Protein AF-A0AA36JDQ5-F1 (afdb_monomer_lite)

pLDDT: mean 79.24, std 20.44, range [26.14, 98.12]

Structure (mmCIF, N/CA/C/O backbone):
data_AF-A0AA36JDQ5-F1
#
_entry.id   AF-A0AA36JDQ5-F1
#
loop_
_atom_site.group_PDB
_atom_site.id
_atom_site.type_symbol
_atom_site.label_atom_id
_atom_site.label_alt_id
_atom_site.label_comp_id
_atom_site.label_asym_id
_atom_site.label_entity_id
_atom_site.label_seq_id
_atom_site.pdbx_PDB_ins_code
_atom_site.Cartn_x
_atom_site.Cartn_y
_atom_site.Cartn_z
_atom_site.occupancy
_atom_site.B_iso_or_equiv
_atom_site.auth_seq_id
_atom_site.auth_comp_id
_atom_site.auth_asym_id
_atom_site.auth_atom_id
_atom_site.pdbx_PDB_model_num
ATOM 1 N N . MET A 1 1 ? -4.606 54.367 -11.640 1.00 38.66 1 MET A N 1
ATOM 2 C CA . MET A 1 1 ? -4.362 54.720 -13.056 1.00 38.66 1 MET A CA 1
ATOM 3 C C . MET A 1 1 ? -5.677 54.589 -13.798 1.00 38.66 1 MET A C 1
ATOM 5 O O . MET A 1 1 ? -6.277 53.526 -13.726 1.00 38.66 1 MET A O 1
ATOM 9 N N . VAL A 1 2 ? -6.150 55.646 -14.455 1.00 38.62 2 VAL A N 1
ATOM 10 C CA . VAL A 1 2 ? -7.278 55.534 -15.391 1.00 38.62 2 VAL A CA 1
ATOM 11 C C . VAL A 1 2 ? -6.730 54.830 -16.631 1.00 38.62 2 VAL A C 1
ATOM 13 O O . VAL A 1 2 ? -5.851 55.369 -17.299 1.00 38.62 2 VAL A O 1
ATOM 16 N N . GLY A 1 3 ? -7.152 53.590 -16.876 1.00 52.34 3 GLY A N 1
ATOM 17 C CA . GLY A 1 3 ? -6.701 52.829 -18.038 1.00 52.34 3 GLY A CA 1
ATOM 18 C C . GLY A 1 3 ? -7.250 53.464 -19.310 1.00 52.34 3 GLY A C 1
ATOM 19 O O . GLY A 1 3 ? -8.450 53.395 -19.563 1.00 52.34 3 GLY A O 1
ATOM 20 N N . ALA A 1 4 ? -6.391 54.103 -20.100 1.00 76.25 4 ALA A N 1
ATOM 21 C CA . ALA A 1 4 ? -6.766 54.524 -21.440 1.00 76.25 4 ALA A CA 1
ATOM 22 C C . ALA A 1 4 ? -6.927 53.270 -22.312 1.00 76.25 4 ALA A C 1
ATOM 24 O O . ALA A 1 4 ? -6.012 52.451 -22.397 1.00 76.25 4 ALA A O 1
ATOM 25 N N . SER A 1 5 ? -8.090 53.108 -22.943 1.00 82.56 5 SER A N 1
ATOM 26 C CA . SER A 1 5 ? -8.306 52.068 -23.950 1.00 82.56 5 SER A CA 1
ATOM 27 C C . SER A 1 5 ? -8.032 52.640 -25.341 1.00 82.56 5 SER A C 1
ATOM 29 O O . SER A 1 5 ? -8.415 53.768 -25.653 1.00 82.56 5 SER A O 1
ATOM 31 N N . GLY A 1 6 ? -7.327 51.873 -26.171 1.00 86.38 6 GLY A N 1
ATOM 32 C CA . GLY A 1 6 ? -6.973 52.240 -27.541 1.00 86.38 6 GLY A CA 1
ATOM 33 C C . GLY A 1 6 ? -7.235 51.079 -28.494 1.00 86.38 6 GLY A C 1
ATOM 34 O O . GLY A 1 6 ? -7.244 49.922 -28.077 1.00 86.38 6 GLY A O 1
ATOM 35 N N . LEU A 1 7 ? -7.472 51.386 -29.771 1.00 91.62 7 LEU A N 1
ATOM 36 C CA . LEU A 1 7 ? -7.725 50.372 -30.792 1.00 91.62 7 LEU A CA 1
ATOM 37 C C . LEU A 1 7 ? -6.414 49.999 -31.488 1.00 91.62 7 LEU A C 1
ATOM 39 O O . LEU A 1 7 ? -5.726 50.870 -32.022 1.00 91.62 7 LEU A O 1
ATOM 43 N N . VAL A 1 8 ? -6.091 48.708 -31.495 1.00 92.56 8 VAL A N 1
ATOM 44 C CA . VAL A 1 8 ? -4.926 48.154 -32.191 1.00 92.56 8 VAL A CA 1
ATOM 45 C C . VAL A 1 8 ? -5.423 47.319 -33.367 1.00 92.56 8 VAL A C 1
ATOM 47 O O . VAL A 1 8 ? -6.306 46.480 -33.201 1.00 92.56 8 VAL A O 1
ATOM 50 N N . VAL A 1 9 ? -4.888 47.566 -34.561 1.00 94.75 9 VAL A N 1
ATOM 51 C CA . VAL A 1 9 ? -5.174 46.784 -35.768 1.00 94.75 9 VAL A CA 1
ATOM 52 C C . VAL A 1 9 ? -4.021 45.824 -35.998 1.00 94.75 9 VAL A C 1
ATOM 54 O O . VAL A 1 9 ? -2.874 46.250 -36.126 1.00 94.75 9 VAL A O 1
ATOM 57 N N . LEU A 1 10 ? -4.352 44.536 -36.053 1.00 94.44 10 LEU A N 1
ATOM 58 C CA . LEU A 1 10 ? -3.436 43.460 -36.411 1.00 94.44 10 LEU A CA 1
ATOM 59 C C . LEU A 1 10 ? -3.707 43.069 -37.863 1.00 94.44 10 LEU A C 1
ATOM 61 O O . LEU A 1 10 ? -4.865 42.909 -38.254 1.00 94.44 10 LEU A O 1
ATOM 65 N N . SER A 1 11 ? -2.656 42.928 -38.662 1.00 93.19 11 SER A N 1
ATOM 66 C CA . SER A 1 11 ? -2.747 42.556 -40.074 1.00 93.19 11 SER A CA 1
ATOM 67 C C . SER A 1 11 ? -1.769 41.427 -40.404 1.00 93.19 11 SER A C 1
ATOM 69 O O . SER A 1 11 ? -0.781 41.201 -39.701 1.00 93.19 11 SER A O 1
ATOM 71 N N . GLY A 1 12 ? -2.074 40.669 -41.461 1.00 94.62 12 GLY A N 1
ATOM 72 C CA . GLY A 1 12 ? -1.230 39.566 -41.927 1.00 94.62 12 GLY A CA 1
ATOM 73 C C . GLY A 1 12 ? -0.974 38.508 -40.849 1.00 94.62 12 GLY A C 1
ATOM 74 O O . GLY A 1 12 ? -1.907 37.999 -40.229 1.00 94.62 12 GLY A O 1
ATOM 75 N N . SER A 1 13 ? 0.300 38.189 -40.615 1.00 91.50 13 SER A N 1
ATOM 76 C CA . SER A 1 13 ? 0.734 37.164 -39.654 1.00 91.50 13 SER A CA 1
ATOM 77 C C . SER A 1 13 ? 0.507 37.532 -38.182 1.00 91.50 13 SER A C 1
ATOM 79 O O . SER A 1 13 ? 0.625 36.663 -37.322 1.00 91.50 13 SER A O 1
ATOM 81 N N . LEU A 1 14 ? 0.157 38.786 -37.871 1.00 91.19 14 LEU A N 1
ATOM 82 C CA . LEU A 1 14 ? -0.114 39.227 -36.497 1.00 91.19 14 LEU A CA 1
ATOM 83 C C . LEU A 1 14 ? -1.546 38.931 -36.035 1.00 91.19 14 LEU A C 1
ATOM 85 O O . LEU A 1 14 ? -1.838 39.058 -34.853 1.00 91.19 14 LEU A O 1
ATOM 89 N N . VAL A 1 15 ? -2.459 38.531 -36.926 1.00 93.44 15 VAL A N 1
ATOM 90 C CA . VAL A 1 15 ? -3.872 38.296 -36.561 1.00 93.44 15 VAL A CA 1
ATOM 91 C C . VAL A 1 15 ? -4.020 37.194 -35.503 1.00 93.44 15 VAL A C 1
ATOM 93 O O . VAL A 1 15 ? -4.938 37.241 -34.691 1.00 93.44 15 VAL A O 1
ATOM 96 N N . SER A 1 16 ? -3.091 36.239 -35.470 1.00 89.50 16 SER A N 1
ATOM 97 C CA . SER A 1 16 ? -3.070 35.130 -34.514 1.00 89.50 16 SER A CA 1
ATOM 98 C C . SER A 1 16 ? -1.995 35.264 -33.429 1.00 89.50 16 SER A C 1
ATOM 100 O O . SER A 1 16 ? -1.723 34.287 -32.737 1.00 89.50 16 SER A O 1
ATOM 102 N N . SER A 1 17 ? -1.338 36.424 -33.285 1.00 87.12 17 SER A N 1
ATOM 103 C CA . SER A 1 17 ? -0.212 36.573 -32.347 1.00 87.12 17 SER A CA 1
ATOM 104 C C . SER A 1 17 ? -0.621 36.883 -30.901 1.00 87.12 17 SER A C 1
ATOM 106 O O . SER A 1 17 ? 0.247 36.912 -30.029 1.00 87.12 17 SER A O 1
ATOM 108 N N . ALA A 1 18 ? -1.916 37.083 -30.630 1.00 90.19 18 ALA A N 1
ATOM 109 C CA . ALA A 1 18 ? -2.453 37.253 -29.282 1.00 90.19 18 ALA A CA 1
ATOM 110 C C . ALA A 1 18 ? -3.907 36.783 -29.162 1.00 90.19 18 ALA A C 1
ATOM 112 O O . ALA A 1 18 ? -4.680 36.840 -30.119 1.00 90.19 18 ALA A O 1
ATOM 113 N N . VAL A 1 19 ? -4.282 36.368 -27.956 1.00 88.06 19 VAL A N 1
ATOM 114 C CA . VAL A 1 19 ? -5.631 35.938 -27.573 1.00 88.06 19 VAL A CA 1
ATOM 115 C C . VAL A 1 19 ? -6.195 36.923 -26.537 1.00 88.06 19 VAL A C 1
ATOM 117 O O . VAL A 1 19 ? -5.430 37.521 -25.774 1.00 88.06 19 VAL A O 1
ATOM 120 N N . PRO A 1 20 ? -7.524 37.145 -26.472 1.00 90.44 20 PRO A N 1
ATOM 121 C CA . PRO A 1 20 ? -8.111 37.973 -25.421 1.00 90.44 20 PRO A CA 1
ATOM 122 C C . PRO A 1 20 ? -7.667 37.536 -24.016 1.00 90.44 20 PRO A C 1
ATOM 124 O O . PRO A 1 20 ? -7.867 36.389 -23.625 1.00 90.44 20 PRO A O 1
ATOM 127 N N . GLY A 1 21 ? -7.086 38.473 -23.260 1.00 84.88 21 GLY A N 1
ATOM 128 C CA . GLY A 1 21 ? -6.508 38.228 -21.933 1.00 84.88 21 GLY A CA 1
ATOM 129 C C . GLY A 1 21 ? -4.976 38.237 -21.903 1.00 84.88 21 GLY A C 1
ATOM 130 O O . GLY A 1 21 ? -4.403 38.376 -20.823 1.00 84.88 21 GLY A O 1
ATOM 131 N N . ASP A 1 22 ? -4.314 38.168 -23.061 1.00 87.19 22 ASP A N 1
ATOM 132 C CA . ASP A 1 22 ? -2.857 38.240 -23.134 1.00 87.19 22 ASP A CA 1
ATOM 133 C C . ASP A 1 22 ? -2.331 39.636 -22.782 1.00 87.19 22 ASP A C 1
ATOM 135 O O . ASP A 1 22 ? -2.846 40.667 -23.224 1.00 87.19 22 ASP A O 1
ATOM 139 N N . VAL A 1 23 ? -1.226 39.669 -22.035 1.00 85.62 23 VAL A N 1
ATOM 140 C CA . VAL A 1 23 ? -0.424 40.884 -21.871 1.00 85.62 23 VAL A CA 1
ATOM 141 C C . VAL A 1 23 ? 0.558 40.950 -23.033 1.00 85.62 23 VAL A C 1
ATOM 143 O O . VAL A 1 23 ? 1.472 40.132 -23.129 1.00 85.62 23 VAL A O 1
ATOM 146 N N . VAL A 1 24 ? 0.369 41.923 -23.918 1.00 89.81 24 VAL A N 1
ATOM 147 C CA . VAL A 1 24 ? 1.138 42.065 -25.160 1.00 89.81 24 VAL A CA 1
ATOM 148 C C . VAL A 1 24 ? 2.020 43.306 -25.124 1.00 89.81 24 VAL A C 1
ATOM 150 O O . VAL A 1 24 ? 1.663 44.327 -24.536 1.00 89.81 24 VAL A O 1
ATOM 153 N N . VAL A 1 25 ? 3.184 43.224 -25.762 1.00 88.88 25 VAL A N 1
ATOM 154 C CA . VAL A 1 25 ? 4.111 44.346 -25.925 1.00 88.88 25 VAL A CA 1
ATOM 155 C C . VAL A 1 25 ? 4.255 44.637 -27.412 1.00 88.88 25 VAL A C 1
ATOM 157 O O . VAL A 1 25 ? 4.570 43.742 -28.198 1.00 88.88 25 VAL A O 1
ATOM 160 N N . LEU A 1 26 ? 4.035 45.896 -27.791 1.00 90.69 26 LEU A N 1
ATOM 161 C CA . LEU A 1 26 ? 4.385 46.385 -29.121 1.00 90.69 26 LEU A CA 1
ATOM 162 C C . LEU A 1 26 ? 5.901 46.596 -29.179 1.00 90.69 26 LEU A C 1
ATOM 164 O O . LEU A 1 26 ? 6.489 47.149 -28.246 1.00 90.69 26 LEU A O 1
ATOM 168 N N . GLY A 1 27 ? 6.537 46.133 -30.255 1.00 82.94 27 GLY A N 1
ATOM 169 C CA . GLY A 1 27 ? 7.983 46.262 -30.449 1.00 82.94 27 GLY A CA 1
ATOM 170 C C . GLY A 1 27 ? 8.498 47.711 -30.316 1.00 82.94 27 GLY A C 1
ATOM 171 O O . GLY A 1 27 ? 7.743 48.673 -30.439 1.00 82.94 27 GLY A O 1
ATOM 172 N N . PRO A 1 28 ? 9.797 47.926 -30.055 1.00 77.12 28 PRO A N 1
ATOM 173 C CA . PRO A 1 28 ? 10.331 49.277 -29.909 1.00 77.12 28 PRO A CA 1
ATOM 174 C C . PRO A 1 28 ? 10.347 50.051 -31.243 1.00 77.12 28 PRO A C 1
ATOM 176 O O . PRO A 1 28 ? 10.721 49.520 -32.291 1.00 77.12 28 PRO A O 1
ATOM 179 N N . GLY A 1 29 ? 10.006 51.343 -31.185 1.00 72.31 29 GLY A N 1
ATOM 180 C CA . GLY A 1 29 ? 10.099 52.283 -32.309 1.00 72.31 29 GLY A CA 1
ATOM 181 C C . GLY A 1 29 ? 9.114 51.994 -33.448 1.00 72.31 29 GLY A C 1
ATOM 182 O O . GLY A 1 29 ? 8.021 51.484 -33.226 1.00 72.31 29 GLY A O 1
ATOM 183 N N . LEU A 1 30 ? 9.518 52.284 -34.690 1.00 67.81 30 LEU A N 1
ATOM 184 C CA . LEU A 1 30 ? 8.699 52.063 -35.898 1.00 67.81 30 LEU A CA 1
ATOM 185 C C . LEU A 1 30 ? 8.346 50.583 -36.145 1.00 67.81 30 LEU A C 1
ATOM 187 O O . LEU A 1 30 ? 7.445 50.279 -36.929 1.00 67.81 30 LEU A O 1
ATOM 191 N N . LYS A 1 31 ? 9.035 49.659 -35.461 1.00 73.81 31 LYS A N 1
ATOM 192 C CA . LYS A 1 31 ? 8.721 48.229 -35.496 1.00 73.81 31 LYS A CA 1
ATOM 193 C C . LYS A 1 31 ? 7.514 47.866 -34.632 1.00 73.81 31 LYS A C 1
ATOM 195 O O . LYS A 1 31 ? 6.897 46.859 -34.921 1.00 73.81 31 LYS A O 1
ATOM 200 N N . GLY A 1 32 ? 7.144 48.656 -33.621 1.00 79.12 32 GLY A N 1
ATOM 201 C CA . GLY A 1 32 ? 5.972 48.365 -32.782 1.00 79.12 32 GLY A CA 1
ATOM 202 C C . GLY A 1 32 ? 4.644 48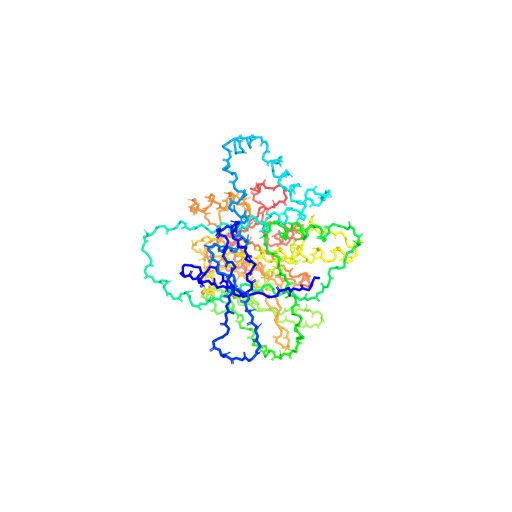.648 -33.457 1.00 79.12 32 GLY A C 1
ATOM 203 O O . GLY A 1 32 ? 3.669 47.934 -33.250 1.00 79.12 32 GLY A O 1
ATOM 204 N N . GLY A 1 33 ? 4.615 49.666 -34.307 1.00 89.12 33 GLY A N 1
ATOM 205 C CA . GLY A 1 33 ? 3.431 50.046 -35.054 1.00 89.12 33 GLY A CA 1
ATOM 206 C C . GLY A 1 33 ? 3.426 51.521 -35.410 1.00 89.12 33 GLY A C 1
ATOM 207 O O . GLY A 1 33 ? 4.287 52.290 -34.980 1.00 89.12 33 GLY A O 1
ATOM 208 N N . VAL A 1 34 ? 2.438 51.914 -36.204 1.00 89.44 34 VAL A N 1
ATOM 209 C CA . VAL A 1 34 ? 2.237 53.298 -36.634 1.00 89.44 34 VAL A CA 1
ATOM 210 C C . VAL A 1 34 ? 0.900 53.791 -36.104 1.00 89.44 34 VAL A C 1
ATOM 212 O O . VAL A 1 34 ? -0.139 53.156 -36.282 1.00 89.44 34 VAL A O 1
ATOM 215 N N . LEU A 1 35 ? 0.929 54.946 -35.446 1.00 90.56 35 LEU A N 1
ATOM 216 C CA . LEU A 1 35 ? -0.271 55.619 -34.979 1.00 90.56 35 LEU A CA 1
ATOM 217 C C . LEU A 1 35 ? -0.966 56.293 -36.167 1.00 90.56 35 LEU A C 1
ATOM 219 O O . LEU A 1 35 ? -0.397 57.174 -36.809 1.00 90.56 35 LEU A O 1
ATOM 223 N N . ARG A 1 36 ? -2.194 55.880 -36.466 1.00 89.00 36 ARG A N 1
ATOM 224 C CA . ARG A 1 36 ? -3.021 56.427 -37.540 1.00 89.00 36 ARG A CA 1
ATOM 225 C C . ARG A 1 36 ? -4.283 57.073 -36.996 1.00 89.00 36 ARG A C 1
ATOM 227 O O . ARG A 1 36 ? -4.854 56.665 -35.986 1.00 89.00 36 ARG A O 1
ATOM 234 N N . PHE A 1 37 ? -4.753 58.060 -37.740 1.00 87.75 37 PHE A N 1
ATOM 235 C CA . PHE A 1 37 ? -6.033 58.708 -37.522 1.00 87.75 37 PHE A CA 1
ATOM 236 C C . PHE A 1 37 ? -7.056 58.116 -38.487 1.00 87.75 37 PHE A C 1
ATOM 238 O O . PHE A 1 37 ? -6.828 58.094 -39.697 1.00 87.75 37 PHE A O 1
ATOM 245 N N . ARG A 1 38 ? -8.184 57.627 -37.966 1.00 83.88 38 ARG A N 1
ATOM 246 C CA . ARG A 1 38 ? -9.281 57.106 -38.783 1.00 83.88 38 ARG A CA 1
ATOM 247 C C . ARG A 1 38 ? -10.523 57.967 -38.616 1.00 83.88 38 ARG A C 1
ATOM 249 O O . ARG A 1 38 ? -11.041 58.135 -37.510 1.00 83.88 38 ARG A O 1
ATOM 256 N N . TRP A 1 39 ? -11.011 58.462 -39.745 1.00 83.56 39 TRP A N 1
ATOM 257 C CA . TRP A 1 39 ? -12.285 59.158 -39.841 1.00 83.56 39 TRP A CA 1
ATOM 258 C C . TRP A 1 39 ? -13.427 58.129 -39.853 1.00 83.56 39 TRP A C 1
ATOM 260 O O . TRP A 1 39 ? -13.331 57.127 -40.570 1.00 83.56 39 TRP A O 1
ATOM 270 N N . PRO A 1 40 ? -14.486 58.306 -39.047 1.00 79.31 40 PRO A N 1
ATOM 271 C CA . PRO A 1 40 ? -15.650 57.432 -39.102 1.00 79.31 40 PRO A CA 1
ATOM 272 C C . PRO A 1 40 ? -16.341 57.581 -40.463 1.00 79.31 40 PRO A C 1
ATOM 274 O O . PRO A 1 40 ? -16.538 58.689 -40.948 1.00 79.31 40 PRO A O 1
ATOM 277 N N . ALA A 1 41 ? -16.727 56.459 -41.075 1.00 72.19 41 ALA A N 1
ATOM 278 C CA . ALA A 1 41 ? -17.295 56.427 -42.428 1.00 72.19 41 ALA A CA 1
ATOM 279 C C . ALA A 1 41 ? -18.727 57.004 -42.535 1.00 72.19 41 ALA A C 1
ATOM 281 O O . ALA A 1 41 ? -19.308 57.006 -43.614 1.00 72.19 41 ALA A O 1
ATOM 282 N N . GLY A 1 42 ? -19.301 57.506 -41.438 1.00 72.06 42 GLY A N 1
ATOM 283 C CA . GLY A 1 42 ? -20.584 58.207 -41.427 1.00 72.06 42 GLY A CA 1
ATOM 284 C C . GLY A 1 42 ? -20.363 59.686 -41.134 1.00 72.06 42 GLY A C 1
ATOM 285 O O . GLY A 1 42 ? -19.887 60.022 -40.051 1.00 72.06 42 GLY A O 1
ATOM 286 N N . GLY A 1 43 ? -20.699 60.557 -42.089 1.00 57.34 43 GLY A N 1
ATOM 287 C CA . GLY A 1 43 ? -20.527 62.015 -42.031 1.00 57.34 43 GLY A CA 1
ATOM 288 C C . GLY A 1 43 ? -21.392 62.717 -40.977 1.00 57.34 43 GLY A C 1
ATOM 289 O O . GLY A 1 43 ? -22.277 63.503 -41.307 1.00 57.34 43 GLY A O 1
ATOM 290 N N . GLY A 1 44 ? -21.150 62.444 -39.696 1.00 66.56 44 GLY A N 1
ATOM 291 C CA . GLY A 1 44 ? -21.708 63.218 -38.592 1.00 66.56 44 GLY A CA 1
ATOM 292 C C . GLY A 1 44 ? -21.046 64.596 -38.492 1.00 66.56 44 GLY A C 1
ATOM 293 O O . GLY A 1 44 ? -19.850 64.739 -38.726 1.00 66.56 44 GLY A O 1
ATOM 294 N N . ARG A 1 45 ? -21.803 65.621 -38.079 1.00 63.56 45 ARG A N 1
ATOM 295 C CA . ARG A 1 45 ? -21.345 67.026 -37.951 1.00 63.56 45 ARG A CA 1
ATOM 296 C C . ARG A 1 45 ? -20.262 67.272 -36.878 1.00 63.56 45 ARG A C 1
ATOM 298 O O . ARG A 1 45 ? -19.941 68.421 -36.596 1.00 63.56 45 ARG A O 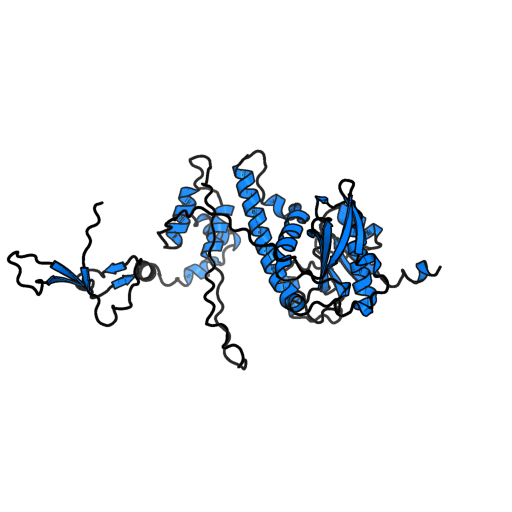1
ATOM 305 N N . ARG A 1 46 ? -19.707 66.228 -36.250 1.00 66.56 46 ARG A N 1
ATOM 306 C CA . ARG A 1 46 ? -18.625 66.334 -35.259 1.00 66.56 46 ARG A CA 1
ATOM 307 C C . ARG A 1 46 ? -17.355 65.685 -35.803 1.00 66.56 46 ARG A C 1
ATOM 309 O O . ARG A 1 46 ? -17.365 64.505 -36.145 1.00 66.56 46 ARG A O 1
ATOM 316 N N . LEU A 1 47 ? -16.263 66.452 -35.821 1.00 68.62 47 LEU A N 1
ATOM 317 C CA . LEU A 1 47 ? -14.905 65.987 -36.127 1.00 68.62 47 LEU A CA 1
ATOM 318 C C . LEU A 1 47 ? -14.405 65.066 -34.998 1.00 68.62 47 LEU A C 1
ATOM 320 O O . LEU A 1 47 ? -13.613 65.465 -34.150 1.00 68.62 47 LEU A O 1
ATOM 324 N N . CYS A 1 48 ? -14.902 63.832 -34.950 1.00 74.56 48 CYS A N 1
ATOM 325 C CA . CYS A 1 48 ? -14.383 62.801 -34.058 1.00 74.56 48 CYS A CA 1
ATOM 326 C C . CYS A 1 48 ? -13.366 61.955 -34.818 1.00 74.56 48 CYS A C 1
ATOM 328 O O . CYS A 1 48 ? -13.734 61.099 -35.621 1.00 74.56 48 CYS A O 1
ATOM 330 N N . VAL A 1 49 ? -12.084 62.182 -34.547 1.00 77.44 49 VAL A N 1
ATOM 331 C CA . VAL A 1 49 ? -10.998 61.367 -35.092 1.00 77.44 49 VAL A CA 1
ATOM 332 C C . VAL A 1 49 ? -10.705 60.229 -34.118 1.00 77.44 49 VAL A C 1
ATOM 334 O O . VAL A 1 49 ? -10.479 60.472 -32.934 1.00 77.44 49 VAL A O 1
ATOM 337 N N . ARG A 1 50 ? -10.716 58.978 -34.595 1.00 82.31 50 ARG A N 1
ATOM 338 C CA . ARG A 1 50 ? -10.290 57.832 -33.780 1.00 82.31 50 ARG A CA 1
ATOM 339 C C . ARG A 1 50 ? -8.807 57.575 -33.984 1.00 82.31 50 ARG A C 1
ATOM 341 O O . ARG A 1 50 ? -8.350 57.452 -35.120 1.00 82.31 50 ARG A O 1
ATOM 348 N N . LEU A 1 51 ? -8.082 57.470 -32.879 1.00 86.75 51 LEU A N 1
ATOM 349 C CA . LEU A 1 51 ? -6.686 57.073 -32.873 1.00 86.75 51 LEU A CA 1
ATOM 350 C C . LEU A 1 51 ? -6.594 55.546 -32.926 1.00 86.75 51 LEU A C 1
ATOM 352 O O . LEU A 1 51 ? -7.232 54.857 -32.128 1.00 86.75 51 LEU A O 1
ATOM 356 N N . VAL A 1 52 ? -5.830 55.026 -33.878 1.00 90.56 52 VAL A N 1
ATOM 357 C CA . VAL A 1 52 ? -5.662 53.592 -34.113 1.00 90.56 52 VAL A CA 1
ATOM 358 C C . VAL A 1 52 ? -4.176 53.288 -34.227 1.00 90.56 52 VAL A C 1
ATOM 360 O O . VAL A 1 52 ? -3.472 53.970 -34.960 1.00 90.56 52 VAL A O 1
ATOM 363 N N . VAL A 1 53 ? -3.690 52.266 -33.532 1.00 94.00 53 VAL A N 1
ATOM 364 C CA . VAL A 1 53 ? -2.317 51.775 -33.703 1.00 94.00 53 VAL A CA 1
ATOM 365 C C . VAL A 1 53 ? -2.346 50.611 -34.682 1.00 94.00 53 VAL A C 1
ATOM 367 O O . VAL A 1 53 ? -2.949 49.584 -34.395 1.00 94.00 53 VAL A O 1
ATOM 370 N N . GLU A 1 54 ? -1.711 50.750 -35.839 1.00 94.75 54 GLU A N 1
ATOM 371 C CA . GLU A 1 54 ? -1.471 49.620 -36.740 1.00 94.75 54 GLU A CA 1
ATOM 372 C C . GLU A 1 54 ? -0.183 48.922 -36.300 1.00 94.75 54 GLU A C 1
ATOM 374 O O . GLU A 1 54 ? 0.894 49.508 -36.404 1.00 94.75 54 GLU A O 1
ATOM 379 N N . ALA A 1 55 ? -0.295 47.721 -35.728 1.00 94.75 55 ALA A N 1
ATOM 380 C CA . ALA A 1 55 ? 0.847 47.019 -35.151 1.00 94.75 55 ALA A CA 1
ATOM 381 C C . ALA A 1 55 ? 1.711 46.370 -36.242 1.00 94.75 55 ALA A C 1
ATOM 383 O O . ALA A 1 55 ? 1.187 45.700 -37.127 1.00 94.75 55 ALA A O 1
ATOM 384 N N . ASN A 1 56 ? 3.032 46.532 -36.133 1.00 93.06 56 ASN A N 1
ATOM 385 C CA . ASN A 1 56 ? 4.017 45.903 -37.028 1.00 93.06 56 ASN A CA 1
ATOM 386 C C . ASN A 1 56 ? 4.782 44.751 -36.346 1.00 93.06 56 ASN A C 1
ATOM 388 O O . ASN A 1 56 ? 5.290 43.860 -37.021 1.00 93.06 56 ASN A O 1
ATOM 392 N N . ASP A 1 57 ? 4.855 44.758 -35.013 1.00 91.31 57 ASP A N 1
ATOM 393 C CA . ASP A 1 57 ? 5.451 43.710 -34.182 1.00 91.31 57 ASP A CA 1
ATOM 394 C C . ASP A 1 57 ? 4.686 43.692 -32.861 1.00 91.31 57 ASP A C 1
ATOM 396 O O . ASP A 1 57 ? 4.704 44.667 -32.100 1.00 91.31 57 ASP A O 1
ATOM 400 N N . LEU A 1 58 ? 3.996 42.587 -32.608 1.00 91.62 58 LEU A N 1
ATOM 401 C CA . LEU A 1 58 ? 3.248 42.357 -31.385 1.00 91.62 58 LEU A CA 1
ATOM 402 C C . LEU A 1 58 ? 3.657 41.005 -30.827 1.00 91.62 58 LEU A C 1
ATOM 404 O O . LEU A 1 58 ? 3.517 39.984 -31.501 1.00 91.62 58 LEU A O 1
ATOM 408 N N . ARG A 1 59 ? 4.160 41.014 -29.592 1.00 88.94 59 ARG A N 1
ATOM 409 C CA . ARG A 1 59 ? 4.611 39.802 -28.911 1.00 88.94 59 ARG A CA 1
ATOM 410 C C . ARG A 1 59 ? 3.926 39.669 -27.562 1.00 88.94 59 ARG A C 1
ATOM 412 O O . ARG A 1 59 ? 3.905 40.641 -26.799 1.00 88.94 59 ARG A O 1
ATOM 419 N N . PRO A 1 60 ? 3.434 38.472 -27.225 1.00 85.50 60 PRO A N 1
ATOM 420 C CA . PRO A 1 60 ? 3.103 38.128 -25.855 1.00 85.50 60 PRO A CA 1
ATOM 421 C C . PRO A 1 60 ? 4.281 38.435 -24.913 1.00 85.50 60 PRO A C 1
ATOM 423 O O . PRO A 1 60 ? 5.447 38.175 -25.235 1.00 85.50 60 PRO A O 1
ATOM 426 N N . LEU A 1 61 ? 4.000 39.026 -23.749 1.00 80.44 61 LEU A N 1
ATOM 427 C CA . LEU A 1 61 ? 5.020 39.483 -22.797 1.00 80.44 61 LEU A CA 1
ATOM 428 C C . LEU A 1 61 ? 5.953 38.343 -22.352 1.00 80.44 61 LEU A C 1
ATOM 430 O O . LEU A 1 61 ? 7.148 38.565 -22.144 1.00 80.44 61 LEU A O 1
ATOM 434 N N . ASN A 1 62 ? 5.426 37.122 -22.243 1.00 71.50 62 ASN A N 1
ATOM 435 C CA . ASN A 1 62 ? 6.197 35.914 -21.949 1.00 71.50 62 ASN A CA 1
ATOM 436 C C . ASN A 1 62 ? 7.257 35.628 -23.034 1.00 71.50 62 ASN A C 1
ATOM 438 O O . ASN A 1 62 ? 8.417 35.405 -22.699 1.00 71.50 62 ASN A O 1
ATOM 442 N N . GLN A 1 63 ? 6.921 35.748 -24.321 1.00 75.38 63 GLN A N 1
ATOM 443 C CA . GLN A 1 63 ? 7.874 35.567 -25.426 1.00 75.38 63 GLN A CA 1
ATOM 444 C C . GLN A 1 63 ? 8.927 36.685 -25.482 1.00 75.38 63 GLN A C 1
ATOM 446 O O . GLN A 1 63 ? 10.108 36.432 -25.732 1.00 75.38 63 GLN A O 1
ATOM 451 N N . ALA A 1 64 ? 8.524 37.929 -25.204 1.00 67.12 64 ALA A N 1
ATOM 452 C CA . ALA A 1 64 ? 9.438 39.072 -25.183 1.00 67.12 64 ALA A CA 1
ATOM 453 C C . ALA A 1 64 ? 10.488 38.981 -24.056 1.00 67.12 64 ALA A C 1
ATOM 455 O O . ALA A 1 64 ? 11.612 39.464 -24.222 1.00 67.12 64 ALA A O 1
ATOM 456 N N . ARG A 1 65 ? 10.147 38.350 -22.922 1.00 61.34 65 ARG A N 1
ATOM 457 C CA . ARG A 1 65 ? 11.071 38.133 -21.795 1.00 61.34 65 ARG A CA 1
ATOM 458 C C . ARG A 1 65 ? 12.095 37.035 -22.074 1.00 61.34 65 ARG A C 1
ATOM 460 O O . ARG A 1 65 ? 13.280 37.249 -21.823 1.00 61.34 65 ARG A O 1
ATOM 467 N N . VAL A 1 66 ? 11.665 35.907 -22.643 1.00 56.78 66 VAL A N 1
ATOM 468 C CA . VAL A 1 66 ? 12.545 34.757 -22.927 1.00 56.78 66 VAL A CA 1
ATOM 469 C C . VAL A 1 66 ? 13.667 35.139 -23.901 1.00 56.78 66 VAL A C 1
ATOM 471 O O . VAL A 1 66 ? 14.825 34.798 -23.673 1.00 56.78 66 VAL A O 1
ATOM 474 N N . ALA A 1 67 ? 13.367 35.946 -24.925 1.00 55.38 67 ALA A N 1
ATOM 475 C CA . ALA A 1 67 ? 14.355 36.363 -25.924 1.00 55.38 67 ALA A CA 1
ATOM 476 C C . ALA A 1 67 ? 15.478 37.274 -25.380 1.00 55.38 67 ALA A C 1
ATOM 478 O O . ALA A 1 67 ? 16.536 37.370 -25.997 1.00 55.38 67 ALA A O 1
ATOM 479 N N . ARG A 1 68 ? 15.272 37.953 -24.240 1.00 55.34 68 ARG A N 1
ATOM 480 C CA . ARG A 1 68 ? 16.285 38.831 -23.618 1.00 55.34 68 ARG A CA 1
ATOM 481 C C . ARG A 1 68 ? 17.142 38.137 -22.557 1.00 55.34 68 ARG A C 1
ATOM 483 O O . ARG A 1 68 ? 18.182 38.683 -22.204 1.00 55.34 68 ARG A O 1
ATOM 490 N N . MET A 1 69 ? 16.718 36.984 -22.036 1.00 50.78 69 MET A N 1
ATOM 491 C CA . MET A 1 69 ? 17.302 36.381 -20.828 1.00 50.78 69 MET A CA 1
ATOM 492 C C . MET A 1 69 ? 18.133 35.119 -21.052 1.00 50.78 69 MET A C 1
ATOM 494 O O . MET A 1 69 ? 18.621 34.571 -20.071 1.00 50.78 69 MET A O 1
ATOM 498 N N . ALA A 1 70 ? 18.336 34.660 -22.287 1.00 44.19 70 ALA A N 1
ATOM 499 C CA . ALA A 1 70 ? 19.202 33.514 -22.554 1.00 44.19 70 ALA A CA 1
ATOM 500 C C . ALA A 1 70 ? 20.609 33.973 -22.989 1.00 44.19 70 ALA A C 1
ATOM 502 O O . ALA A 1 70 ? 20.882 34.027 -24.192 1.00 44.19 70 ALA A O 1
ATOM 503 N N . PRO A 1 71 ? 21.547 34.296 -22.069 1.00 53.09 71 PRO A N 1
ATOM 504 C CA . PRO A 1 71 ? 22.947 34.139 -22.424 1.00 53.09 71 PRO A CA 1
ATOM 505 C C . PRO A 1 71 ? 23.131 32.665 -22.799 1.00 53.09 71 PRO A C 1
ATOM 507 O O . PRO A 1 71 ? 22.633 31.782 -22.097 1.00 53.09 71 PRO A O 1
ATOM 510 N N . LYS A 1 72 ? 23.805 32.383 -23.922 1.00 54.97 72 LYS A N 1
ATOM 511 C CA . LYS A 1 72 ? 24.215 31.007 -24.235 1.00 54.97 72 LYS A CA 1
ATOM 512 C C . LYS A 1 72 ? 24.898 30.462 -22.977 1.00 54.97 72 LYS A C 1
ATOM 514 O O . LYS A 1 72 ? 25.827 31.135 -22.520 1.00 54.97 72 LYS A O 1
ATOM 519 N N . PRO A 1 73 ? 24.444 29.337 -22.390 1.00 53.88 73 PRO A N 1
ATOM 520 C CA . PRO A 1 73 ? 25.093 28.789 -21.210 1.00 53.88 73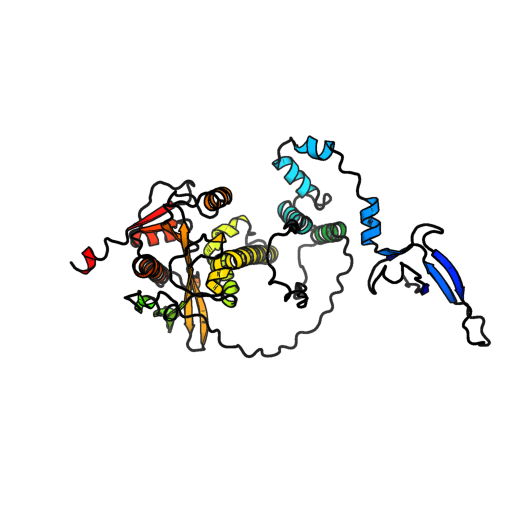 PRO A CA 1
ATOM 521 C C . PRO A 1 73 ? 26.555 28.578 -21.585 1.00 53.88 73 PRO A C 1
ATOM 523 O O . PRO A 1 73 ? 26.875 27.790 -22.475 1.00 53.88 73 PRO A O 1
ATOM 526 N N . THR A 1 74 ? 27.443 29.382 -21.007 1.00 55.53 74 THR A N 1
ATOM 527 C CA . THR A 1 74 ? 28.868 29.251 -21.269 1.00 55.53 74 THR A CA 1
ATOM 528 C C . THR A 1 74 ? 29.263 27.871 -20.770 1.00 55.53 74 THR A C 1
ATOM 530 O O . THR A 1 74 ? 28.903 27.495 -19.656 1.00 55.53 74 THR A O 1
ATOM 533 N N . ALA A 1 75 ? 29.989 27.096 -21.579 1.00 56.34 75 ALA A N 1
ATOM 534 C CA . ALA A 1 75 ? 30.451 25.755 -21.202 1.00 56.34 75 ALA A CA 1
ATOM 535 C C . ALA A 1 75 ? 31.172 25.745 -19.833 1.00 56.34 75 ALA A C 1
ATOM 537 O O . ALA A 1 75 ? 31.127 24.758 -19.104 1.00 56.34 75 ALA A O 1
ATOM 538 N N . ASN A 1 76 ? 31.726 26.892 -19.427 1.00 57.56 76 ASN A N 1
ATOM 539 C CA . ASN A 1 76 ? 32.328 27.129 -18.117 1.00 57.56 76 ASN A CA 1
ATOM 540 C C . ASN A 1 76 ? 31.342 27.035 -16.932 1.00 57.56 76 ASN A C 1
ATOM 542 O O . ASN A 1 76 ? 31.764 26.661 -15.844 1.00 57.56 76 ASN A O 1
ATOM 546 N N . PHE A 1 77 ? 30.047 27.327 -17.110 1.00 58.91 77 PHE A N 1
ATOM 547 C CA . PHE A 1 77 ? 29.041 27.238 -16.039 1.00 58.91 77 PHE A CA 1
ATOM 548 C C . PHE A 1 77 ? 28.741 25.782 -15.645 1.00 58.91 77 PHE A C 1
ATOM 550 O O . PHE A 1 77 ? 28.539 25.488 -14.470 1.00 58.91 77 PHE A O 1
ATOM 557 N N . LEU A 1 78 ? 28.771 24.864 -16.618 1.00 56.78 78 LEU A N 1
ATOM 558 C CA . LEU A 1 78 ? 28.631 23.421 -16.392 1.00 56.78 78 LEU A CA 1
ATOM 559 C C . LEU A 1 78 ? 29.973 22.734 -16.092 1.00 56.78 78 LEU A C 1
ATOM 561 O O . LEU A 1 78 ? 29.981 21.682 -15.471 1.00 56.78 78 LEU A O 1
ATOM 565 N N . ALA A 1 79 ? 31.110 23.311 -16.490 1.00 60.31 79 ALA A N 1
ATOM 566 C CA . ALA A 1 79 ? 32.430 22.776 -16.143 1.00 60.31 79 ALA A CA 1
ATOM 567 C C . ALA A 1 79 ? 32.866 23.139 -14.707 1.00 60.31 79 ALA A C 1
ATOM 569 O O . ALA A 1 79 ? 33.569 22.367 -14.059 1.00 60.31 79 ALA A O 1
ATOM 570 N N . ALA A 1 80 ? 32.414 24.278 -14.167 1.00 58.19 80 ALA A N 1
ATOM 571 C CA . ALA A 1 80 ? 32.686 24.683 -12.783 1.00 58.19 80 ALA A CA 1
ATOM 572 C C . ALA A 1 80 ? 31.928 23.845 -11.724 1.00 58.19 80 ALA A C 1
ATOM 574 O O . ALA A 1 80 ? 32.284 23.873 -10.544 1.00 58.19 80 ALA A O 1
ATOM 575 N N . SER A 1 81 ? 30.919 23.060 -12.126 1.00 55.00 81 SER A N 1
ATOM 576 C CA . SER A 1 81 ? 30.135 22.176 -11.244 1.00 55.00 81 SER A CA 1
ATOM 577 C C . SER A 1 81 ? 30.791 20.813 -10.966 1.00 55.00 81 SER A C 1
ATOM 579 O O . SER A 1 81 ? 30.167 19.941 -10.366 1.00 55.00 81 SER A O 1
ATOM 581 N N . GLY A 1 82 ? 32.071 20.637 -11.330 1.00 52.72 82 GLY A N 1
ATOM 582 C CA . GLY A 1 82 ? 32.920 19.558 -10.802 1.00 52.72 82 GLY A CA 1
ATOM 583 C C . GLY A 1 82 ? 33.250 19.712 -9.306 1.00 52.72 82 GLY A C 1
ATOM 584 O O . GLY A 1 82 ? 33.826 18.812 -8.701 1.00 52.72 82 GLY A O 1
ATOM 585 N N . THR A 1 83 ? 32.874 20.842 -8.703 1.00 60.19 83 THR A N 1
ATOM 586 C CA . THR A 1 83 ? 32.859 21.042 -7.251 1.00 60.19 83 THR A CA 1
ATOM 587 C C . THR A 1 83 ? 31.615 20.400 -6.629 1.00 60.19 83 THR A C 1
ATOM 589 O O . THR A 1 83 ? 30.570 20.309 -7.266 1.00 60.19 83 THR A O 1
ATOM 592 N N . ASP A 1 84 ? 31.759 19.918 -5.391 1.00 78.69 84 ASP A N 1
ATOM 593 C CA . ASP A 1 84 ? 30.747 19.242 -4.566 1.00 78.69 84 ASP A CA 1
ATOM 594 C C . ASP A 1 84 ? 29.276 19.507 -4.969 1.00 78.69 84 ASP A C 1
ATOM 596 O O . ASP A 1 84 ? 28.742 20.613 -4.822 1.00 78.69 84 ASP A O 1
ATOM 600 N N . ARG A 1 85 ? 28.594 18.449 -5.435 1.00 75.25 85 ARG A N 1
ATOM 601 C CA . ARG A 1 85 ? 27.184 18.482 -5.863 1.00 75.25 85 ARG A CA 1
ATOM 602 C C . ARG A 1 85 ? 26.257 19.017 -4.765 1.00 75.25 85 ARG A C 1
ATOM 604 O O . ARG A 1 85 ? 25.227 19.615 -5.085 1.00 75.25 85 ARG A O 1
ATOM 611 N N . PHE A 1 86 ? 26.601 18.827 -3.489 1.00 71.25 86 PHE A N 1
ATOM 612 C CA . PHE A 1 86 ? 25.815 19.351 -2.372 1.00 71.25 86 PHE A CA 1
ATOM 613 C C . PHE A 1 86 ? 25.919 20.870 -2.255 1.00 71.25 86 PHE A C 1
ATOM 615 O O . PHE A 1 86 ? 24.893 21.539 -2.102 1.00 71.25 86 PHE A O 1
ATOM 622 N N . SER A 1 87 ? 27.122 21.427 -2.400 1.00 75.19 87 SER A N 1
ATOM 623 C CA . SER A 1 87 ? 27.342 22.875 -2.451 1.00 75.19 87 SER A CA 1
ATOM 624 C C . SER A 1 87 ? 26.510 23.537 -3.554 1.00 75.19 87 SER A C 1
ATOM 626 O O . SER A 1 87 ? 25.827 24.536 -3.308 1.00 75.19 87 SER A O 1
ATOM 628 N N . TRP A 1 88 ? 26.461 22.927 -4.742 1.00 80.44 88 TRP A N 1
ATOM 629 C CA . TRP A 1 88 ? 25.685 23.459 -5.865 1.00 80.44 88 TRP A CA 1
ATOM 630 C C . TRP A 1 88 ? 24.169 23.408 -5.629 1.00 80.44 88 TRP A C 1
ATOM 632 O O . TRP A 1 88 ? 23.478 24.408 -5.829 1.00 80.44 88 TRP A O 1
ATOM 642 N N . ARG A 1 89 ? 23.641 22.287 -5.115 1.00 82.25 89 ARG A N 1
ATOM 643 C CA . ARG A 1 89 ? 22.220 22.180 -4.725 1.00 82.25 89 ARG A CA 1
ATOM 644 C C . ARG A 1 89 ? 21.849 23.227 -3.680 1.00 82.25 89 ARG A C 1
ATOM 646 O O . ARG A 1 89 ? 20.825 23.896 -3.801 1.00 82.25 89 ARG A O 1
ATOM 653 N N . ARG A 1 90 ? 22.703 23.421 -2.673 1.00 83.06 90 ARG A N 1
ATOM 654 C CA . ARG A 1 90 ? 22.484 24.428 -1.630 1.00 83.06 90 ARG A CA 1
ATOM 655 C C . ARG A 1 90 ? 22.524 25.847 -2.195 1.00 83.06 90 ARG A C 1
ATOM 657 O O . ARG A 1 90 ? 21.740 26.688 -1.759 1.00 83.06 90 ARG A O 1
ATOM 664 N N . ALA A 1 91 ? 23.394 26.114 -3.168 1.00 84.31 91 ALA A N 1
ATOM 665 C CA . ALA A 1 91 ? 23.441 27.391 -3.872 1.00 84.31 91 ALA A CA 1
ATOM 666 C C . ALA A 1 91 ? 22.157 27.647 -4.679 1.00 84.31 91 ALA A C 1
ATOM 668 O O . ALA A 1 91 ? 21.608 28.743 -4.585 1.00 84.31 91 ALA A O 1
ATOM 669 N N . LEU A 1 92 ? 21.628 26.640 -5.386 1.00 85.25 92 LEU A N 1
ATOM 670 C CA . LEU A 1 92 ? 20.347 26.744 -6.096 1.00 85.25 92 LEU A CA 1
ATOM 671 C C . LEU A 1 92 ? 19.178 27.033 -5.154 1.00 85.25 92 LEU A C 1
ATOM 673 O O . LEU A 1 92 ? 18.409 27.957 -5.396 1.00 85.25 92 LEU A O 1
ATOM 677 N N . ILE A 1 93 ? 19.068 26.283 -4.056 1.00 87.44 93 ILE A N 1
ATOM 678 C CA . ILE A 1 93 ? 18.016 26.494 -3.054 1.00 87.44 93 ILE A CA 1
ATOM 679 C C . ILE A 1 93 ? 18.117 27.911 -2.478 1.00 87.44 93 ILE A C 1
ATOM 681 O O . ILE A 1 93 ? 17.114 28.607 -2.369 1.00 87.44 93 ILE A O 1
ATOM 685 N N . ARG A 1 94 ? 19.327 28.387 -2.157 1.00 89.44 94 ARG A N 1
ATOM 686 C CA . ARG A 1 94 ? 19.542 29.759 -1.664 1.00 89.44 94 ARG A CA 1
ATOM 687 C C . ARG A 1 94 ? 19.208 30.826 -2.705 1.00 89.44 94 ARG A C 1
ATOM 689 O O . ARG A 1 94 ? 18.765 31.907 -2.321 1.00 89.44 94 ARG A O 1
ATOM 696 N N . ALA A 1 95 ? 19.404 30.526 -3.987 1.00 91.19 95 ALA A N 1
ATOM 697 C CA . ALA A 1 95 ? 19.053 31.410 -5.091 1.00 91.19 95 ALA A CA 1
ATOM 698 C C . ALA A 1 95 ? 17.535 31.530 -5.295 1.00 91.19 95 ALA A C 1
ATOM 700 O O . ALA A 1 95 ? 17.080 32.523 -5.862 1.00 91.19 95 ALA A O 1
ATOM 701 N N . VAL A 1 96 ? 16.735 30.586 -4.790 1.00 87.00 96 VAL A N 1
ATOM 702 C CA . VAL A 1 96 ? 15.282 30.759 -4.704 1.00 87.00 96 VAL A CA 1
ATOM 703 C C . VAL A 1 96 ? 14.974 31.767 -3.596 1.00 87.00 96 VAL A C 1
ATOM 705 O O . VAL A 1 96 ? 15.220 31.521 -2.417 1.00 87.00 96 VAL A O 1
ATOM 708 N N . ALA A 1 97 ? 14.468 32.939 -3.988 1.00 90.19 97 ALA A N 1
ATOM 709 C CA . ALA A 1 97 ? 14.221 34.085 -3.105 1.00 90.19 97 ALA A CA 1
ATOM 710 C C . ALA A 1 97 ? 15.461 34.483 -2.263 1.00 90.19 97 ALA A C 1
ATOM 712 O O . ALA A 1 97 ? 15.462 34.327 -1.038 1.00 90.19 97 ALA A O 1
ATOM 713 N N . PRO A 1 98 ? 16.525 35.031 -2.887 1.00 91.62 98 PRO A N 1
ATOM 714 C CA . PRO A 1 98 ? 17.799 35.299 -2.208 1.00 91.62 98 PRO A CA 1
ATOM 715 C C . PRO A 1 98 ? 17.696 36.399 -1.140 1.00 91.62 98 PRO A C 1
ATOM 717 O O . PRO A 1 98 ? 18.541 36.488 -0.256 1.00 91.62 98 PRO A O 1
ATOM 720 N N . HIS A 1 99 ? 16.645 37.220 -1.200 1.00 88.31 99 HIS A N 1
ATOM 721 C CA . HIS A 1 99 ? 16.331 38.255 -0.214 1.00 88.31 99 HIS A CA 1
ATOM 722 C C . HIS A 1 99 ? 15.716 37.695 1.083 1.00 88.31 99 HIS A C 1
ATOM 724 O O . HIS A 1 99 ? 15.603 38.425 2.062 1.00 88.31 99 HIS A O 1
ATOM 730 N N . LEU A 1 100 ? 15.321 36.418 1.104 1.00 86.94 100 LEU A N 1
ATOM 731 C CA . LEU A 1 100 ? 14.865 35.725 2.308 1.00 86.94 100 LEU A CA 1
ATOM 732 C C . LEU A 1 100 ? 16.027 34.919 2.888 1.00 86.94 100 LEU A C 1
ATOM 734 O O . LEU A 1 100 ? 16.578 34.057 2.206 1.00 86.94 100 LEU A O 1
ATOM 738 N N . GLN A 1 101 ? 16.411 35.175 4.136 1.00 88.00 101 GLN A N 1
ATOM 739 C CA . GLN A 1 101 ? 17.382 34.332 4.837 1.00 88.00 101 GLN A CA 1
ATOM 740 C C . GLN A 1 101 ? 16.680 33.092 5.420 1.00 88.00 101 GLN A C 1
ATOM 742 O O . GLN A 1 101 ? 15.563 33.194 5.923 1.00 88.00 101 GLN A O 1
ATOM 747 N N . GLY A 1 102 ? 17.325 31.922 5.333 1.00 87.81 102 GLY A N 1
ATOM 748 C CA . GLY A 1 102 ? 16.752 30.634 5.750 1.00 87.81 102 GLY A CA 1
ATOM 749 C C . GLY A 1 102 ? 15.705 30.077 4.775 1.00 87.81 102 GLY A C 1
ATOM 750 O O . GLY A 1 102 ? 15.755 30.353 3.571 1.00 87.81 102 GLY A O 1
ATOM 751 N N . LEU A 1 103 ? 14.752 29.302 5.310 1.00 87.12 103 LEU A N 1
ATOM 752 C CA . LEU A 1 103 ? 13.652 28.656 4.576 1.00 87.12 103 LEU A CA 1
ATOM 753 C C . LEU A 1 103 ? 14.128 27.726 3.450 1.00 87.12 103 LEU A C 1
ATOM 755 O O . LEU A 1 103 ? 13.503 27.651 2.395 1.00 87.12 103 LEU A O 1
ATOM 759 N N . GLU A 1 104 ? 15.224 27.002 3.662 1.00 84.88 104 GLU A N 1
ATOM 760 C CA . GLU A 1 104 ? 15.806 26.111 2.659 1.00 84.88 104 GLU A CA 1
ATOM 761 C C . GLU A 1 104 ? 14.805 25.058 2.170 1.00 84.88 104 GLU A C 1
ATOM 763 O O . GLU A 1 104 ? 14.759 24.771 0.977 1.00 84.88 104 GLU A O 1
ATOM 768 N N . VAL A 1 105 ? 13.954 24.540 3.059 1.00 80.25 105 VAL A N 1
ATOM 769 C CA . VAL A 1 105 ? 12.934 23.542 2.706 1.00 80.25 105 VAL A CA 1
ATOM 770 C C . VAL A 1 105 ? 11.807 24.155 1.850 1.00 80.25 105 VAL A C 1
ATOM 772 O O . VAL A 1 105 ? 11.595 23.666 0.741 1.00 80.25 105 VAL A O 1
ATOM 775 N N . PRO A 1 106 ? 11.140 25.265 2.242 1.00 81.06 106 PRO A N 1
ATOM 776 C CA . PRO A 1 106 ? 10.184 25.949 1.360 1.00 81.06 106 PRO A CA 1
ATOM 777 C C . PRO A 1 106 ? 10.771 26.400 0.018 1.00 81.06 106 PRO A C 1
ATOM 779 O O . PRO A 1 106 ? 10.114 26.314 -1.017 1.00 81.06 106 PRO A O 1
ATOM 782 N N . LYS A 1 107 ? 12.022 26.867 0.014 1.00 88.56 107 LYS A N 1
ATOM 783 C CA . LYS A 1 107 ? 12.735 27.264 -1.204 1.00 88.56 107 LYS A CA 1
ATOM 784 C C . LYS A 1 107 ? 13.021 26.080 -2.119 1.00 88.56 107 LYS A C 1
ATOM 786 O O . LYS A 1 107 ? 12.892 26.217 -3.331 1.00 88.56 107 LYS A O 1
ATOM 791 N N . LEU A 1 108 ? 13.371 24.926 -1.554 1.00 84.69 108 LEU A N 1
ATOM 792 C CA . LEU A 1 108 ? 13.524 23.684 -2.304 1.00 84.69 108 LEU A CA 1
ATOM 793 C C . LEU A 1 108 ? 12.188 23.240 -2.908 1.00 84.69 108 LEU A C 1
ATOM 795 O O . LEU A 1 108 ? 12.157 22.904 -4.085 1.00 84.69 108 LEU A O 1
ATOM 799 N N . ALA A 1 109 ? 11.085 23.310 -2.159 1.00 76.06 109 ALA A N 1
ATOM 800 C CA . ALA A 1 109 ? 9.759 22.989 -2.689 1.00 76.06 109 ALA A CA 1
ATOM 801 C C . ALA A 1 109 ? 9.392 23.891 -3.883 1.00 76.06 109 ALA A C 1
ATOM 803 O O . ALA A 1 109 ? 8.999 23.400 -4.938 1.00 76.06 109 ALA A O 1
ATOM 804 N N . VAL A 1 110 ? 9.614 25.206 -3.762 1.00 80.06 110 VAL A N 1
ATOM 805 C CA . VAL A 1 110 ? 9.441 26.161 -4.870 1.00 80.06 110 VAL A CA 1
ATOM 806 C C . VAL A 1 110 ? 10.354 25.822 -6.053 1.00 80.06 110 VAL A C 1
ATOM 808 O O . VAL A 1 110 ? 9.903 25.856 -7.194 1.00 80.06 110 VAL A O 1
ATOM 811 N N . LEU A 1 111 ? 11.620 25.471 -5.804 1.00 85.25 111 LEU A N 1
ATOM 812 C CA . LEU A 1 111 ? 12.569 25.080 -6.849 1.00 85.25 111 LEU A CA 1
ATOM 813 C C . LEU A 1 111 ? 12.101 23.837 -7.615 1.00 85.25 111 LEU A C 1
ATOM 815 O O . LEU A 1 111 ? 12.186 23.817 -8.837 1.00 85.25 111 LEU A O 1
ATOM 819 N N . LEU A 1 112 ? 11.608 22.817 -6.912 1.00 79.69 112 LEU A N 1
ATOM 820 C CA . LEU A 1 112 ? 11.125 21.575 -7.519 1.00 79.69 112 LEU A CA 1
ATOM 821 C C . LEU A 1 112 ? 9.886 21.822 -8.385 1.00 79.69 112 LEU A C 1
ATOM 823 O O . LEU A 1 112 ? 9.817 21.320 -9.502 1.00 79.69 112 LEU A O 1
ATOM 827 N N . VAL A 1 113 ? 8.966 22.676 -7.925 1.00 77.50 113 VAL A N 1
ATOM 828 C CA . VAL A 1 113 ? 7.814 23.117 -8.729 1.00 77.50 113 VAL A CA 1
ATOM 829 C C . VAL A 1 113 ? 8.263 23.877 -9.984 1.00 77.50 113 VAL A C 1
ATOM 831 O O . VAL A 1 113 ? 7.674 23.705 -11.047 1.00 77.50 113 VAL A O 1
ATOM 834 N N . LEU A 1 114 ? 9.310 24.705 -9.883 1.00 78.06 114 LEU A N 1
ATOM 835 C CA . LEU A 1 114 ? 9.845 25.478 -11.011 1.00 78.06 114 LEU A CA 1
ATOM 836 C C . LEU A 1 114 ? 10.605 24.631 -12.038 1.00 78.06 114 LEU A C 1
ATOM 838 O O . LEU A 1 114 ? 10.605 24.983 -13.215 1.00 78.06 114 LEU A O 1
ATOM 842 N N . LEU A 1 115 ? 11.283 23.566 -11.604 1.00 79.06 115 LEU A N 1
ATOM 843 C CA . LEU A 1 115 ? 12.036 22.689 -12.503 1.00 79.06 115 LEU A CA 1
ATOM 844 C C . LEU A 1 115 ? 11.112 21.860 -13.401 1.00 79.06 115 LEU A C 1
ATOM 846 O O . LEU A 1 115 ? 11.510 21.549 -14.521 1.00 79.06 115 LEU A O 1
ATOM 850 N N . GLY A 1 116 ? 9.884 21.585 -12.943 1.00 67.44 116 GLY A N 1
ATOM 851 C CA . GLY A 1 116 ? 8.899 20.803 -13.683 1.00 67.44 116 GLY A CA 1
ATOM 852 C C . GLY A 1 116 ? 9.364 19.371 -13.955 1.00 67.44 116 GLY A C 1
ATOM 853 O O . GLY A 1 116 ? 10.511 18.995 -13.706 1.00 67.44 116 GLY A O 1
ATOM 854 N N . GLU A 1 117 ? 8.461 18.548 -14.469 1.00 51.78 117 GLU A N 1
ATOM 855 C CA . GLU A 1 117 ? 8.824 17.240 -15.009 1.00 51.78 117 GLU A CA 1
ATOM 856 C C . GLU A 1 117 ? 9.168 17.411 -16.493 1.00 51.78 117 GLU A C 1
ATOM 858 O O . GLU A 1 117 ? 8.478 18.128 -17.222 1.00 51.78 117 GLU A O 1
ATOM 863 N N . LYS A 1 118 ? 10.276 16.816 -16.944 1.00 52.56 118 LYS A N 1
ATOM 864 C CA . LYS A 1 118 ? 10.654 16.851 -18.358 1.00 52.56 118 LYS A CA 1
ATOM 865 C C . LYS A 1 118 ? 9.776 15.846 -19.103 1.00 52.56 118 LYS A C 1
ATOM 867 O O . LYS A 1 118 ? 9.944 14.646 -18.915 1.00 52.56 118 LYS A O 1
ATOM 872 N N . GLU A 1 119 ? 8.873 16.324 -19.955 1.00 46.91 119 GLU A N 1
ATOM 873 C CA . GLU A 1 119 ? 8.222 15.470 -20.953 1.00 46.91 119 GLU A CA 1
ATOM 874 C C . GLU A 1 119 ? 9.301 15.002 -21.949 1.00 46.91 119 GLU A C 1
ATOM 876 O O . GLU A 1 119 ? 9.829 15.784 -22.744 1.00 46.91 119 GLU A O 1
ATOM 881 N N . ASP A 1 120 ? 9.727 13.741 -21.844 1.00 50.56 120 ASP A N 1
ATOM 882 C CA . ASP A 1 120 ? 10.686 13.146 -22.775 1.00 50.56 120 ASP A CA 1
ATOM 883 C C . ASP A 1 120 ? 9.977 12.786 -24.096 1.00 50.56 120 ASP A C 1
ATOM 885 O O . ASP A 1 120 ? 9.402 11.712 -24.250 1.00 50.56 120 ASP A O 1
ATOM 889 N N . ASP A 1 121 ? 10.068 13.682 -25.081 1.00 47.34 121 ASP A N 1
ATOM 890 C CA . ASP A 1 121 ? 9.504 13.534 -26.439 1.00 47.34 121 ASP A CA 1
ATOM 891 C C . ASP A 1 121 ? 10.256 12.532 -27.348 1.00 47.34 121 ASP A C 1
ATOM 893 O O . ASP A 1 121 ? 10.012 12.443 -28.554 1.00 47.34 121 ASP A O 1
ATOM 897 N N . THR A 1 122 ? 11.193 11.742 -26.820 1.00 43.44 122 THR A N 1
ATOM 898 C CA . THR A 1 122 ? 11.966 10.783 -27.625 1.00 43.44 122 THR A CA 1
ATOM 899 C C . THR A 1 122 ? 11.375 9.378 -27.575 1.00 43.44 122 THR A C 1
ATOM 901 O O . THR A 1 122 ? 11.913 8.491 -26.916 1.00 43.44 122 THR A O 1
ATOM 904 N N . CYS A 1 123 ? 10.314 9.147 -28.352 1.00 36.38 123 CYS A N 1
ATOM 905 C CA . CYS A 1 123 ? 9.971 7.811 -28.844 1.00 36.38 123 CYS A CA 1
ATOM 906 C C . CYS A 1 123 ? 9.814 7.860 -30.370 1.00 36.38 123 CYS A C 1
ATOM 908 O O . CYS A 1 123 ? 8.752 8.162 -30.910 1.00 36.38 123 CYS A O 1
ATOM 910 N N . THR A 1 124 ? 10.917 7.611 -31.076 1.00 37.84 124 THR A N 1
ATOM 911 C CA . THR A 1 124 ? 10.955 7.467 -32.530 1.00 37.84 124 THR A CA 1
ATOM 912 C C . THR A 1 124 ? 10.357 6.124 -32.951 1.00 37.84 124 THR A C 1
ATOM 914 O O . THR A 1 124 ? 10.806 5.057 -32.540 1.00 37.84 124 THR A O 1
ATOM 917 N N . GLU A 1 125 ? 9.328 6.224 -33.790 1.00 38.47 125 GLU A N 1
ATOM 918 C CA . GLU A 1 125 ? 8.718 5.223 -34.668 1.00 38.47 125 GLU A CA 1
ATOM 919 C C . GLU A 1 125 ? 9.356 3.821 -34.699 1.00 38.47 125 GLU A C 1
ATOM 921 O O . GLU A 1 125 ? 10.331 3.572 -35.408 1.00 38.47 125 GLU A O 1
ATOM 926 N N . ARG A 1 126 ? 8.678 2.851 -34.071 1.00 33.50 126 ARG A N 1
ATOM 927 C CA . ARG A 1 126 ? 8.384 1.547 -34.693 1.00 33.50 126 ARG A CA 1
ATOM 928 C C . ARG A 1 126 ? 7.147 0.905 -34.050 1.00 33.50 126 ARG A C 1
ATOM 930 O O . ARG A 1 126 ? 7.209 0.305 -32.985 1.00 33.50 126 ARG A O 1
ATOM 937 N N . ARG A 1 127 ? 6.044 0.981 -34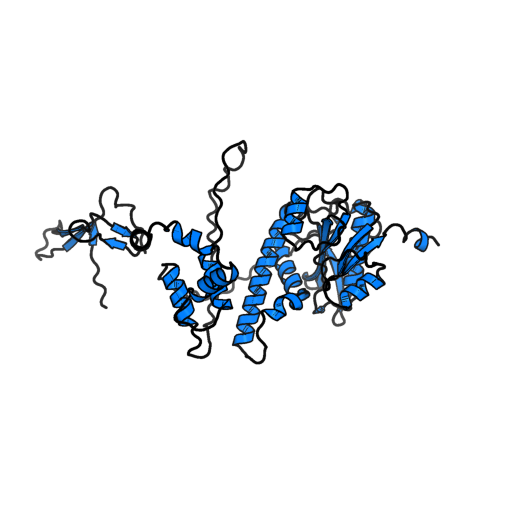.806 1.00 38.59 127 ARG A N 1
ATOM 938 C CA . ARG A 1 127 ? 4.897 0.053 -34.821 1.00 38.59 127 ARG A CA 1
ATOM 939 C C . ARG A 1 127 ? 3.967 0.034 -33.597 1.00 38.59 127 ARG A C 1
ATOM 941 O O . ARG A 1 127 ? 3.892 -0.975 -32.914 1.00 38.59 127 ARG A O 1
ATOM 948 N N . TRP A 1 128 ? 3.149 1.078 -33.437 1.00 29.27 128 TRP A N 1
ATOM 949 C CA . TRP A 1 128 ? 1.876 1.016 -32.696 1.00 29.27 128 TRP A CA 1
ATOM 950 C C . TRP A 1 128 ? 0.786 1.794 -33.450 1.00 29.27 128 TRP A C 1
ATOM 952 O O . TRP A 1 128 ? 0.445 2.921 -33.113 1.00 29.27 128 TRP A O 1
ATOM 962 N N . SER A 1 129 ? 0.234 1.200 -34.507 1.00 31.91 129 SER A N 1
ATOM 963 C CA . SER A 1 129 ? -0.975 1.710 -35.163 1.00 31.91 129 SER A CA 1
ATOM 964 C C . SER A 1 129 ? -2.209 1.231 -34.392 1.00 31.91 129 SER A C 1
ATOM 966 O O . SER A 1 129 ? -2.823 0.261 -34.818 1.00 31.91 129 SER A O 1
ATOM 968 N N . HIS A 1 130 ? -2.514 1.827 -33.230 1.00 36.28 130 HIS A N 1
ATOM 969 C CA . HIS A 1 130 ? -3.826 1.688 -32.560 1.00 36.28 130 HIS A CA 1
ATOM 970 C C . HIS A 1 130 ? -4.062 2.676 -31.392 1.00 36.28 130 HIS A C 1
ATOM 972 O O . HIS A 1 130 ? -4.670 2.315 -30.391 1.00 36.28 130 HIS A O 1
ATOM 978 N N . PHE A 1 131 ? -3.615 3.935 -31.497 1.00 36.84 131 PHE A N 1
ATOM 979 C CA . PHE A 1 131 ? -3.814 4.932 -30.426 1.00 36.84 131 PHE A CA 1
ATOM 980 C C . PHE A 1 131 ? -4.262 6.325 -30.914 1.00 36.84 131 PHE A C 1
ATOM 982 O O . PHE A 1 131 ? -3.908 7.338 -30.322 1.00 36.84 131 PHE A O 1
ATOM 989 N N . ASP A 1 132 ? -5.098 6.392 -31.955 1.00 29.72 132 ASP A N 1
ATOM 990 C CA . ASP A 1 132 ? -5.641 7.667 -32.468 1.00 29.72 132 ASP A CA 1
ATOM 991 C C . ASP A 1 132 ? -6.979 8.110 -31.836 1.00 29.72 132 ASP A C 1
ATOM 993 O O . ASP A 1 132 ? -7.657 8.989 -32.362 1.00 29.72 132 ASP A O 1
ATOM 997 N N . THR A 1 133 ? -7.363 7.582 -30.668 1.00 34.62 133 THR A N 1
ATOM 998 C CA . THR A 1 133 ? -8.666 7.904 -30.037 1.00 34.62 133 THR A CA 1
ATOM 999 C C . THR A 1 133 ? -8.587 8.719 -28.742 1.00 34.62 133 THR A C 1
ATOM 1001 O O . THR A 1 133 ? -9.532 8.704 -27.961 1.00 34.62 133 THR A O 1
ATOM 1004 N N . PHE A 1 134 ? -7.491 9.445 -28.484 1.00 38.78 134 PHE A N 1
ATOM 1005 C CA . PHE A 1 134 ? -7.329 10.215 -27.233 1.00 38.78 134 PHE A CA 1
ATOM 1006 C C . PHE A 1 134 ? -7.063 11.722 -27.391 1.00 38.78 134 PHE A C 1
ATOM 1008 O O . PHE A 1 134 ? -6.830 12.411 -26.401 1.00 38.78 134 PHE A O 1
ATOM 1015 N N . LYS A 1 135 ? -7.169 12.284 -28.604 1.00 31.02 135 LYS A N 1
ATOM 1016 C CA . LYS A 1 135 ? -6.975 13.733 -28.821 1.00 31.02 135 LYS A CA 1
ATOM 1017 C C . LYS A 1 135 ? -8.175 14.630 -28.464 1.00 31.02 135 LYS A C 1
ATOM 1019 O O . LYS A 1 135 ? -8.036 15.845 -28.562 1.00 31.02 135 LYS A O 1
ATOM 1024 N N . GLU A 1 136 ? -9.312 14.091 -28.011 1.00 32.06 136 GLU A N 1
ATOM 1025 C CA . GLU A 1 136 ? -10.530 14.896 -27.765 1.00 32.06 136 GLU A CA 1
ATOM 1026 C C . GLU A 1 136 ? -10.912 15.160 -26.297 1.00 32.06 136 GLU A C 1
ATOM 1028 O O . GLU A 1 136 ? -11.793 15.980 -26.045 1.00 32.06 136 GLU A O 1
ATOM 1033 N N . SER A 1 137 ? -10.238 14.593 -25.294 1.00 28.80 137 SER A N 1
ATOM 1034 C CA . SER A 1 137 ? -10.538 14.929 -23.891 1.00 28.80 137 SER A CA 1
ATOM 1035 C C . SER A 1 137 ? -9.528 15.925 -23.323 1.00 28.80 137 SER A C 1
ATOM 1037 O O . SER A 1 137 ? -8.539 15.553 -22.693 1.00 28.80 137 SER A O 1
ATOM 1039 N N . GLY A 1 138 ? -9.796 17.217 -23.525 1.00 33.09 138 GLY A N 1
ATOM 1040 C CA . GLY A 1 138 ? -9.105 18.312 -22.847 1.00 33.09 138 GLY A CA 1
ATOM 1041 C C . GLY A 1 138 ? -9.359 18.302 -21.336 1.00 33.09 138 GLY A C 1
ATOM 1042 O O . GLY A 1 138 ? -10.223 19.024 -20.843 1.00 33.09 138 GLY A O 1
ATOM 1043 N N . ALA A 1 139 ? -8.588 17.517 -20.586 1.00 29.17 139 ALA A N 1
ATOM 1044 C CA . ALA A 1 139 ? -8.554 17.566 -19.130 1.00 29.17 139 ALA A CA 1
ATOM 1045 C C . ALA A 1 139 ? -7.435 18.514 -18.674 1.00 29.17 139 ALA A C 1
ATOM 1047 O O . ALA A 1 139 ? -6.306 18.114 -18.415 1.00 29.17 139 ALA A O 1
ATOM 1048 N N . ARG A 1 140 ? -7.756 19.811 -18.580 1.00 30.22 140 ARG A N 1
ATOM 1049 C CA . ARG A 1 140 ? -6.957 20.759 -17.789 1.00 30.22 140 ARG A CA 1
ATOM 1050 C C . ARG A 1 140 ? -7.093 20.384 -16.315 1.00 30.22 140 ARG A C 1
ATOM 1052 O O . ARG A 1 140 ? -8.198 20.452 -15.775 1.00 30.22 140 ARG A O 1
ATOM 1059 N N . THR A 1 141 ? -5.985 20.070 -15.657 1.00 31.08 141 THR A N 1
ATOM 1060 C CA . THR A 1 141 ? -5.891 19.924 -14.201 1.00 31.08 141 THR A CA 1
ATOM 1061 C C . THR A 1 141 ? -6.283 21.255 -13.546 1.00 31.08 141 THR A C 1
ATOM 1063 O O . THR A 1 141 ? -5.521 22.220 -13.547 1.00 31.08 141 THR A O 1
ATOM 1066 N N . ARG A 1 142 ? -7.519 21.357 -13.041 1.00 29.17 142 ARG A N 1
ATOM 1067 C CA . ARG A 1 142 ? -7.961 22.483 -12.209 1.00 29.17 142 ARG A CA 1
ATOM 1068 C C . ARG A 1 142 ? -7.568 22.186 -10.764 1.00 29.17 142 ARG A C 1
ATOM 1070 O O . ARG A 1 142 ? -8.218 21.375 -10.115 1.00 29.17 142 ARG A O 1
ATOM 1077 N N . LEU A 1 143 ? -6.548 22.878 -10.257 1.00 33.78 143 LEU A N 1
ATOM 1078 C CA . LEU A 1 143 ? -6.372 23.075 -8.818 1.00 33.78 143 LEU A CA 1
ATOM 1079 C C . LEU A 1 143 ? -7.564 23.896 -8.304 1.00 33.78 143 LEU A C 1
ATOM 1081 O O . LEU A 1 143 ? -7.613 25.114 -8.474 1.00 33.78 143 LEU A O 1
ATOM 1085 N N . GLY A 1 144 ? -8.557 23.218 -7.731 1.00 29.28 144 GLY A N 1
ATOM 1086 C CA . GLY A 1 144 ? -9.572 23.854 -6.900 1.00 29.28 144 GLY A CA 1
ATOM 1087 C C . GLY A 1 144 ? -8.935 24.225 -5.567 1.00 29.28 144 GLY A C 1
ATOM 1088 O O . GLY A 1 144 ? -8.679 23.351 -4.747 1.00 29.28 144 GLY A O 1
ATOM 1089 N N . VAL A 1 145 ? -8.622 25.505 -5.383 1.00 39.28 145 VAL A N 1
ATOM 1090 C CA . VAL A 1 145 ? -8.230 26.059 -4.084 1.00 39.28 145 VAL A CA 1
ATOM 1091 C C . VAL A 1 145 ? -9.503 26.588 -3.438 1.00 39.28 145 VAL A C 1
ATOM 1093 O O . VAL A 1 145 ? -9.999 27.644 -3.834 1.00 39.28 145 VAL A O 1
ATOM 1096 N N . ASP A 1 146 ? -10.037 25.852 -2.467 1.00 31.81 146 ASP A N 1
ATOM 1097 C CA . ASP A 1 146 ? -11.092 26.365 -1.599 1.00 31.81 146 ASP A CA 1
ATOM 1098 C C . ASP A 1 146 ? -10.500 27.477 -0.720 1.00 31.81 146 ASP A C 1
ATOM 1100 O O . ASP A 1 146 ? -9.466 27.318 -0.064 1.00 31.81 146 ASP A O 1
ATOM 1104 N N . GLY A 1 147 ? -11.118 28.656 -0.785 1.00 34.91 147 GLY A N 1
ATOM 1105 C CA . GLY A 1 147 ? -10.602 29.885 -0.196 1.00 34.91 147 GLY A CA 1
ATOM 1106 C C . GLY A 1 147 ? -10.654 29.883 1.328 1.00 34.91 147 GLY A C 1
ATOM 1107 O O . GLY A 1 147 ? -11.643 30.317 1.905 1.00 34.91 147 GLY A O 1
ATOM 1108 N N . ASN A 1 148 ? -9.551 29.506 1.974 1.00 34.47 148 ASN A N 1
ATOM 1109 C CA . ASN A 1 148 ? -9.238 29.921 3.340 1.00 34.47 148 ASN A CA 1
ATOM 1110 C C . ASN A 1 148 ? -7.920 30.702 3.337 1.00 34.47 148 ASN A C 1
ATOM 1112 O O . ASN A 1 148 ? -6.876 30.214 2.907 1.00 34.47 148 ASN A O 1
ATOM 1116 N N . GLY A 1 149 ? -7.993 31.963 3.767 1.00 34.12 149 GLY A N 1
ATOM 1117 C CA . GLY A 1 149 ? -6.880 32.907 3.736 1.00 34.12 149 GLY A CA 1
ATOM 1118 C C . GLY A 1 149 ? -5.663 32.429 4.534 1.00 34.12 149 GLY A C 1
ATOM 1119 O O . GLY A 1 149 ? -5.782 31.921 5.647 1.00 34.12 149 GLY A O 1
ATOM 1120 N N . SER A 1 150 ? -4.471 32.645 3.973 1.00 35.38 150 SER A N 1
ATOM 1121 C CA . SER A 1 150 ? -3.188 32.459 4.657 1.00 35.38 150 SER A CA 1
ATOM 1122 C C . SER A 1 150 ? -3.070 33.436 5.834 1.00 35.38 150 SER A C 1
ATOM 1124 O O . SER A 1 150 ? -2.663 34.583 5.644 1.00 35.38 150 SER A O 1
ATOM 1126 N N . ILE A 1 151 ? -3.361 32.981 7.054 1.00 37.53 151 ILE A N 1
ATOM 1127 C CA . ILE A 1 151 ? -3.015 33.695 8.290 1.00 37.53 151 ILE A CA 1
ATOM 1128 C C . ILE A 1 151 ? -1.697 33.113 8.811 1.00 37.53 151 ILE A C 1
ATOM 1130 O O . ILE A 1 151 ? -1.608 31.960 9.225 1.00 37.53 151 ILE A O 1
ATOM 1134 N N . GLY A 1 152 ? -0.635 33.907 8.731 1.00 41.53 152 GLY A N 1
ATOM 1135 C CA . GLY A 1 152 ? 0.623 33.685 9.437 1.00 41.53 152 GLY A CA 1
ATOM 1136 C C . GLY A 1 152 ? 1.054 34.982 10.096 1.00 41.53 152 GLY A C 1
ATOM 1137 O O . GLY A 1 152 ? 0.539 36.041 9.732 1.00 41.53 152 GLY A O 1
ATOM 1138 N N . ASP A 1 153 ? 2.010 34.903 11.020 1.00 39.25 153 ASP A N 1
ATOM 1139 C CA . ASP A 1 153 ? 2.545 36.104 11.649 1.00 39.25 153 ASP A CA 1
ATOM 1140 C C . ASP A 1 153 ? 3.070 37.073 10.577 1.00 39.25 153 ASP A C 1
ATOM 1142 O O . ASP A 1 153 ? 3.791 36.651 9.649 1.00 39.25 153 ASP A O 1
ATOM 1146 N N . PRO A 1 154 ? 2.690 38.361 10.655 1.00 41.56 154 PRO A N 1
ATOM 1147 C CA . PRO A 1 154 ? 3.193 39.368 9.739 1.00 41.56 154 PRO A CA 1
ATOM 1148 C C . PRO A 1 154 ? 4.726 39.392 9.813 1.00 41.56 154 PRO A C 1
ATOM 1150 O O . PRO A 1 154 ? 5.304 39.512 10.888 1.00 41.56 154 PRO A O 1
ATOM 1153 N N . GLY A 1 155 ? 5.388 39.253 8.659 1.00 63.22 155 GLY A N 1
ATOM 1154 C CA . GLY A 1 155 ? 6.855 39.306 8.550 1.00 63.22 155 GLY A CA 1
ATOM 1155 C C . GLY A 1 155 ? 7.568 37.978 8.259 1.00 63.22 155 GLY A C 1
ATOM 1156 O O . GLY A 1 155 ? 8.769 37.989 8.025 1.00 63.22 155 GLY A O 1
ATOM 1157 N N . THR A 1 156 ? 6.862 36.846 8.169 1.00 63.16 156 THR A N 1
ATOM 1158 C CA . THR A 1 156 ? 7.462 35.509 7.922 1.00 63.16 156 THR A CA 1
ATOM 1159 C C . THR A 1 156 ? 7.909 35.233 6.474 1.00 63.16 156 THR A C 1
ATOM 1161 O O . THR A 1 156 ? 8.173 34.092 6.103 1.00 63.16 156 THR A O 1
ATOM 1164 N N . GLY A 1 157 ? 7.985 36.252 5.613 1.00 68.81 157 GLY A N 1
ATOM 1165 C CA . GLY A 1 157 ? 8.501 36.101 4.246 1.00 68.81 157 GLY A CA 1
ATOM 1166 C C . GLY A 1 157 ? 7.579 35.366 3.258 1.00 68.81 157 GLY A C 1
ATOM 1167 O O . GLY A 1 157 ? 7.963 35.186 2.107 1.00 68.81 157 GLY A O 1
ATOM 1168 N N . LYS A 1 158 ? 6.371 34.936 3.656 1.00 71.62 158 LYS A N 1
ATOM 1169 C CA . LYS A 1 158 ? 5.448 34.143 2.812 1.00 71.62 158 LYS A CA 1
ATOM 1170 C C . LYS A 1 158 ? 5.020 34.883 1.546 1.00 71.62 158 LYS A C 1
ATOM 1172 O O . LYS A 1 158 ? 5.097 34.338 0.447 1.00 71.62 158 LYS A O 1
ATOM 1177 N N . THR A 1 159 ? 4.610 36.141 1.697 1.00 73.62 159 THR A N 1
ATOM 1178 C CA . THR A 1 159 ? 4.223 37.004 0.573 1.00 73.62 159 THR A CA 1
ATOM 1179 C C . THR A 1 159 ? 5.401 37.221 -0.367 1.00 73.62 159 THR A C 1
ATOM 1181 O O . THR A 1 159 ? 5.232 37.184 -1.57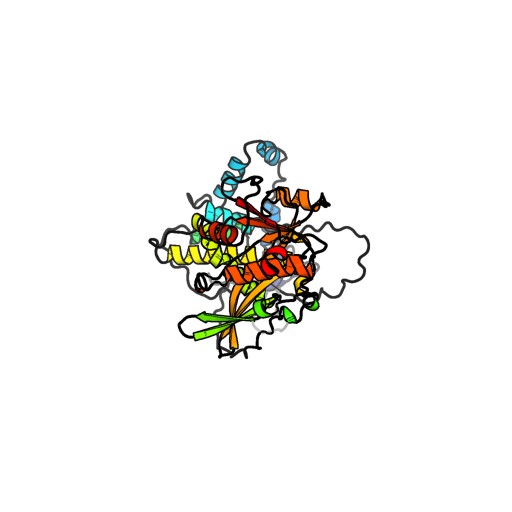8 1.00 73.62 159 THR A O 1
ATOM 1184 N N . GLN A 1 160 ? 6.603 37.373 0.181 1.00 79.38 160 GLN A N 1
ATOM 1185 C CA . GLN A 1 160 ? 7.839 37.552 -0.570 1.00 79.38 160 GLN A CA 1
ATOM 1186 C C . GLN A 1 160 ? 8.257 36.266 -1.304 1.00 79.38 160 GLN A C 1
ATOM 1188 O O . GLN A 1 160 ? 8.707 36.335 -2.444 1.00 79.38 160 GLN A O 1
ATOM 1193 N N . LEU A 1 161 ? 8.044 35.087 -0.708 1.00 76.44 161 LEU A N 1
ATOM 1194 C CA . LEU A 1 161 ? 8.302 33.791 -1.344 1.00 76.44 161 LEU A CA 1
ATOM 1195 C C . LEU A 1 161 ? 7.310 33.520 -2.485 1.00 76.44 161 LEU A C 1
ATOM 1197 O O . LEU A 1 161 ? 7.719 33.107 -3.568 1.00 76.44 161 LEU A O 1
ATOM 1201 N N . LEU A 1 162 ? 6.024 33.829 -2.285 1.00 74.69 162 LEU A N 1
ATOM 1202 C CA . LEU A 1 162 ? 5.010 33.767 -3.343 1.00 74.69 162 LEU A CA 1
ATOM 1203 C C . LEU A 1 162 ? 5.288 34.786 -4.453 1.00 74.69 162 LEU A C 1
ATOM 1205 O O . LEU A 1 162 ? 5.178 34.456 -5.628 1.00 74.69 162 LEU A O 1
ATOM 1209 N N . GLN A 1 163 ? 5.711 36.004 -4.110 1.00 75.94 163 GLN A N 1
ATOM 1210 C CA . GLN A 1 163 ? 6.150 37.004 -5.087 1.00 75.94 163 GLN A CA 1
ATOM 1211 C C . GLN A 1 163 ? 7.391 36.545 -5.859 1.00 75.94 163 GLN A C 1
ATOM 1213 O O . GLN A 1 163 ? 7.475 36.796 -7.059 1.00 75.94 163 GLN A O 1
ATOM 1218 N N . ALA A 1 164 ? 8.328 35.845 -5.214 1.00 75.94 164 ALA A N 1
ATOM 1219 C CA . ALA A 1 164 ? 9.485 35.258 -5.881 1.00 75.94 164 ALA A CA 1
ATOM 1220 C C . ALA A 1 164 ? 9.073 34.146 -6.860 1.00 75.94 164 ALA A C 1
ATOM 1222 O O . ALA A 1 164 ? 9.559 34.132 -7.989 1.00 75.94 164 ALA A O 1
ATOM 1223 N N . LEU A 1 165 ? 8.136 33.271 -6.472 1.00 76.00 165 LEU A N 1
ATOM 1224 C CA . LEU A 1 165 ? 7.569 32.242 -7.351 1.00 76.00 165 LEU A CA 1
ATOM 1225 C C . LEU A 1 165 ? 6.812 32.863 -8.541 1.00 76.00 165 LEU A C 1
ATOM 1227 O O . LEU A 1 165 ? 7.019 32.463 -9.686 1.00 76.00 165 LEU A O 1
ATOM 1231 N N . LEU A 1 166 ? 5.977 33.876 -8.300 1.00 72.56 166 LEU A N 1
ATOM 1232 C CA . LEU A 1 166 ? 5.254 34.606 -9.351 1.00 72.56 166 LEU A CA 1
ATOM 1233 C C . LEU A 1 166 ? 6.213 35.359 -10.286 1.00 72.56 166 LEU A C 1
ATOM 1235 O O . LEU A 1 166 ? 6.022 35.388 -11.502 1.00 72.56 166 LEU A O 1
ATOM 1239 N N . GLY A 1 167 ? 7.281 35.934 -9.730 1.00 71.69 167 GLY A N 1
ATOM 1240 C CA . GLY A 1 167 ? 8.347 36.577 -10.492 1.00 71.69 167 GLY A CA 1
ATOM 1241 C C . GLY A 1 167 ? 9.114 35.595 -11.380 1.00 71.69 167 GLY A C 1
ATOM 1242 O O . GLY A 1 167 ? 9.428 35.938 -12.519 1.00 71.69 167 GLY A O 1
ATOM 1243 N N . ALA A 1 168 ? 9.366 34.379 -10.885 1.00 68.56 168 ALA A N 1
ATOM 1244 C CA . ALA A 1 168 ? 10.097 33.330 -11.594 1.00 68.56 168 ALA A CA 1
ATOM 1245 C C . ALA A 1 168 ? 9.263 32.630 -12.683 1.00 68.56 168 ALA A C 1
ATOM 1247 O O . ALA A 1 168 ? 9.791 32.316 -13.744 1.00 68.56 168 ALA A O 1
ATOM 1248 N N . THR A 1 169 ? 7.963 32.421 -12.454 1.00 65.69 169 THR A N 1
ATOM 1249 C CA . THR A 1 169 ? 7.063 31.735 -13.407 1.00 65.69 169 THR A CA 1
ATOM 1250 C C . THR A 1 169 ? 6.531 32.645 -14.515 1.00 65.69 169 THR A C 1
ATOM 1252 O O . THR A 1 169 ? 6.027 32.161 -15.524 1.00 65.69 169 THR A O 1
ATOM 1255 N N . GLY A 1 170 ? 6.623 33.971 -14.360 1.00 51.88 170 GLY A N 1
ATOM 1256 C CA . GLY A 1 170 ? 6.189 34.931 -15.379 1.00 51.88 170 GLY A CA 1
ATOM 1257 C C . GLY A 1 170 ? 4.669 35.046 -15.567 1.00 51.88 170 GLY A C 1
ATOM 1258 O O . GLY A 1 170 ? 4.235 35.837 -16.404 1.00 51.88 170 GLY A O 1
ATOM 1259 N N . PHE A 1 171 ? 3.861 34.327 -14.782 1.00 46.56 171 PHE A N 1
ATOM 1260 C CA . PHE A 1 171 ? 2.401 34.412 -14.797 1.00 46.56 171 PHE A CA 1
ATOM 1261 C C . PHE A 1 171 ? 1.910 35.381 -13.718 1.00 46.56 171 PHE A C 1
ATOM 1263 O O . PHE A 1 171 ? 1.921 35.081 -12.528 1.00 46.56 171 PHE A O 1
ATOM 1270 N N . ALA A 1 172 ? 1.455 36.561 -14.140 1.00 37.69 172 ALA A N 1
ATOM 1271 C CA . ALA A 1 172 ? 0.911 37.586 -13.254 1.00 37.69 172 ALA A CA 1
ATOM 1272 C C . ALA A 1 172 ? -0.576 37.837 -13.544 1.00 37.69 172 ALA A C 1
ATOM 1274 O O . ALA A 1 172 ? -0.924 38.883 -14.078 1.00 37.69 172 ALA A O 1
ATOM 1275 N N . CYS A 1 173 ? -1.454 36.887 -13.207 1.00 33.34 173 CYS A N 1
ATOM 1276 C CA . CYS A 1 173 ? -2.848 37.182 -12.848 1.00 33.34 173 CYS A CA 1
ATOM 1277 C C . CYS A 1 173 ? -3.535 35.931 -12.274 1.00 33.34 173 CYS A C 1
ATOM 1279 O O . CYS A 1 173 ? -3.814 34.989 -13.009 1.00 33.34 173 CYS A O 1
ATOM 1281 N N . TRP A 1 174 ? -3.846 35.933 -10.978 1.00 32.50 174 TRP A N 1
ATOM 1282 C CA . TRP A 1 174 ? -4.875 35.059 -10.411 1.00 32.50 174 TRP A CA 1
ATOM 1283 C C . TRP A 1 174 ? -6.074 35.940 -10.069 1.00 32.50 174 TRP A C 1
ATOM 1285 O O . TRP A 1 174 ? -6.054 36.665 -9.077 1.00 32.50 174 TRP A O 1
ATOM 1295 N N . HIS A 1 175 ? -7.108 35.917 -10.910 1.00 30.38 175 HIS A N 1
ATOM 1296 C CA . HIS A 1 175 ? -8.402 36.495 -10.562 1.00 30.38 175 HIS A CA 1
ATOM 1297 C C . HIS A 1 175 ? -9.202 35.423 -9.812 1.00 30.38 175 HIS A C 1
ATOM 1299 O O . HIS A 1 175 ? -9.779 34.526 -10.424 1.00 30.38 175 HIS A O 1
ATOM 1305 N N . LEU A 1 176 ? -9.216 35.497 -8.478 1.00 29.19 176 LEU A N 1
ATOM 1306 C CA . LEU A 1 176 ? -10.138 34.725 -7.644 1.00 29.19 176 LEU A CA 1
ATOM 1307 C C . LEU A 1 176 ? -11.566 35.214 -7.917 1.00 29.19 176 LEU A C 1
ATOM 1309 O O . LEU A 1 176 ? -11.951 36.302 -7.493 1.00 29.19 176 LEU A O 1
ATOM 1313 N N . LYS A 1 177 ? -12.352 34.421 -8.648 1.00 26.14 177 LYS A N 1
ATOM 1314 C CA . LYS A 1 177 ? -13.814 34.505 -8.611 1.00 26.14 177 LYS A CA 1
ATOM 1315 C C . LYS A 1 177 ? -14.288 33.537 -7.531 1.00 26.14 177 LYS A C 1
ATOM 1317 O O . LYS A 1 177 ? -14.249 32.330 -7.748 1.00 26.14 177 LYS A O 1
ATOM 1322 N N . CYS A 1 178 ? -14.729 34.069 -6.392 1.00 29.34 178 CYS A N 1
ATOM 1323 C CA . CYS A 1 178 ? -15.581 33.320 -5.473 1.00 29.34 178 CYS A CA 1
ATOM 1324 C C . CYS A 1 178 ? -16.902 33.020 -6.189 1.00 29.34 178 CYS A C 1
ATOM 1326 O O . CYS A 1 178 ? -17.585 33.941 -6.639 1.00 29.34 178 CYS A O 1
ATOM 1328 N N . GLN A 1 179 ? -17.235 31.740 -6.321 1.00 30.44 179 GLN A N 1
ATOM 1329 C CA . GLN A 1 179 ? -18.601 31.287 -6.543 1.00 30.44 179 GLN A CA 1
ATOM 1330 C C . GLN A 1 179 ? -19.016 30.516 -5.296 1.00 30.44 179 GLN A C 1
ATOM 1332 O O . GLN A 1 179 ? -18.342 29.561 -4.913 1.00 30.44 179 GLN A O 1
ATOM 1337 N N . ASP A 1 180 ? -20.098 30.973 -4.674 1.00 32.50 180 ASP A N 1
ATOM 1338 C CA . ASP A 1 180 ? -20.748 30.308 -3.554 1.00 32.50 180 ASP A CA 1
ATOM 1339 C C . ASP A 1 180 ? -21.198 28.904 -3.980 1.00 32.50 180 ASP A C 1
ATOM 1341 O O . ASP A 1 180 ? -21.862 28.721 -5.005 1.00 32.50 180 ASP A O 1
ATOM 1345 N N . SER A 1 181 ? -20.783 27.897 -3.216 1.00 33.78 181 SER A N 1
ATOM 1346 C CA . SER A 1 181 ? -21.100 26.494 -3.453 1.00 33.78 181 SER A CA 1
ATOM 1347 C C . SER A 1 181 ? -22.463 26.147 -2.854 1.00 33.78 181 SER A C 1
ATOM 1349 O O . SER A 1 181 ? -22.583 25.736 -1.701 1.00 33.78 181 SER A O 1
ATOM 1351 N N . GLU A 1 182 ? -23.517 26.258 -3.662 1.00 32.66 182 GLU A N 1
ATOM 1352 C CA . GLU A 1 182 ? -24.760 25.539 -3.382 1.00 32.66 182 GLU A CA 1
ATOM 1353 C C . GLU A 1 182 ? -24.526 24.027 -3.536 1.00 32.66 182 GLU A C 1
ATOM 1355 O O . GLU A 1 182 ? -24.050 23.518 -4.556 1.00 32.66 182 GLU A O 1
ATOM 1360 N N . SER A 1 183 ? -24.829 23.301 -2.465 1.00 35.84 183 SER A N 1
ATOM 1361 C CA . SER A 1 183 ? -24.625 21.867 -2.308 1.00 35.84 183 SER A CA 1
ATOM 1362 C C . SER A 1 183 ? -25.678 21.070 -3.081 1.00 35.84 183 SER A C 1
ATOM 1364 O O . SER A 1 183 ? -26.789 20.836 -2.615 1.00 35.84 183 SER A O 1
ATOM 1366 N N . PHE A 1 184 ? -25.315 20.580 -4.266 1.00 29.47 184 PHE A N 1
ATOM 1367 C CA . PHE A 1 184 ? -26.085 19.526 -4.927 1.00 29.47 184 PHE A CA 1
ATOM 1368 C C . PHE A 1 184 ? -25.853 18.178 -4.217 1.00 29.47 184 PHE A C 1
ATOM 1370 O O . PHE A 1 184 ? -24.699 17.749 -4.093 1.00 29.47 184 PHE A O 1
ATOM 1377 N N . PRO A 1 185 ? -26.905 17.450 -3.793 1.00 39.28 185 PRO A N 1
ATOM 1378 C CA . PRO A 1 185 ? -26.752 16.121 -3.223 1.00 39.28 185 PRO A CA 1
ATOM 1379 C C . PRO A 1 185 ? -26.370 15.143 -4.338 1.00 39.28 185 PRO A C 1
ATOM 1381 O O . PRO A 1 185 ? -27.214 14.643 -5.080 1.00 39.28 185 PRO A O 1
ATOM 1384 N N . ARG A 1 186 ? -25.071 14.852 -4.473 1.00 40.00 186 ARG A N 1
ATOM 1385 C CA . ARG A 1 186 ? -24.613 13.707 -5.267 1.00 40.00 186 ARG A CA 1
ATOM 1386 C C . ARG A 1 186 ? -25.153 12.447 -4.599 1.00 40.00 186 ARG A C 1
ATOM 1388 O O . ARG A 1 186 ? -24.689 12.069 -3.525 1.00 40.00 186 ARG A O 1
ATOM 1395 N N . SER A 1 187 ? -26.125 11.793 -5.231 1.00 41.53 187 SER A N 1
ATOM 1396 C CA . SER A 1 187 ? -26.550 10.444 -4.863 1.00 41.53 187 SER A CA 1
ATOM 1397 C C . SER A 1 187 ? -25.303 9.562 -4.763 1.00 41.53 187 SER A C 1
ATOM 1399 O O . SER A 1 187 ? -24.626 9.341 -5.771 1.00 41.53 187 SER A O 1
ATOM 1401 N N . ARG A 1 188 ? -24.953 9.117 -3.549 1.00 49.59 188 ARG A N 1
ATOM 1402 C CA . ARG A 1 188 ? -23.802 8.241 -3.297 1.00 49.59 188 ARG A CA 1
ATOM 1403 C C . ARG A 1 188 ? -24.038 6.927 -4.039 1.00 49.59 188 ARG A C 1
ATOM 1405 O O . ARG A 1 188 ? -24.701 6.031 -3.523 1.00 49.59 188 ARG A O 1
ATOM 1412 N N . ALA A 1 189 ? -23.532 6.818 -5.266 1.00 52.59 189 ALA A N 1
ATOM 1413 C CA . ALA A 1 189 ? -23.479 5.551 -5.974 1.00 52.59 189 ALA A CA 1
ATOM 1414 C C . ALA A 1 189 ? -22.763 4.554 -5.053 1.00 52.59 189 ALA A C 1
ATOM 1416 O O . ALA A 1 189 ? -21.612 4.781 -4.675 1.00 52.59 189 ALA A O 1
ATOM 1417 N N . ARG A 1 190 ? -23.478 3.505 -4.624 1.00 58.12 190 ARG A N 1
ATOM 1418 C CA . ARG A 1 190 ? -22.945 2.484 -3.714 1.00 58.12 190 ARG A CA 1
ATOM 1419 C C . ARG A 1 190 ? -21.611 1.983 -4.270 1.00 58.12 190 ARG A C 1
ATOM 1421 O O . ARG A 1 190 ? -21.554 1.509 -5.407 1.00 58.12 190 ARG A O 1
ATOM 1428 N N . ARG A 1 191 ? -20.542 2.120 -3.481 1.00 58.28 191 ARG A N 1
ATOM 1429 C CA . ARG A 1 191 ? -19.212 1.602 -3.817 1.00 58.28 191 ARG A CA 1
ATOM 1430 C C . ARG A 1 191 ? -19.326 0.093 -4.059 1.00 58.28 191 ARG A C 1
ATOM 1432 O O . ARG A 1 191 ? -19.796 -0.649 -3.202 1.00 58.28 191 ARG A O 1
ATOM 1439 N N . ARG A 1 192 ? -18.936 -0.349 -5.253 1.00 62.00 192 ARG A N 1
ATOM 1440 C CA . ARG A 1 192 ? -18.837 -1.760 -5.656 1.00 62.00 192 ARG A CA 1
ATOM 1441 C C . ARG A 1 192 ? -17.370 -2.196 -5.652 1.00 62.00 192 ARG A C 1
ATOM 1443 O O . ARG A 1 192 ? -16.805 -2.413 -6.719 1.00 62.00 192 ARG A O 1
ATOM 1450 N N . VAL A 1 193 ? -16.737 -2.230 -4.484 1.00 74.12 193 VAL A N 1
ATOM 1451 C CA . VAL A 1 193 ? -15.410 -2.857 -4.326 1.00 74.12 193 VAL A CA 1
ATOM 1452 C C . VAL A 1 193 ? -15.461 -4.282 -4.896 1.00 74.12 193 VAL A C 1
ATOM 1454 O O . VAL A 1 193 ? -16.542 -4.881 -4.889 1.00 74.12 193 VAL A O 1
ATOM 1457 N N . PHE A 1 194 ? -14.354 -4.808 -5.428 1.00 84.44 194 PHE A N 1
ATOM 1458 C CA . PHE A 1 194 ? -14.336 -6.145 -6.024 1.00 84.44 194 PHE A CA 1
ATOM 1459 C C . PHE A 1 194 ? -14.057 -7.197 -4.936 1.00 84.44 194 PHE A C 1
ATOM 1461 O O . PHE A 1 194 ? -12.933 -7.257 -4.435 1.00 84.44 194 PHE A O 1
ATOM 1468 N N . PRO A 1 195 ? -15.046 -8.016 -4.530 1.00 89.12 195 PRO A N 1
ATOM 1469 C CA . PRO A 1 195 ? -14.841 -9.014 -3.485 1.00 89.12 195 PRO A CA 1
ATOM 1470 C C . PRO A 1 195 ? -13.779 -10.019 -3.909 1.00 89.12 195 PRO A C 1
ATOM 1472 O O . PRO A 1 195 ? -13.863 -10.553 -5.014 1.00 89.12 195 PRO A O 1
ATOM 1475 N N . ALA A 1 196 ? -12.826 -10.319 -3.024 1.00 88.19 196 ALA A N 1
ATOM 1476 C CA . ALA A 1 196 ? -11.760 -11.277 -3.319 1.00 88.19 196 ALA A CA 1
ATOM 1477 C C . ALA A 1 196 ? -12.320 -12.657 -3.716 1.00 88.19 196 ALA A C 1
ATOM 1479 O O . ALA A 1 196 ? -11.803 -13.289 -4.631 1.00 88.19 196 ALA A O 1
ATOM 1480 N N . ARG A 1 197 ? -13.474 -13.046 -3.153 1.00 91.88 197 ARG A N 1
ATOM 1481 C CA . ARG A 1 197 ? -14.212 -14.267 -3.526 1.00 91.88 197 ARG A CA 1
ATOM 1482 C C . ARG A 1 197 ? -14.646 -14.359 -4.998 1.00 91.88 197 ARG A C 1
ATOM 1484 O O . ARG A 1 197 ? -14.988 -15.432 -5.474 1.00 91.88 197 ARG A O 1
ATOM 1491 N N . LEU A 1 198 ? -14.714 -13.228 -5.705 1.00 90.44 198 LEU A N 1
ATOM 1492 C CA . LEU A 1 198 ? -15.071 -13.176 -7.128 1.00 90.44 198 LEU A CA 1
ATOM 1493 C C . LEU A 1 198 ? -13.835 -13.109 -8.035 1.00 90.44 198 LEU A C 1
ATOM 1495 O O . LEU A 1 198 ? -13.985 -13.054 -9.254 1.00 90.44 198 LEU A O 1
ATOM 1499 N N . ALA A 1 199 ? -12.630 -13.056 -7.462 1.00 90.56 199 ALA A N 1
ATOM 1500 C CA . ALA A 1 199 ? -11.394 -12.919 -8.214 1.00 90.56 199 ALA A CA 1
ATOM 1501 C C . ALA A 1 199 ? -10.953 -14.243 -8.816 1.00 90.56 199 ALA A C 1
ATOM 1503 O O . ALA A 1 199 ? -11.140 -15.313 -8.239 1.00 90.56 199 ALA A O 1
ATOM 1504 N N . GLU A 1 200 ? -10.309 -14.159 -9.973 1.00 90.38 200 GLU A N 1
ATOM 1505 C CA . GLU A 1 200 ? -9.668 -15.319 -10.575 1.00 90.38 200 GLU A CA 1
ATOM 1506 C C . GLU A 1 200 ? -8.574 -15.864 -9.638 1.00 90.38 200 GLU A C 1
ATOM 1508 O O . GLU A 1 200 ? -7.763 -15.102 -9.112 1.00 90.38 200 GLU A O 1
ATOM 1513 N N . GLY A 1 201 ? -8.540 -17.182 -9.427 1.00 88.56 201 GLY A N 1
ATOM 1514 C CA . GLY A 1 201 ? -7.643 -17.838 -8.475 1.00 88.56 201 GLY A CA 1
ATOM 1515 C C . GLY A 1 201 ? -8.277 -18.088 -7.105 1.00 88.56 201 GLY A C 1
ATOM 1516 O O . GLY A 1 201 ? -7.746 -18.913 -6.362 1.00 88.56 201 GLY A O 1
ATOM 1517 N N . ASN A 1 202 ? -9.409 -17.447 -6.779 1.00 88.88 202 ASN A N 1
ATOM 1518 C CA . ASN A 1 202 ? -10.123 -17.686 -5.522 1.00 88.88 202 ASN A CA 1
ATOM 1519 C C . ASN A 1 202 ? -10.599 -19.134 -5.383 1.00 88.88 202 ASN A C 1
ATOM 1521 O O . ASN A 1 202 ? -10.646 -19.651 -4.277 1.00 88.88 202 ASN A O 1
ATOM 1525 N N . GLU A 1 203 ? -10.887 -19.819 -6.493 1.00 91.31 203 GLU A N 1
ATOM 1526 C CA . GLU A 1 203 ? -11.318 -21.222 -6.499 1.00 91.31 203 GLU A CA 1
ATOM 1527 C C . GLU A 1 203 ? -10.307 -22.193 -5.866 1.00 91.31 203 GLU A C 1
ATOM 1529 O O . GLU A 1 203 ? -10.609 -23.370 -5.679 1.00 91.31 203 GLU A O 1
ATOM 1534 N N . ARG A 1 204 ? -9.089 -21.717 -5.586 1.00 89.31 204 ARG A N 1
ATOM 1535 C CA . ARG A 1 204 ? -8.014 -22.481 -4.952 1.00 89.31 204 ARG A CA 1
ATOM 1536 C C . ARG A 1 204 ? -7.907 -22.251 -3.449 1.00 89.31 204 ARG A C 1
ATOM 1538 O O . ARG A 1 204 ? -7.212 -23.034 -2.812 1.00 89.31 204 ARG A O 1
ATOM 1545 N N . LEU A 1 205 ? -8.535 -21.202 -2.914 1.00 89.75 205 LEU A N 1
ATOM 1546 C CA . LEU A 1 205 ? -8.537 -20.932 -1.480 1.00 89.75 205 LEU A CA 1
ATOM 1547 C C . LEU A 1 205 ? -9.485 -21.911 -0.788 1.00 89.75 205 LEU A C 1
ATOM 1549 O O . LEU A 1 205 ? -10.663 -21.984 -1.132 1.00 89.75 205 LEU A O 1
ATOM 1553 N N . GLN A 1 206 ? -8.969 -22.676 0.170 1.00 87.69 206 GLN A N 1
ATOM 1554 C CA . GLN A 1 206 ? -9.762 -23.671 0.896 1.00 87.69 206 GLN A CA 1
ATOM 1555 C C . GLN A 1 206 ? -10.564 -23.048 2.043 1.00 87.69 206 GLN A C 1
ATOM 1557 O O . GLN A 1 206 ? -11.664 -23.505 2.351 1.00 87.69 206 GLN A O 1
ATOM 1562 N N . ASP A 1 207 ? -10.021 -22.002 2.665 1.00 87.88 207 ASP A N 1
ATOM 1563 C CA . ASP A 1 207 ? -10.607 -21.346 3.830 1.00 87.88 207 ASP A CA 1
ATOM 1564 C C . ASP A 1 207 ? -11.176 -19.964 3.479 1.00 87.88 207 ASP A C 1
ATOM 1566 O O . ASP A 1 207 ? -10.514 -18.928 3.562 1.00 87.88 207 ASP A O 1
ATOM 1570 N N . GLU A 1 208 ? -12.459 -19.931 3.124 1.00 89.69 208 GLU A N 1
ATOM 1571 C CA . GLU A 1 208 ? -13.159 -18.672 2.854 1.00 89.69 208 GLU A CA 1
ATOM 1572 C C . GLU A 1 208 ? -13.417 -17.833 4.122 1.00 89.69 208 GLU A C 1
ATOM 1574 O O . GLU A 1 208 ? -13.807 -16.666 4.012 1.00 89.69 208 GLU A O 1
ATOM 1579 N N . SER A 1 209 ? -13.179 -18.363 5.332 1.00 89.31 209 SER A N 1
ATOM 1580 C CA . SER A 1 209 ? -13.418 -17.623 6.583 1.00 89.31 209 SER A CA 1
ATOM 1581 C C . SER A 1 209 ? -12.468 -16.433 6.764 1.00 89.31 209 SER A C 1
ATOM 1583 O O . SER A 1 209 ? -12.771 -15.487 7.499 1.00 89.31 209 SER A O 1
ATOM 1585 N N . LEU A 1 210 ? -11.337 -16.426 6.052 1.00 88.69 210 LEU A N 1
ATOM 1586 C CA . LEU A 1 210 ? -10.435 -15.276 6.008 1.00 88.69 210 LEU A CA 1
ATOM 1587 C C . LEU A 1 210 ? -10.920 -14.163 5.071 1.00 88.69 210 LEU A C 1
ATOM 1589 O O . LEU A 1 210 ? -10.464 -13.025 5.196 1.00 88.69 210 LEU A O 1
ATOM 1593 N N . LEU A 1 211 ? -11.862 -14.454 4.169 1.00 93.25 211 LEU A N 1
ATOM 1594 C CA . LEU A 1 211 ? -12.404 -13.476 3.224 1.00 93.25 211 LEU A CA 1
ATOM 1595 C C . LEU A 1 211 ? -13.523 -12.624 3.826 1.00 93.25 211 LEU A C 1
ATOM 1597 O O . LEU A 1 211 ? -13.790 -11.531 3.327 1.00 93.25 211 LEU A O 1
ATOM 1601 N N . SER A 1 212 ? -14.184 -13.106 4.878 1.00 95.19 212 SER A N 1
ATOM 1602 C CA . SER A 1 212 ? -15.224 -12.371 5.592 1.00 95.19 212 SER A CA 1
ATOM 1603 C C . SER A 1 212 ? -15.288 -12.827 7.039 1.00 95.19 212 SER A C 1
ATOM 1605 O O . SER A 1 212 ? -15.518 -14.001 7.314 1.00 95.19 212 SER A O 1
ATOM 1607 N N . PHE A 1 213 ? -15.129 -11.897 7.973 1.00 96.06 213 PHE A N 1
ATOM 1608 C CA . PHE A 1 213 ? -15.176 -12.200 9.397 1.00 96.06 213 PHE A CA 1
ATOM 1609 C C . PHE A 1 213 ? -15.693 -11.015 10.203 1.00 96.06 213 PHE A C 1
ATOM 1611 O O . PHE A 1 213 ? -15.531 -9.857 9.823 1.00 96.06 213 PHE A O 1
ATOM 1618 N N . ASP A 1 214 ? -16.266 -11.315 11.361 1.00 96.19 214 ASP A N 1
ATOM 1619 C CA . ASP A 1 214 ? -16.784 -10.301 12.266 1.00 96.19 214 ASP A CA 1
ATOM 1620 C C . ASP A 1 214 ? -15.724 -9.839 13.268 1.00 96.19 214 ASP A C 1
ATOM 1622 O O . ASP A 1 214 ? -14.876 -10.609 13.733 1.00 96.19 214 ASP A O 1
ATOM 1626 N N . VAL A 1 215 ? -15.765 -8.547 13.584 1.00 96.31 215 VAL A N 1
ATOM 1627 C CA . VAL A 1 215 ? -14.869 -7.883 14.529 1.00 96.31 215 VAL A CA 1
ATOM 1628 C C . VAL A 1 215 ? -15.679 -6.950 15.412 1.00 96.31 215 VAL A C 1
ATOM 1630 O O . VAL A 1 215 ? -16.479 -6.161 14.919 1.00 96.31 215 VAL A O 1
ATOM 1633 N N . GLU A 1 216 ? -15.440 -6.990 16.719 1.00 95.31 216 GLU A N 1
ATOM 1634 C CA . GLU A 1 216 ? -16.028 -6.018 17.640 1.00 95.31 216 GLU A CA 1
ATOM 1635 C C . GLU A 1 216 ? -15.299 -4.668 17.543 1.00 95.31 216 GLU A C 1
ATOM 1637 O O . GLU A 1 216 ? -14.085 -4.563 17.769 1.00 95.31 216 GLU A O 1
ATOM 1642 N N . ALA A 1 217 ? -16.044 -3.615 17.211 1.00 93.31 217 ALA A N 1
ATOM 1643 C CA . ALA A 1 217 ? -15.574 -2.238 17.180 1.00 93.31 217 ALA A CA 1
ATOM 1644 C C . ALA A 1 217 ? -16.615 -1.335 17.847 1.00 93.31 217 ALA A C 1
ATOM 1646 O O . ALA A 1 217 ? -17.777 -1.323 17.463 1.00 93.31 217 ALA A O 1
ATOM 1647 N N . ASP A 1 218 ? -16.188 -0.590 18.868 1.00 92.44 218 ASP A N 1
ATOM 1648 C CA . ASP A 1 218 ? -17.021 0.383 19.589 1.00 92.44 218 ASP A CA 1
ATOM 1649 C C . ASP A 1 218 ? -18.323 -0.207 20.175 1.00 92.44 218 ASP A C 1
ATOM 1651 O O . ASP A 1 218 ? -19.339 0.472 20.280 1.00 92.44 218 ASP A O 1
ATOM 1655 N N . GLY A 1 219 ? -18.279 -1.481 20.586 1.00 93.12 219 GLY A N 1
ATOM 1656 C CA . GLY A 1 219 ? -19.429 -2.206 21.142 1.00 93.12 219 GLY A CA 1
ATOM 1657 C C . GLY A 1 219 ? -20.390 -2.773 20.092 1.00 93.12 219 GLY A C 1
ATOM 1658 O O . GLY A 1 219 ? -21.385 -3.391 20.459 1.00 93.12 219 GLY A O 1
ATOM 1659 N N . GLU A 1 220 ? -20.089 -2.601 18.804 1.00 93.81 220 GLU A N 1
ATOM 1660 C CA . GLU A 1 220 ? -20.849 -3.164 17.692 1.00 93.81 220 GLU A CA 1
ATOM 1661 C C . GLU A 1 220 ? -20.044 -4.262 16.987 1.00 93.81 220 GLU A C 1
ATOM 1663 O O . GLU A 1 220 ? -18.823 -4.174 16.824 1.00 93.81 220 GLU A O 1
ATOM 1668 N N . THR A 1 221 ? -20.732 -5.310 16.539 1.00 94.69 221 THR A N 1
ATOM 1669 C CA . THR A 1 221 ? -20.149 -6.319 15.652 1.00 94.69 221 THR A CA 1
ATOM 1670 C C . THR A 1 221 ? -20.135 -5.773 14.228 1.00 94.69 221 THR A C 1
ATOM 1672 O O . THR A 1 221 ? -21.186 -5.499 13.649 1.00 94.69 221 THR A O 1
ATOM 1675 N N . VAL A 1 222 ? -18.941 -5.608 13.662 1.00 96.00 222 VAL A N 1
ATOM 1676 C CA . VAL A 1 222 ? -18.733 -5.104 12.305 1.00 96.00 222 VAL A CA 1
ATOM 1677 C C . VAL A 1 222 ? -18.157 -6.211 11.435 1.00 96.00 222 VAL A C 1
ATOM 1679 O O . VAL A 1 222 ? -17.103 -6.768 11.744 1.00 96.00 222 VAL A O 1
ATOM 1682 N N . THR A 1 223 ? -18.818 -6.495 10.316 1.00 95.88 223 THR A N 1
ATOM 1683 C CA . THR A 1 223 ? -18.308 -7.444 9.325 1.00 95.88 223 THR A CA 1
ATOM 1684 C C . THR A 1 223 ? -17.201 -6.788 8.506 1.00 95.88 223 THR A C 1
ATOM 1686 O O . THR A 1 223 ? -17.377 -5.714 7.918 1.00 95.88 223 THR A O 1
ATOM 1689 N N . VAL A 1 224 ? -16.045 -7.439 8.471 1.00 96.94 224 VAL A N 1
ATOM 1690 C CA . VAL A 1 224 ? -14.877 -7.052 7.685 1.00 96.94 224 VAL A CA 1
ATOM 1691 C C . VAL A 1 224 ? -14.731 -8.034 6.534 1.00 96.94 224 VAL A C 1
ATOM 1693 O O . VAL A 1 224 ? -14.693 -9.243 6.744 1.00 96.94 224 VAL A O 1
ATOM 1696 N N . GLU A 1 225 ? -14.630 -7.509 5.317 1.00 96.31 225 GLU A N 1
ATOM 1697 C CA . GLU A 1 225 ? -14.489 -8.312 4.103 1.00 96.31 225 GLU A CA 1
ATOM 1698 C C . GLU A 1 225 ? -13.160 -8.014 3.399 1.00 96.31 225 GLU A C 1
ATOM 1700 O O . GLU A 1 225 ? -12.733 -6.858 3.315 1.00 96.31 225 GLU A O 1
ATOM 1705 N N . ALA A 1 226 ? -12.529 -9.054 2.856 1.00 96.62 226 ALA A N 1
ATOM 1706 C CA . ALA A 1 226 ? -11.350 -8.949 2.011 1.00 96.62 226 ALA A CA 1
ATOM 1707 C C . ALA A 1 226 ? -11.733 -8.635 0.558 1.00 96.62 226 ALA A C 1
ATOM 1709 O O . ALA A 1 226 ? -12.615 -9.254 -0.049 1.00 96.62 226 ALA A O 1
ATOM 1710 N N . MET A 1 227 ? -11.046 -7.655 -0.009 1.00 95.62 227 MET A N 1
ATOM 1711 C CA . MET A 1 227 ? -11.354 -7.051 -1.297 1.00 95.62 227 MET A CA 1
ATOM 1712 C C . MET A 1 227 ? -10.082 -6.877 -2.122 1.00 95.62 227 MET A C 1
ATOM 1714 O O . MET A 1 227 ? -9.000 -6.654 -1.577 1.00 95.62 227 MET A O 1
ATOM 1718 N N . LEU A 1 228 ? -10.244 -6.902 -3.444 1.00 95.38 228 LEU A N 1
ATOM 1719 C CA . LEU A 1 228 ? -9.256 -6.369 -4.374 1.00 95.38 228 LEU A CA 1
ATOM 1720 C C . LEU A 1 228 ? -9.619 -4.913 -4.687 1.00 95.38 228 LEU A C 1
ATOM 1722 O O . LEU A 1 228 ? -10.786 -4.632 -5.004 1.00 95.38 228 LEU A O 1
ATOM 1726 N N . PRO A 1 229 ? -8.667 -3.973 -4.575 1.00 94.50 229 PRO A N 1
ATOM 1727 C CA . PRO A 1 229 ? -8.965 -2.570 -4.786 1.00 94.50 229 PRO A CA 1
ATOM 1728 C C . PRO A 1 229 ? -9.269 -2.264 -6.249 1.00 94.50 229 PRO A C 1
ATOM 1730 O O . PRO A 1 229 ? -8.783 -2.920 -7.167 1.00 94.50 229 PRO A O 1
ATOM 1733 N N . GLN A 1 230 ? -10.075 -1.229 -6.453 1.00 93.44 230 GLN A N 1
ATOM 1734 C CA . GLN A 1 230 ? -10.330 -0.612 -7.747 1.00 93.44 230 GLN A CA 1
ATOM 1735 C C . GLN A 1 230 ? -9.716 0.791 -7.791 1.00 93.44 230 GLN A C 1
ATOM 1737 O O . GLN A 1 230 ? -9.299 1.339 -6.774 1.00 93.44 230 GLN A O 1
ATOM 1742 N N . GLU A 1 231 ? -9.717 1.414 -8.970 1.00 93.12 231 GLU A N 1
ATOM 1743 C CA . GLU A 1 231 ? -9.130 2.745 -9.188 1.00 93.12 231 GLU A CA 1
ATOM 1744 C C . GLU A 1 231 ? -9.656 3.796 -8.191 1.00 93.12 231 GLU A C 1
ATOM 1746 O O . GLU A 1 231 ? -8.903 4.594 -7.639 1.00 93.12 231 GLU A O 1
ATOM 1751 N N . ARG A 1 232 ? -10.951 3.741 -7.863 1.00 91.44 232 ARG A N 1
ATOM 1752 C CA . ARG A 1 232 ? -11.573 4.647 -6.881 1.00 91.44 232 ARG A CA 1
ATOM 1753 C C . ARG A 1 232 ? -11.148 4.414 -5.428 1.00 91.44 232 ARG A C 1
ATOM 1755 O O . ARG A 1 232 ? -11.407 5.275 -4.590 1.00 91.44 232 ARG A O 1
ATOM 1762 N N . ASP A 1 233 ? -10.588 3.248 -5.118 1.00 93.94 233 ASP A N 1
ATOM 1763 C CA . ASP A 1 233 ? -10.171 2.881 -3.764 1.00 93.94 233 ASP A CA 1
ATOM 1764 C C . ASP A 1 233 ? -8.736 3.350 -3.486 1.00 93.94 233 ASP A C 1
ATOM 1766 O O . ASP A 1 233 ? -8.340 3.443 -2.325 1.00 93.94 233 ASP A O 1
ATOM 1770 N N . LEU A 1 234 ? -7.978 3.726 -4.525 1.00 94.94 234 LEU A N 1
ATOM 1771 C CA . LEU A 1 234 ? -6.600 4.197 -4.389 1.00 94.94 234 LEU A CA 1
ATOM 1772 C C . LEU A 1 234 ? -6.479 5.445 -3.509 1.00 94.94 234 LEU A C 1
ATOM 1774 O O . LEU A 1 234 ? -5.534 5.554 -2.734 1.00 94.94 234 LEU A O 1
ATOM 1778 N N . ASP A 1 235 ? -7.451 6.362 -3.564 1.00 94.81 235 ASP A N 1
ATOM 1779 C CA . ASP A 1 235 ? -7.479 7.541 -2.685 1.00 94.81 235 ASP A CA 1
ATOM 1780 C C . ASP A 1 235 ? -7.571 7.131 -1.204 1.00 94.81 235 ASP A C 1
ATOM 1782 O O . ASP A 1 235 ? -6.823 7.636 -0.365 1.00 94.81 235 ASP A O 1
ATOM 1786 N N . LEU A 1 236 ? -8.417 6.144 -0.891 1.00 94.19 236 LEU A N 1
ATOM 1787 C CA . LEU A 1 236 ? -8.581 5.626 0.469 1.00 94.19 236 LEU A CA 1
ATOM 1788 C C . LEU A 1 236 ? -7.334 4.880 0.939 1.00 94.19 236 LEU A C 1
ATOM 1790 O O . LEU A 1 236 ? -6.900 5.081 2.071 1.00 94.19 236 LEU A O 1
ATOM 1794 N N . ILE A 1 237 ? -6.746 4.058 0.069 1.00 96.50 237 ILE A N 1
ATOM 1795 C CA . ILE A 1 237 ? -5.508 3.330 0.362 1.00 96.50 237 ILE A CA 1
ATOM 1796 C C . ILE A 1 237 ? -4.361 4.311 0.596 1.00 96.50 237 ILE A C 1
ATOM 1798 O O . ILE A 1 237 ? -3.635 4.164 1.574 1.00 96.50 237 ILE A O 1
ATOM 1802 N N . SER A 1 238 ? -4.231 5.349 -0.238 1.00 96.75 238 SER A N 1
ATOM 1803 C CA . SER A 1 238 ? -3.183 6.364 -0.081 1.00 96.75 238 SER A CA 1
ATOM 1804 C C . SER A 1 238 ? -3.262 7.057 1.278 1.00 96.75 238 SER A C 1
ATOM 1806 O O . SER A 1 238 ? -2.246 7.248 1.941 1.00 96.75 238 SER A O 1
ATOM 1808 N N . ARG A 1 239 ? -4.483 7.365 1.736 1.00 96.25 239 ARG A N 1
ATOM 1809 C CA . ARG A 1 239 ? -4.718 7.940 3.059 1.00 96.25 239 ARG A CA 1
ATOM 1810 C C . ARG A 1 239 ? -4.387 6.944 4.169 1.00 96.25 239 ARG A C 1
ATOM 1812 O O . ARG A 1 239 ? -3.679 7.306 5.101 1.00 96.25 239 ARG A O 1
ATOM 1819 N N . LEU A 1 240 ? -4.855 5.700 4.052 1.00 97.06 240 LEU A N 1
ATOM 1820 C CA . LEU A 1 240 ? -4.594 4.636 5.023 1.00 97.06 240 LEU A CA 1
ATOM 1821 C C . LEU A 1 240 ? -3.090 4.376 5.203 1.00 97.06 240 LEU A C 1
ATOM 1823 O O . LEU A 1 240 ? -2.625 4.216 6.333 1.00 97.06 240 LEU A O 1
ATOM 1827 N N . LEU A 1 241 ? -2.330 4.345 4.106 1.00 96.06 241 LEU A N 1
ATOM 1828 C CA . LEU A 1 241 ? -0.874 4.214 4.121 1.00 96.06 241 LEU A CA 1
ATOM 1829 C C . LEU A 1 241 ? -0.226 5.425 4.802 1.00 96.06 241 LEU A C 1
ATOM 1831 O O . LEU A 1 241 ? 0.506 5.237 5.772 1.00 96.06 241 LEU A O 1
ATOM 1835 N N . ALA A 1 242 ? -0.557 6.649 4.380 1.00 95.44 242 ALA A N 1
ATOM 1836 C CA . ALA A 1 242 ? -0.010 7.870 4.976 1.00 95.44 242 ALA A CA 1
ATOM 1837 C C . ALA A 1 242 ? -0.262 7.947 6.497 1.00 95.44 242 ALA A C 1
ATOM 1839 O O . ALA A 1 242 ? 0.650 8.232 7.269 1.00 95.44 242 ALA A O 1
ATOM 1840 N N . GLU A 1 243 ? -1.476 7.619 6.954 1.00 95.12 243 GLU A N 1
ATOM 1841 C CA . GLU A 1 243 ? -1.830 7.583 8.382 1.00 95.12 243 GLU A CA 1
ATOM 1842 C C . GLU A 1 243 ? -1.123 6.458 9.149 1.00 95.12 243 GLU A C 1
ATOM 1844 O O . GLU A 1 243 ? -0.849 6.577 10.346 1.00 95.12 243 GLU A O 1
ATOM 1849 N N . SER A 1 244 ? -0.843 5.338 8.486 1.00 94.44 244 SER A N 1
ATOM 1850 C CA . SER A 1 244 ? -0.212 4.188 9.130 1.00 94.44 244 SER A CA 1
ATOM 1851 C C . SER A 1 244 ? 1.296 4.339 9.272 1.00 94.44 244 SER A C 1
ATOM 1853 O O . SER A 1 244 ? 1.849 3.805 10.234 1.00 94.44 244 SER A O 1
ATOM 1855 N N . PHE A 1 245 ? 1.926 5.083 8.364 1.00 92.19 245 PHE A N 1
ATOM 1856 C CA . PHE A 1 245 ? 3.367 5.316 8.307 1.00 92.19 245 PHE A CA 1
ATOM 1857 C C . PHE A 1 245 ? 3.756 6.743 8.723 1.00 92.19 245 PHE A C 1
ATOM 1859 O O . PHE A 1 245 ? 4.783 7.251 8.301 1.00 92.19 245 PHE A O 1
ATOM 1866 N N . MET A 1 246 ? 2.991 7.388 9.612 1.00 91.31 246 MET A N 1
ATOM 1867 C CA . MET A 1 246 ? 3.277 8.751 10.105 1.00 91.31 246 MET A CA 1
ATOM 1868 C C . MET A 1 246 ? 4.702 8.959 10.647 1.00 91.31 246 MET A C 1
ATOM 1870 O O . MET A 1 246 ? 5.197 10.083 10.670 1.00 91.31 246 MET A O 1
ATOM 1874 N N . GLU A 1 247 ? 5.374 7.892 11.075 1.00 89.81 247 GLU A N 1
ATOM 1875 C CA . GLU A 1 247 ? 6.770 7.905 11.523 1.00 89.81 247 GLU A CA 1
ATOM 1876 C C . GLU A 1 247 ? 7.737 8.354 10.412 1.00 89.81 247 GLU A C 1
ATOM 1878 O O . GLU A 1 247 ? 8.717 9.039 10.702 1.00 89.81 247 GLU A O 1
ATOM 1883 N N . THR A 1 248 ? 7.443 8.050 9.141 1.00 87.75 248 THR A N 1
ATOM 1884 C CA . THR A 1 248 ? 8.240 8.516 7.990 1.00 87.75 248 THR A CA 1
ATOM 1885 C C . THR A 1 248 ? 8.038 10.009 7.729 1.00 87.75 248 THR A C 1
ATOM 1887 O O . THR A 1 248 ? 8.955 10.697 7.277 1.00 87.75 248 THR A O 1
ATOM 1890 N N . LEU A 1 249 ? 6.856 10.530 8.074 1.00 89.12 249 LEU A N 1
ATOM 1891 C CA . LEU A 1 249 ? 6.495 11.939 7.937 1.00 89.12 249 LEU A CA 1
ATOM 1892 C C . LEU A 1 249 ? 6.993 12.795 9.100 1.00 89.12 249 LEU A C 1
ATOM 1894 O O . LEU A 1 249 ? 7.273 13.978 8.911 1.00 89.12 249 LEU A O 1
ATOM 1898 N N . GLN A 1 250 ? 7.134 12.213 10.292 1.00 92.12 250 GLN A N 1
ATOM 1899 C CA . GLN A 1 250 ? 7.466 12.926 11.525 1.00 92.12 250 GLN A CA 1
ATOM 1900 C C . GLN A 1 250 ? 8.695 13.855 11.417 1.00 92.12 250 GLN A C 1
ATOM 1902 O O . GLN A 1 250 ? 8.603 14.977 11.919 1.00 92.12 250 GLN A O 1
ATOM 1907 N N . PRO A 1 251 ? 9.808 13.488 10.741 1.00 93.00 251 PRO A N 1
ATOM 1908 C CA . PRO A 1 251 ? 10.958 14.383 10.567 1.00 93.00 251 PRO A CA 1
ATOM 1909 C C . PRO A 1 251 ? 10.646 15.681 9.806 1.00 93.00 251 PRO A C 1
ATOM 1911 O O . PRO A 1 251 ? 11.380 16.661 9.927 1.00 93.00 251 PRO A O 1
ATOM 1914 N N . TRP A 1 252 ? 9.569 15.692 9.020 1.00 91.31 252 TRP A N 1
ATOM 1915 C CA . TRP A 1 252 ? 9.136 16.814 8.187 1.00 91.31 252 TRP A CA 1
ATOM 1916 C C . TRP A 1 252 ? 8.024 17.641 8.836 1.00 91.31 252 TRP A C 1
ATOM 1918 O O . TRP A 1 252 ? 7.700 18.729 8.354 1.00 91.31 252 TRP A O 1
ATOM 1928 N N . MET A 1 253 ? 7.427 17.134 9.914 1.00 93.19 253 MET A N 1
ATOM 1929 C CA . MET A 1 253 ? 6.328 17.785 10.614 1.00 93.19 253 MET A CA 1
ATOM 1930 C C . MET A 1 253 ? 6.840 18.830 11.606 1.00 93.19 253 MET A C 1
ATOM 1932 O O . MET A 1 253 ? 7.859 18.666 12.276 1.00 93.19 253 MET A O 1
ATOM 1936 N N . LEU A 1 254 ? 6.092 19.923 11.726 1.00 92.75 254 LEU A N 1
ATOM 1937 C CA . LEU A 1 254 ? 6.305 20.936 12.744 1.00 92.75 254 LEU A CA 1
ATOM 1938 C C . LEU A 1 254 ? 5.674 20.500 14.079 1.00 92.75 254 LEU A C 1
ATOM 1940 O O . LEU A 1 254 ? 4.577 19.929 14.081 1.00 92.75 254 LEU A O 1
ATOM 1944 N N . PRO A 1 255 ? 6.310 20.820 15.220 1.00 94.75 255 PRO A N 1
ATOM 1945 C CA . PRO A 1 255 ? 5.743 20.546 16.535 1.00 94.75 255 PRO A CA 1
ATOM 1946 C C . PRO A 1 255 ? 4.403 21.261 16.746 1.00 94.75 255 PRO A C 1
ATOM 1948 O O . PRO A 1 255 ? 4.270 22.448 16.436 1.00 94.75 255 PRO A O 1
ATOM 1951 N N . GLU A 1 256 ? 3.418 20.572 17.328 1.00 95.00 256 GLU A N 1
ATOM 1952 C CA . GLU A 1 256 ? 2.064 21.115 17.529 1.00 95.00 256 GLU A CA 1
ATOM 1953 C C . GLU A 1 256 ? 2.028 22.383 18.398 1.00 95.00 256 GLU A C 1
ATOM 1955 O O . GLU A 1 256 ? 1.092 23.178 18.284 1.00 95.00 256 GLU A O 1
ATOM 1960 N N . GLN A 1 257 ? 3.059 22.630 19.220 1.00 96.75 257 GLN A N 1
ATOM 1961 C CA . GLN A 1 257 ? 3.148 23.842 20.043 1.00 96.75 257 GLN A CA 1
ATOM 1962 C C . GLN A 1 257 ? 3.244 25.130 19.205 1.00 96.75 257 GLN A C 1
ATOM 1964 O O . GLN A 1 257 ? 2.941 26.205 19.714 1.00 96.75 257 GLN A O 1
ATOM 1969 N N . LEU A 1 258 ? 3.600 25.039 17.916 1.00 90.19 258 LEU A N 1
ATOM 1970 C CA . LEU A 1 258 ? 3.576 26.170 16.976 1.00 90.19 258 LEU A CA 1
ATOM 1971 C C . LEU A 1 258 ? 2.153 26.509 16.475 1.00 90.19 258 LEU A C 1
ATOM 1973 O O . LEU A 1 258 ? 1.980 27.327 15.567 1.00 90.19 258 LEU A O 1
ATOM 1977 N N . GLY A 1 259 ? 1.118 25.884 17.044 1.00 94.50 259 GLY A N 1
ATOM 1978 C CA . GLY A 1 259 ? -0.280 26.255 16.854 1.00 94.50 259 GLY A CA 1
ATOM 1979 C C . GLY A 1 259 ? -0.781 26.052 15.423 1.00 94.50 259 GLY A C 1
ATOM 1980 O O . GLY A 1 259 ? -0.573 25.007 14.804 1.00 94.50 259 GLY A O 1
ATOM 1981 N N . LEU A 1 260 ? -1.486 27.052 14.886 1.00 91.88 260 LEU A N 1
ATOM 1982 C CA . LEU A 1 260 ? -2.118 26.976 13.561 1.00 91.88 260 LEU A CA 1
ATOM 1983 C C . LEU A 1 260 ? -1.108 26.783 12.422 1.00 91.88 260 LEU A C 1
ATOM 1985 O O . LEU A 1 260 ? -1.431 26.124 11.434 1.00 91.88 260 LEU A O 1
ATOM 1989 N N . LEU A 1 261 ? 0.113 27.312 12.563 1.00 87.00 261 LEU A N 1
ATOM 1990 C CA . LEU A 1 261 ? 1.160 27.154 11.555 1.00 87.00 261 LEU A CA 1
ATOM 1991 C C . LEU A 1 261 ? 1.584 25.690 11.421 1.00 87.00 261 LEU A C 1
ATOM 1993 O O . LEU A 1 261 ? 1.665 25.188 10.302 1.00 87.00 261 LEU A O 1
ATOM 1997 N N . ALA A 1 262 ? 1.808 25.007 12.549 1.00 91.00 262 ALA A N 1
ATOM 1998 C CA . ALA A 1 262 ? 2.125 23.583 12.541 1.00 91.00 262 ALA A CA 1
ATOM 1999 C C . ALA A 1 262 ? 0.987 22.764 11.943 1.00 91.00 262 ALA A C 1
ATOM 2001 O O . ALA A 1 262 ? 1.244 21.924 11.093 1.00 91.00 262 ALA A O 1
ATOM 2002 N N . LYS A 1 263 ? -0.272 23.051 12.298 1.00 93.81 263 LYS A N 1
ATOM 2003 C CA . LYS A 1 263 ? -1.427 22.350 11.713 1.00 93.81 263 LYS A CA 1
ATOM 2004 C C . LYS A 1 263 ? -1.480 22.488 10.191 1.00 93.81 263 LYS A C 1
ATOM 2006 O O . LYS A 1 263 ? -1.623 21.484 9.502 1.00 93.81 263 LYS A O 1
ATOM 2011 N N . ALA A 1 264 ? -1.332 23.707 9.671 1.00 90.88 264 ALA A N 1
ATOM 2012 C CA . ALA A 1 264 ? -1.356 23.957 8.231 1.00 90.88 264 ALA A CA 1
ATOM 2013 C C . ALA A 1 264 ? -0.181 23.284 7.503 1.00 90.88 264 ALA A C 1
ATOM 2015 O O . ALA A 1 264 ? -0.371 22.683 6.449 1.00 90.88 264 ALA A O 1
ATOM 2016 N N . TRP A 1 265 ? 1.026 23.358 8.073 1.00 91.81 265 TRP A N 1
ATOM 2017 C CA . TRP A 1 265 ? 2.209 22.714 7.504 1.00 91.81 265 TRP A CA 1
ATOM 2018 C C . TRP A 1 265 ? 2.110 21.187 7.537 1.00 91.81 265 TRP A C 1
ATOM 2020 O O . TRP A 1 265 ? 2.331 20.541 6.523 1.00 91.81 265 TRP A O 1
ATOM 2030 N N . ASN A 1 266 ? 1.729 20.612 8.676 1.00 93.56 266 ASN A N 1
ATOM 2031 C CA . ASN A 1 266 ? 1.595 19.168 8.854 1.00 93.56 266 ASN A CA 1
ATOM 2032 C C . ASN A 1 266 ? 0.521 18.595 7.931 1.00 93.56 266 ASN A C 1
ATOM 2034 O O . ASN A 1 266 ? 0.726 17.535 7.350 1.00 93.56 266 ASN A O 1
ATOM 2038 N N . TRP A 1 267 ? -0.585 19.321 7.746 1.00 95.25 267 TRP A N 1
ATOM 2039 C CA . TRP A 1 267 ? -1.595 18.975 6.751 1.00 95.25 267 TRP A CA 1
ATOM 2040 C C . TRP A 1 267 ? -1.027 19.002 5.326 1.00 95.25 267 TRP A C 1
ATOM 2042 O O . TRP A 1 267 ? -1.266 18.069 4.568 1.00 95.25 267 TRP A O 1
ATOM 2052 N N . LEU A 1 268 ? -0.237 20.024 4.969 1.00 93.88 268 LEU A N 1
ATOM 2053 C CA . LEU A 1 268 ? 0.391 20.116 3.648 1.00 93.88 268 LEU A CA 1
ATOM 2054 C C . LEU A 1 268 ? 1.390 18.975 3.402 1.00 93.88 268 LEU A C 1
ATOM 2056 O O . LEU A 1 268 ? 1.380 18.392 2.324 1.00 93.88 268 LEU A O 1
ATOM 2060 N N . VAL A 1 269 ? 2.237 18.656 4.386 1.00 91.56 269 VAL A N 1
ATOM 2061 C CA . VAL A 1 269 ? 3.193 17.537 4.320 1.00 91.56 269 VAL A CA 1
ATOM 2062 C C . VAL A 1 269 ? 2.453 16.215 4.144 1.00 91.56 269 VAL A C 1
ATOM 2064 O O . VAL A 1 269 ? 2.795 15.441 3.257 1.00 91.56 269 VAL A O 1
ATOM 2067 N N . PHE A 1 270 ? 1.412 15.986 4.945 1.00 95.06 270 PHE A N 1
ATOM 2068 C CA . PHE A 1 270 ? 0.581 14.792 4.845 1.00 95.06 270 PHE A CA 1
ATOM 2069 C C . PHE A 1 270 ? -0.086 14.675 3.471 1.00 95.06 270 PHE A C 1
ATOM 2071 O O . PHE A 1 270 ? -0.023 13.623 2.842 1.00 95.06 270 PHE A O 1
ATOM 2078 N N . GLU A 1 271 ? -0.703 15.753 2.980 1.00 94.81 271 GLU A N 1
ATOM 2079 C CA . GLU A 1 271 ? -1.373 15.748 1.680 1.00 94.81 271 GLU A CA 1
ATOM 2080 C C . GLU A 1 271 ? -0.374 15.549 0.536 1.00 94.81 271 GLU A C 1
ATOM 2082 O O . GLU A 1 271 ? -0.667 14.821 -0.406 1.00 94.81 271 GLU A O 1
ATOM 2087 N N . TRP A 1 272 ? 0.821 16.136 0.624 1.00 92.12 272 TRP A N 1
ATOM 2088 C CA . TRP A 1 272 ? 1.870 15.930 -0.369 1.00 92.12 272 TRP A CA 1
ATOM 2089 C C . TRP A 1 272 ? 2.324 14.467 -0.430 1.00 92.12 272 TRP A C 1
ATOM 2091 O O . TRP A 1 272 ? 2.318 13.880 -1.512 1.00 92.12 272 TRP A O 1
ATOM 2101 N N . GLU A 1 273 ? 2.637 13.861 0.716 1.00 92.50 273 GLU A N 1
ATOM 2102 C CA . GLU A 1 273 ? 3.009 12.444 0.791 1.00 92.50 273 GLU A CA 1
ATOM 2103 C C . GLU A 1 273 ? 1.891 11.547 0.259 1.00 92.50 273 GLU A C 1
ATOM 2105 O O . GLU A 1 273 ? 2.123 10.638 -0.536 1.00 92.50 273 GLU A O 1
ATOM 2110 N N . ARG A 1 274 ? 0.643 11.852 0.621 1.00 95.50 274 ARG A N 1
ATOM 2111 C CA . ARG A 1 274 ? -0.531 11.136 0.128 1.00 95.50 274 ARG A CA 1
ATOM 2112 C C . ARG A 1 274 ? -0.623 11.163 -1.400 1.00 95.50 274 ARG A C 1
ATOM 2114 O O . ARG A 1 274 ? -0.953 10.140 -1.994 1.00 95.50 274 ARG A O 1
ATOM 2121 N N . GLN A 1 275 ? -0.325 12.295 -2.043 1.00 93.56 275 GLN A N 1
ATOM 2122 C CA . GLN A 1 275 ? -0.297 12.394 -3.508 1.00 93.56 275 GLN A CA 1
ATOM 2123 C C . GLN A 1 275 ? 0.845 11.575 -4.126 1.00 93.56 275 GLN A C 1
ATOM 2125 O O . GLN A 1 275 ? 0.638 10.944 -5.162 1.00 93.56 275 GLN A O 1
ATOM 2130 N N . ILE A 1 276 ? 2.021 11.537 -3.488 1.00 89.56 276 ILE A N 1
ATOM 2131 C CA . ILE A 1 276 ? 3.144 10.688 -3.921 1.00 89.56 276 ILE A CA 1
ATOM 2132 C C . ILE A 1 276 ? 2.741 9.211 -3.851 1.00 89.56 276 ILE A C 1
ATOM 2134 O O . ILE A 1 276 ? 2.879 8.490 -4.839 1.00 89.56 276 ILE A O 1
ATOM 2138 N N . ILE A 1 277 ? 2.177 8.778 -2.719 1.00 93.12 277 ILE A N 1
ATOM 2139 C CA . ILE A 1 277 ? 1.676 7.413 -2.537 1.00 93.12 277 ILE A CA 1
ATOM 2140 C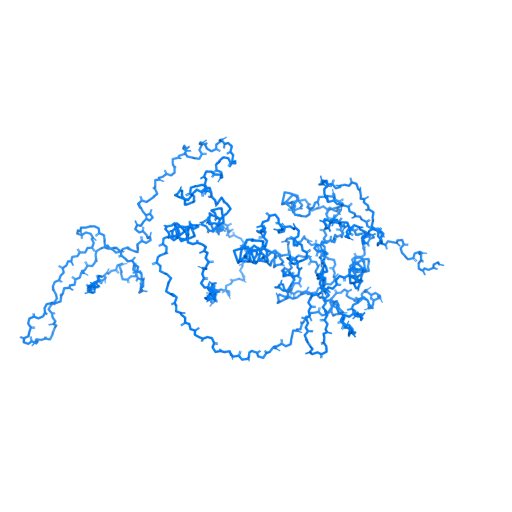 C . ILE A 1 277 ? 0.618 7.109 -3.599 1.00 93.12 277 ILE A C 1
ATOM 2142 O O . ILE A 1 277 ? 0.713 6.100 -4.286 1.00 93.12 277 ILE A O 1
ATOM 2146 N N . LEU A 1 278 ? -0.365 7.991 -3.795 1.00 95.12 278 LEU A N 1
ATOM 2147 C CA . LEU A 1 278 ? -1.416 7.802 -4.795 1.00 95.12 278 LEU A CA 1
ATOM 2148 C C . LEU A 1 278 ? -0.848 7.622 -6.212 1.00 95.12 278 LEU A C 1
ATOM 2150 O O . LEU A 1 278 ? -1.318 6.757 -6.954 1.00 95.12 278 LEU A O 1
ATOM 2154 N N . ALA A 1 279 ? 0.164 8.403 -6.595 1.00 90.94 279 ALA A N 1
ATOM 2155 C CA . ALA A 1 279 ? 0.845 8.246 -7.876 1.00 90.94 279 ALA A CA 1
ATOM 2156 C C . ALA A 1 279 ? 1.554 6.883 -7.980 1.00 90.94 279 ALA A C 1
ATOM 2158 O O . ALA A 1 279 ? 1.406 6.195 -8.990 1.00 90.94 279 ALA A O 1
ATOM 2159 N N . ALA A 1 280 ? 2.247 6.451 -6.922 1.00 89.69 280 ALA A N 1
ATOM 2160 C CA . ALA A 1 280 ? 2.911 5.150 -6.876 1.00 89.69 280 ALA A CA 1
ATOM 2161 C C . ALA A 1 280 ? 1.917 3.979 -6.974 1.00 89.69 280 ALA A C 1
ATOM 2163 O O . ALA A 1 280 ? 2.121 3.073 -7.778 1.00 89.69 280 ALA A O 1
ATOM 2164 N N . LEU A 1 281 ? 0.797 4.020 -6.240 1.00 93.31 281 LEU A N 1
ATOM 2165 C CA . LEU A 1 281 ? -0.243 2.983 -6.308 1.00 93.31 281 LEU A CA 1
ATOM 2166 C C . LEU A 1 281 ? -0.858 2.891 -7.717 1.00 93.31 281 LEU A C 1
ATOM 2168 O O . LEU A 1 281 ? -1.115 1.794 -8.211 1.00 93.31 281 LEU A O 1
ATOM 2172 N N . ASN A 1 282 ? -1.062 4.031 -8.390 1.00 91.81 282 ASN A N 1
ATOM 2173 C CA . ASN A 1 282 ? -1.547 4.055 -9.775 1.00 91.81 282 ASN A CA 1
ATOM 2174 C C . ASN A 1 282 ? -0.589 3.343 -10.739 1.00 91.81 282 ASN A C 1
ATOM 2176 O O . ASN A 1 282 ? -1.039 2.649 -11.650 1.00 91.81 282 ASN A O 1
ATOM 2180 N N . VAL A 1 283 ? 0.723 3.501 -10.545 1.00 88.69 283 VAL A N 1
ATOM 2181 C CA . VAL A 1 283 ? 1.739 2.802 -11.343 1.00 88.69 283 VAL A CA 1
ATOM 2182 C C . VAL A 1 283 ? 1.757 1.312 -10.997 1.00 88.69 283 VAL A C 1
ATOM 2184 O O . VAL A 1 283 ? 1.621 0.485 -11.899 1.00 88.69 283 VAL A O 1
ATOM 2187 N N . ASN A 1 284 ? 1.844 0.971 -9.708 1.00 88.12 284 ASN A N 1
ATOM 2188 C CA . ASN A 1 284 ? 2.039 -0.402 -9.229 1.00 88.12 284 ASN A CA 1
ATOM 2189 C C . ASN A 1 284 ? 0.848 -1.331 -9.487 1.00 88.12 284 ASN A C 1
ATOM 2191 O O . ASN A 1 284 ? 1.037 -2.540 -9.627 1.00 88.12 284 ASN A O 1
ATOM 2195 N N . TYR A 1 285 ? -0.372 -0.793 -9.584 1.00 90.38 285 TYR A N 1
ATOM 2196 C CA . TYR A 1 285 ? -1.584 -1.603 -9.761 1.00 90.38 285 TYR A CA 1
ATOM 2197 C C . TYR A 1 285 ? -2.243 -1.444 -11.128 1.00 90.38 285 TYR A C 1
ATOM 2199 O O . TYR A 1 285 ? -3.300 -2.029 -11.362 1.00 90.38 285 TYR A O 1
ATOM 2207 N N . LYS A 1 286 ? -1.640 -0.696 -12.062 1.00 89.12 286 LYS A N 1
ATOM 2208 C CA . LYS A 1 286 ? -2.259 -0.354 -13.353 1.00 89.12 286 LYS A CA 1
ATOM 2209 C C . LYS A 1 286 ? -2.897 -1.550 -14.078 1.00 89.12 286 LYS A C 1
ATOM 2211 O O . LYS A 1 286 ? -3.991 -1.405 -14.617 1.00 89.12 286 LYS A O 1
ATOM 2216 N N . LYS A 1 287 ? -2.248 -2.723 -14.101 1.00 86.19 287 LYS A N 1
ATOM 2217 C CA . LYS A 1 287 ? -2.787 -3.926 -14.767 1.00 86.19 287 LYS A CA 1
ATOM 2218 C C . LYS A 1 287 ? -3.829 -4.644 -13.909 1.00 86.19 287 LYS A C 1
ATOM 2220 O O . LYS A 1 287 ? -4.881 -5.027 -14.418 1.00 86.19 287 LYS A O 1
ATOM 2225 N N . ILE A 1 288 ? -3.580 -4.790 -12.612 1.00 84.81 288 ILE A N 1
ATOM 2226 C CA . ILE A 1 288 ? -4.493 -5.500 -11.700 1.00 84.81 288 ILE A CA 1
ATOM 2227 C C . ILE A 1 288 ? -5.818 -4.762 -11.508 1.00 84.81 288 ILE A C 1
ATOM 2229 O O . ILE A 1 288 ? -6.864 -5.400 -11.415 1.00 84.81 288 ILE A O 1
ATOM 2233 N N . LEU A 1 289 ? -5.814 -3.430 -11.571 1.00 88.06 289 LEU A N 1
ATOM 2234 C CA . LEU A 1 289 ? -7.043 -2.635 -11.562 1.00 88.06 289 LEU A CA 1
ATOM 2235 C C . LEU A 1 289 ? -7.945 -2.926 -12.772 1.00 88.06 289 LEU A C 1
ATOM 2237 O O . LEU A 1 289 ? -9.163 -2.789 -12.668 1.00 88.06 289 LEU A O 1
ATOM 2241 N N . THR A 1 290 ? -7.372 -3.347 -13.905 1.00 88.69 290 THR A N 1
ATOM 2242 C CA . THR A 1 290 ? -8.143 -3.713 -15.107 1.00 88.69 290 THR A CA 1
ATOM 2243 C C . THR A 1 290 ? -8.654 -5.148 -15.093 1.00 88.69 290 THR A C 1
ATOM 2245 O O . THR A 1 290 ? -9.719 -5.418 -15.647 1.00 88.69 290 THR A O 1
ATOM 2248 N N . ALA A 1 291 ? -7.926 -6.060 -14.447 1.00 89.44 291 ALA A N 1
ATOM 2249 C CA . ALA A 1 291 ? -8.270 -7.473 -14.356 1.00 89.44 291 ALA A CA 1
ATOM 2250 C C . ALA A 1 291 ? -7.939 -7.997 -12.947 1.00 89.44 291 ALA A C 1
ATOM 2252 O O . ALA A 1 291 ? -6.849 -8.533 -12.731 1.00 89.44 291 ALA A O 1
ATOM 2253 N N . PRO A 1 292 ? -8.860 -7.833 -11.976 1.00 90.56 292 PRO A N 1
ATOM 2254 C CA . PRO A 1 292 ? -8.639 -8.276 -10.605 1.00 90.56 292 PRO A CA 1
ATOM 2255 C C . PRO A 1 292 ? -8.430 -9.794 -10.539 1.00 90.56 292 PRO A C 1
ATOM 2257 O O . PRO A 1 292 ? -9.292 -10.572 -10.951 1.00 90.56 292 PRO A O 1
ATOM 2260 N N . SER A 1 293 ? -7.288 -10.222 -10.005 1.00 94.00 293 SER A N 1
ATOM 2261 C CA . SER A 1 293 ? -6.895 -11.629 -9.918 1.00 94.00 293 SER A CA 1
ATOM 2262 C C . SER A 1 293 ? -6.068 -11.854 -8.657 1.00 94.00 293 SER A C 1
ATOM 2264 O O . SER A 1 293 ? -5.246 -11.013 -8.311 1.00 94.00 293 SER A O 1
ATOM 2266 N N . LEU A 1 294 ? -6.269 -12.987 -7.983 1.00 96.00 294 LEU A N 1
ATOM 2267 C CA . LEU A 1 294 ? -5.413 -13.455 -6.886 1.00 96.00 294 LEU A CA 1
ATOM 2268 C C . LEU A 1 294 ? -4.207 -14.247 -7.399 1.00 96.00 294 LEU A C 1
ATOM 2270 O O . LEU A 1 294 ? -3.383 -14.702 -6.606 1.00 96.00 294 LEU A O 1
ATOM 2274 N N . ARG A 1 295 ? -4.105 -14.469 -8.714 1.00 95.75 295 ARG A N 1
ATOM 2275 C CA . ARG A 1 295 ? -3.002 -15.227 -9.308 1.00 95.75 295 ARG A CA 1
ATOM 2276 C C . ARG A 1 295 ? -1.660 -14.544 -9.084 1.00 95.75 295 ARG A C 1
ATOM 2278 O O . ARG A 1 295 ? -1.569 -13.334 -8.906 1.00 95.75 295 ARG A O 1
ATOM 2285 N N . ARG A 1 296 ? -0.610 -15.363 -9.135 1.00 95.44 296 ARG A N 1
ATOM 2286 C CA . ARG A 1 296 ? 0.767 -14.899 -9.007 1.00 95.44 296 ARG A CA 1
ATOM 2287 C C . ARG A 1 296 ? 1.095 -13.912 -10.139 1.00 95.44 296 ARG A C 1
ATOM 2289 O O . ARG A 1 296 ? 0.929 -14.290 -11.303 1.00 95.44 296 ARG A O 1
ATOM 2296 N N . PRO A 1 297 ? 1.596 -12.711 -9.815 1.00 92.81 297 PRO A N 1
ATOM 2297 C CA . PRO A 1 297 ? 2.188 -11.795 -10.782 1.00 92.81 297 PRO A CA 1
ATOM 2298 C C . PRO A 1 297 ? 3.270 -12.470 -11.625 1.00 92.81 297 PRO A C 1
ATOM 2300 O O . PRO A 1 297 ? 4.059 -13.262 -11.101 1.00 92.81 297 PRO A O 1
ATOM 2303 N N . ILE A 1 298 ? 3.322 -12.167 -12.922 1.00 88.81 298 ILE A N 1
ATOM 2304 C CA . ILE A 1 298 ? 4.346 -12.716 -13.829 1.00 88.81 298 ILE A CA 1
ATOM 2305 C C . ILE A 1 298 ? 5.523 -11.737 -13.945 1.00 88.81 298 ILE A C 1
ATOM 2307 O O . ILE A 1 298 ? 6.677 -12.142 -14.096 1.00 88.81 298 ILE A O 1
ATOM 2311 N N . GLY A 1 299 ? 5.213 -10.449 -13.892 1.00 85.81 299 GLY A N 1
ATOM 2312 C CA . GLY A 1 299 ? 6.110 -9.317 -13.968 1.00 85.81 299 GLY A CA 1
ATOM 2313 C C . GLY A 1 299 ? 6.381 -8.681 -12.611 1.00 85.81 299 GLY A C 1
ATOM 2314 O O . GLY A 1 299 ? 6.081 -9.221 -11.545 1.00 85.81 299 GLY A O 1
ATOM 2315 N N . TRP A 1 300 ? 7.001 -7.512 -12.683 1.00 82.69 300 TRP A N 1
ATOM 2316 C CA . TRP A 1 300 ? 7.486 -6.776 -11.519 1.00 82.69 300 TRP A CA 1
ATOM 2317 C C . TRP A 1 300 ? 6.456 -5.754 -11.029 1.00 82.69 300 TRP A C 1
ATOM 2319 O O . TRP A 1 300 ? 5.592 -5.318 -11.791 1.00 82.69 300 TRP A O 1
ATOM 2329 N N . GLN A 1 301 ? 6.598 -5.296 -9.780 1.00 81.06 301 GLN A N 1
ATOM 2330 C CA . GLN A 1 301 ? 5.704 -4.289 -9.185 1.00 81.06 301 GLN A CA 1
ATOM 2331 C C . GLN A 1 301 ? 5.554 -3.030 -10.062 1.00 81.06 301 GLN A C 1
ATOM 2333 O O . GLN A 1 301 ? 4.444 -2.596 -10.354 1.00 81.06 301 GLN A O 1
ATOM 2338 N N . PHE A 1 302 ? 6.660 -2.517 -10.612 1.00 77.12 302 PHE A N 1
ATOM 2339 C CA . PHE A 1 302 ? 6.678 -1.315 -11.460 1.00 77.12 302 PHE A CA 1
ATOM 2340 C C . PHE A 1 302 ? 6.086 -1.521 -12.859 1.00 77.12 302 PHE A C 1
ATOM 2342 O O . PHE A 1 302 ? 5.823 -0.557 -13.575 1.00 77.12 302 PHE A O 1
ATOM 2349 N N . GLU A 1 303 ? 5.860 -2.771 -13.263 1.00 83.19 303 GLU A N 1
ATOM 2350 C CA . GLU A 1 303 ? 5.140 -3.097 -14.494 1.00 83.19 303 GLU A CA 1
ATOM 2351 C C . GLU A 1 303 ? 3.619 -3.134 -14.268 1.00 83.19 303 GLU A C 1
ATOM 2353 O O . GLU A 1 303 ? 2.876 -3.492 -15.187 1.00 83.19 303 GLU A O 1
ATOM 2358 N N . GLY A 1 304 ? 3.153 -2.770 -13.067 1.00 83.56 304 GLY A N 1
ATOM 2359 C CA . GLY A 1 304 ? 1.744 -2.715 -12.696 1.00 83.56 304 GLY A CA 1
ATOM 2360 C C . GLY A 1 304 ? 1.168 -4.042 -12.203 1.00 83.56 304 GLY A C 1
ATOM 2361 O O . GLY A 1 304 ? -0.051 -4.214 -12.269 1.00 83.56 304 GLY A O 1
ATOM 2362 N N . GLU A 1 305 ? 2.022 -4.991 -11.802 1.00 87.12 305 GLU A N 1
ATOM 2363 C CA . GLU A 1 305 ? 1.640 -6.376 -11.494 1.00 87.12 305 GLU A CA 1
ATOM 2364 C C . GLU A 1 305 ? 1.647 -6.723 -9.999 1.00 87.12 305 GLU A C 1
ATOM 2366 O O . GLU A 1 305 ? 1.639 -7.894 -9.657 1.00 87.12 305 GLU A O 1
ATOM 2371 N N . SER A 1 306 ? 1.601 -5.761 -9.081 1.00 92.50 306 SER A N 1
ATOM 2372 C CA . SER A 1 306 ? 1.492 -6.085 -7.649 1.00 92.50 306 SER A CA 1
ATOM 2373 C C . SER A 1 306 ? 0.065 -6.418 -7.202 1.00 92.50 306 SER A C 1
ATOM 2375 O O . SER A 1 306 ? -0.869 -5.657 -7.453 1.00 92.50 306 SER A O 1
ATOM 2377 N N . LEU A 1 307 ? -0.119 -7.516 -6.466 1.00 95.38 307 LEU A N 1
ATOM 2378 C CA . LEU A 1 307 ? -1.409 -7.873 -5.877 1.00 95.38 307 LEU A CA 1
ATOM 2379 C C . LEU A 1 307 ? -1.659 -7.060 -4.608 1.00 95.38 307 LEU A C 1
ATOM 2381 O O . LEU A 1 307 ? -0.909 -7.154 -3.646 1.00 95.38 307 LEU A O 1
ATOM 2385 N N . ALA A 1 308 ? -2.755 -6.314 -4.568 1.00 96.19 308 ALA A N 1
ATOM 2386 C CA . ALA A 1 308 ? -3.171 -5.577 -3.385 1.00 96.19 308 ALA A CA 1
ATOM 2387 C C . ALA A 1 308 ? -4.349 -6.267 -2.681 1.00 96.19 308 ALA A C 1
ATOM 2389 O O . ALA A 1 308 ? -5.359 -6.577 -3.315 1.00 96.19 308 ALA A O 1
ATOM 2390 N N . LEU A 1 309 ? -4.238 -6.461 -1.366 1.00 97.31 309 LEU A N 1
ATOM 2391 C CA . LEU A 1 309 ? -5.306 -6.977 -0.510 1.00 97.31 309 LEU A CA 1
ATOM 2392 C C . LEU A 1 309 ? -5.788 -5.864 0.423 1.00 97.31 309 LEU A C 1
ATOM 2394 O O . LEU A 1 309 ? -5.013 -5.290 1.188 1.00 97.31 309 LEU A O 1
ATOM 2398 N N . LEU A 1 310 ? -7.085 -5.569 0.366 1.00 97.62 310 LEU A N 1
ATOM 2399 C CA . LEU A 1 310 ? -7.729 -4.526 1.157 1.00 97.62 310 LEU A CA 1
ATOM 2400 C C . LEU A 1 310 ? -8.789 -5.142 2.072 1.00 97.62 310 LEU A C 1
ATOM 2402 O O . LEU A 1 310 ? -9.700 -5.815 1.597 1.00 97.62 310 LEU A O 1
ATOM 2406 N N . LEU A 1 311 ? -8.721 -4.867 3.374 1.00 97.88 311 LEU A N 1
ATOM 2407 C CA . LEU A 1 311 ? -9.816 -5.166 4.293 1.00 97.88 311 LEU A CA 1
ATOM 2408 C C . LEU A 1 311 ? -10.745 -3.960 4.403 1.00 97.88 311 LEU A C 1
ATOM 2410 O O . LEU A 1 311 ? -10.302 -2.848 4.706 1.00 97.88 311 LEU A O 1
ATOM 2414 N N . VAL A 1 312 ? -12.040 -4.194 4.195 1.00 96.75 312 VAL A N 1
ATOM 2415 C CA . VAL A 1 312 ? -13.084 -3.169 4.263 1.00 96.75 312 VAL A CA 1
ATOM 2416 C C . VAL A 1 312 ? -14.096 -3.537 5.339 1.00 96.75 312 VAL A C 1
ATOM 2418 O O . VAL A 1 312 ? -14.745 -4.578 5.257 1.00 96.75 312 VAL A O 1
ATOM 2421 N N . ALA A 1 313 ? -14.263 -2.666 6.329 1.00 96.38 313 ALA A N 1
ATOM 2422 C CA . ALA A 1 313 ? -15.320 -2.787 7.322 1.00 96.38 313 ALA A CA 1
ATOM 2423 C C . ALA A 1 313 ? -16.640 -2.249 6.760 1.00 96.38 313 ALA A C 1
ATOM 2425 O O . ALA A 1 313 ? -16.684 -1.146 6.204 1.00 96.38 313 ALA A O 1
ATOM 2426 N N . ARG A 1 314 ? -17.720 -3.022 6.914 1.00 93.06 314 ARG A N 1
ATOM 2427 C CA . ARG A 1 314 ? -19.083 -2.635 6.533 1.00 93.06 314 ARG A CA 1
ATOM 2428 C C . ARG A 1 314 ? -19.926 -2.382 7.770 1.00 93.06 314 ARG A C 1
ATOM 2430 O O . ARG A 1 314 ? -20.249 -3.309 8.505 1.00 93.06 314 ARG A O 1
ATOM 2437 N N . ARG A 1 315 ? -20.337 -1.129 7.962 1.00 89.56 315 ARG A N 1
ATOM 2438 C CA . ARG A 1 315 ? -21.317 -0.764 8.994 1.00 89.56 315 ARG A CA 1
ATOM 2439 C C . ARG A 1 315 ? -22.736 -0.905 8.436 1.00 89.56 315 ARG A C 1
ATOM 2441 O O . ARG A 1 315 ? -22.948 -0.791 7.228 1.00 89.56 315 ARG A O 1
ATOM 2448 N N . GLY A 1 316 ? -23.726 -1.136 9.303 1.00 83.62 316 GLY A N 1
ATOM 2449 C CA . GLY A 1 316 ? -25.116 -1.425 8.905 1.00 83.62 316 GLY A CA 1
ATOM 2450 C C . GLY A 1 316 ? -25.796 -0.352 8.035 1.00 83.62 316 GLY A C 1
ATOM 2451 O O . GLY A 1 316 ? -26.767 -0.640 7.341 1.00 83.62 316 GLY A O 1
ATOM 2452 N N . ASN A 1 317 ? -25.262 0.872 8.002 1.00 84.12 317 ASN A N 1
ATOM 2453 C CA . ASN A 1 317 ? -25.719 1.961 7.133 1.00 84.12 317 ASN A CA 1
ATOM 2454 C C . ASN A 1 317 ? -25.198 1.868 5.678 1.00 84.12 317 ASN A C 1
ATOM 2456 O O . ASN A 1 317 ? -25.559 2.695 4.838 1.00 84.12 317 ASN A O 1
ATOM 2460 N N . GLY A 1 318 ? -24.361 0.874 5.367 1.00 82.69 318 GLY A N 1
ATOM 2461 C CA . GLY A 1 318 ? -23.720 0.699 4.066 1.00 82.69 318 GLY A CA 1
ATOM 2462 C C . GLY A 1 318 ? -22.451 1.531 3.866 1.00 82.69 318 GLY A C 1
ATOM 2463 O O . GLY A 1 318 ? -21.896 1.503 2.762 1.00 82.69 318 GLY A O 1
ATOM 2464 N N . ASP A 1 319 ? -21.977 2.249 4.890 1.00 86.56 319 ASP A N 1
ATOM 2465 C CA . ASP A 1 319 ? -20.671 2.896 4.843 1.00 86.56 319 ASP A CA 1
ATOM 2466 C C . ASP A 1 319 ? -19.562 1.838 4.867 1.00 86.56 319 ASP A C 1
ATOM 2468 O O . ASP A 1 319 ? -19.609 0.841 5.595 1.00 86.56 319 ASP A O 1
ATOM 2472 N N . GLN A 1 320 ? -18.571 2.074 4.012 1.00 89.94 320 GLN A N 1
ATOM 2473 C CA . GLN A 1 320 ? -17.407 1.223 3.819 1.00 89.94 320 GLN A CA 1
ATOM 2474 C C . GLN A 1 320 ? -16.156 1.999 4.209 1.00 89.94 320 GLN A C 1
ATOM 2476 O O . GLN A 1 320 ? -15.897 3.080 3.667 1.00 89.94 320 GLN A O 1
ATOM 2481 N N . GLU A 1 321 ? -15.377 1.418 5.111 1.00 94.25 321 GLU A N 1
ATOM 2482 C CA . GLU A 1 321 ? -14.138 1.985 5.636 1.00 94.25 321 GLU A CA 1
ATOM 2483 C C . GLU A 1 321 ? -12.976 1.034 5.331 1.00 94.25 321 GLU A C 1
ATOM 2485 O O . GLU A 1 321 ? -13.079 -0.164 5.581 1.00 94.25 321 GLU A O 1
ATOM 2490 N N . ALA A 1 322 ? -11.881 1.550 4.769 1.00 96.06 322 ALA A N 1
ATOM 2491 C CA . ALA A 1 322 ? -10.651 0.788 4.562 1.00 96.06 322 ALA A CA 1
ATOM 2492 C C . ALA A 1 322 ? -9.911 0.657 5.900 1.00 96.06 322 ALA A C 1
ATOM 2494 O O . ALA A 1 322 ? -9.498 1.666 6.467 1.00 96.06 322 ALA A O 1
ATOM 2495 N N . VAL A 1 323 ? -9.753 -0.567 6.409 1.00 97.75 323 VAL A N 1
ATOM 2496 C CA . VAL A 1 323 ? -9.259 -0.797 7.782 1.00 97.75 323 VAL A CA 1
ATOM 2497 C C . VAL A 1 323 ? -7.882 -1.443 7.848 1.00 97.75 323 VAL A C 1
ATOM 2499 O O . VAL A 1 323 ? -7.180 -1.290 8.847 1.00 97.75 323 VAL A O 1
ATOM 2502 N N . ALA A 1 324 ? -7.475 -2.156 6.802 1.00 98.12 324 ALA A N 1
ATOM 2503 C CA . ALA A 1 324 ? -6.136 -2.715 6.680 1.00 98.12 324 ALA A CA 1
ATOM 2504 C C . ALA A 1 324 ? -5.791 -2.944 5.211 1.00 98.12 324 ALA A C 1
ATOM 2506 O O . ALA A 1 324 ? -6.684 -3.137 4.386 1.00 98.12 324 ALA A O 1
ATOM 2507 N N . PHE A 1 325 ? -4.502 -2.933 4.903 1.00 98.06 325 PHE A N 1
ATOM 2508 C CA . PHE A 1 325 ? -3.998 -3.063 3.547 1.00 98.06 325 PHE A CA 1
ATOM 2509 C C . PHE A 1 325 ? -2.656 -3.789 3.545 1.00 98.06 325 PHE A C 1
ATOM 2511 O O . PHE A 1 325 ? -1.860 -3.626 4.470 1.00 98.06 325 PHE A O 1
ATOM 2518 N N . CYS A 1 326 ? -2.409 -4.596 2.520 1.00 97.75 326 CYS A N 1
ATOM 2519 C CA . CYS A 1 326 ? -1.071 -5.071 2.203 1.00 97.75 326 CYS A CA 1
ATOM 2520 C C . CYS A 1 326 ? -0.899 -5.282 0.700 1.00 97.75 326 CYS A C 1
ATOM 2522 O O . CYS A 1 326 ? -1.865 -5.431 -0.053 1.00 97.75 326 CYS A O 1
ATOM 2524 N N . GLU A 1 327 ? 0.359 -5.309 0.285 1.00 96.69 327 GLU A N 1
ATOM 2525 C CA . GLU A 1 327 ? 0.782 -5.586 -1.077 1.00 96.69 327 GLU A CA 1
ATOM 2526 C C . GLU A 1 327 ? 1.583 -6.888 -1.115 1.00 96.69 327 GLU A C 1
ATOM 2528 O O . GLU A 1 327 ? 2.445 -7.132 -0.271 1.00 96.69 327 GLU A O 1
ATOM 2533 N N . LEU A 1 328 ? 1.284 -7.720 -2.103 1.00 97.12 328 LEU A N 1
ATOM 2534 C CA . LEU A 1 328 ? 1.987 -8.943 -2.436 1.00 97.12 328 LEU A CA 1
ATOM 2535 C C . LEU A 1 328 ? 2.625 -8.787 -3.817 1.00 97.12 328 LEU A C 1
ATOM 2537 O O . LEU A 1 328 ? 1.941 -8.581 -4.821 1.00 97.12 328 LEU A O 1
ATOM 2541 N N . SER A 1 329 ? 3.940 -8.931 -3.873 1.00 95.56 329 SER A N 1
ATOM 2542 C CA . SER A 1 329 ? 4.734 -8.824 -5.095 1.00 95.56 329 SER A CA 1
ATOM 2543 C C . SER A 1 329 ? 5.695 -10.009 -5.228 1.00 95.56 329 SER A C 1
ATOM 2545 O O . SER A 1 329 ? 5.693 -10.938 -4.414 1.00 95.56 329 SER A O 1
ATOM 2547 N N . VAL A 1 330 ? 6.476 -10.032 -6.307 1.00 94.06 330 VAL A N 1
ATOM 2548 C CA . VAL A 1 330 ? 7.478 -11.068 -6.574 1.00 94.06 330 VAL A CA 1
ATOM 2549 C C . VAL A 1 330 ? 8.836 -10.384 -6.699 1.00 94.06 330 VAL A C 1
ATOM 2551 O O . VAL A 1 330 ? 9.063 -9.637 -7.648 1.00 94.06 330 VAL A O 1
ATOM 2554 N N . LEU A 1 331 ? 9.730 -10.622 -5.736 1.00 92.50 331 LEU A N 1
ATOM 2555 C CA . LEU A 1 331 ? 11.026 -9.947 -5.618 1.00 92.50 331 LEU A CA 1
ATOM 2556 C C . LEU A 1 331 ? 12.160 -10.923 -5.267 1.00 92.50 331 LEU A C 1
ATOM 2558 O O . LEU A 1 331 ? 11.925 -11.957 -4.640 1.00 92.50 331 LEU A O 1
ATOM 2562 N N . PRO A 1 332 ? 13.412 -10.623 -5.651 1.00 92.38 332 PRO A N 1
ATOM 2563 C CA . PRO A 1 332 ? 14.591 -11.296 -5.117 1.00 92.38 332 PRO A CA 1
ATOM 2564 C C . PRO A 1 332 ? 14.626 -11.350 -3.574 1.00 92.38 332 PRO A C 1
ATOM 2566 O O . PRO A 1 332 ? 14.408 -10.331 -2.925 1.00 92.38 332 PRO A O 1
ATOM 2569 N N . PRO A 1 333 ? 14.961 -12.501 -2.964 1.00 93.56 333 PRO A N 1
ATOM 2570 C CA . PRO A 1 333 ? 15.065 -12.651 -1.511 1.00 93.56 333 PRO A CA 1
ATOM 2571 C C . PRO A 1 333 ? 16.446 -12.222 -0.978 1.00 93.56 333 PRO A C 1
ATOM 2573 O O . PRO A 1 333 ? 17.043 -12.914 -0.153 1.00 93.56 333 PRO A O 1
ATOM 2576 N N . ASP A 1 334 ? 17.006 -11.127 -1.491 1.00 91.44 334 ASP A N 1
ATOM 2577 C CA . ASP A 1 334 ? 18.394 -10.710 -1.237 1.00 91.44 334 ASP A CA 1
ATOM 2578 C C . ASP A 1 334 ? 18.553 -9.747 -0.048 1.00 91.44 334 ASP A C 1
ATOM 2580 O O . ASP A 1 334 ? 19.667 -9.323 0.260 1.00 91.44 334 ASP A O 1
ATOM 2584 N N . GLY A 1 335 ? 17.453 -9.431 0.639 1.00 89.56 335 GLY A N 1
ATOM 2585 C CA . GLY A 1 335 ? 17.437 -8.545 1.801 1.00 89.56 335 GLY A CA 1
ATOM 2586 C C . GLY A 1 335 ? 17.538 -7.059 1.473 1.00 89.56 335 GLY A C 1
ATOM 2587 O O . GLY A 1 335 ? 17.669 -6.250 2.398 1.00 89.56 335 GLY A O 1
ATOM 2588 N N . ARG A 1 336 ? 17.477 -6.686 0.190 1.00 89.12 336 ARG A N 1
ATOM 2589 C CA . ARG A 1 336 ? 17.430 -5.286 -0.230 1.00 89.12 336 ARG A CA 1
ATOM 2590 C C . ARG A 1 336 ? 15.991 -4.774 -0.181 1.00 89.12 336 ARG A C 1
ATOM 2592 O O . ARG A 1 336 ? 15.101 -5.435 -0.718 1.00 89.12 336 ARG A O 1
ATOM 2599 N N . PRO A 1 337 ? 15.754 -3.595 0.419 1.00 84.62 337 PRO A N 1
ATOM 2600 C CA . PRO A 1 337 ? 14.424 -3.022 0.443 1.00 84.62 337 PRO A CA 1
ATOM 2601 C C . PRO A 1 337 ? 13.984 -2.633 -0.977 1.00 84.62 337 PRO A C 1
ATOM 2603 O O . PRO A 1 337 ? 14.804 -2.180 -1.781 1.00 84.62 337 PRO A O 1
ATOM 2606 N N . PRO A 1 338 ? 12.686 -2.762 -1.288 1.00 77.62 338 PRO A N 1
ATOM 2607 C CA . PRO A 1 338 ? 12.134 -2.366 -2.585 1.00 77.62 338 PRO A CA 1
ATOM 2608 C C . PRO A 1 338 ? 12.284 -0.863 -2.867 1.00 77.62 338 PRO A C 1
ATOM 2610 O O . PRO A 1 338 ? 12.346 -0.459 -4.027 1.00 77.62 338 PRO A O 1
ATOM 2613 N N . ASP A 1 339 ? 12.379 -0.045 -1.818 1.00 77.69 339 ASP A N 1
ATOM 2614 C CA . ASP A 1 339 ? 12.411 1.418 -1.913 1.00 77.69 339 ASP A CA 1
ATOM 2615 C C . ASP A 1 339 ? 13.774 1.959 -2.376 1.00 77.69 339 ASP A C 1
ATOM 2617 O O . ASP A 1 339 ? 13.900 3.131 -2.742 1.00 77.69 339 ASP A O 1
ATOM 2621 N N . ASP A 1 340 ? 14.811 1.115 -2.413 1.00 79.62 340 ASP A N 1
ATOM 2622 C CA . ASP A 1 340 ? 16.086 1.490 -3.009 1.00 79.62 340 ASP A CA 1
ATOM 2623 C C . ASP A 1 340 ? 15.955 1.515 -4.539 1.00 79.62 340 ASP A C 1
ATOM 2625 O O . ASP A 1 340 ? 16.002 0.483 -5.214 1.00 79.62 340 ASP A O 1
ATOM 2629 N N . MET A 1 341 ? 15.827 2.723 -5.102 1.00 72.69 341 MET A N 1
ATOM 2630 C CA . MET A 1 341 ? 15.742 2.943 -6.550 1.00 72.69 341 MET A CA 1
ATOM 2631 C C . MET A 1 341 ? 16.861 2.247 -7.331 1.00 72.69 341 MET A C 1
ATOM 2633 O O . MET A 1 341 ? 16.634 1.805 -8.457 1.00 72.69 341 MET A O 1
ATOM 2637 N N . LEU A 1 342 ? 18.077 2.175 -6.779 1.00 75.75 342 LEU A N 1
ATOM 2638 C CA . LEU A 1 342 ? 19.204 1.579 -7.489 1.00 75.75 342 LEU A CA 1
ATOM 2639 C C . LEU A 1 342 ? 19.050 0.057 -7.553 1.00 75.75 342 LEU A C 1
ATOM 2641 O O . LEU A 1 342 ? 19.260 -0.542 -8.609 1.00 75.75 342 LEU A O 1
ATOM 2645 N N . SER A 1 343 ? 18.615 -0.551 -6.451 1.00 74.44 343 SER A N 1
ATOM 2646 C CA . SER A 1 343 ? 18.260 -1.970 -6.396 1.00 74.44 343 SER A CA 1
ATOM 2647 C C . SER A 1 343 ? 17.085 -2.290 -7.310 1.00 74.44 343 SER A C 1
ATOM 2649 O O . SER A 1 343 ? 17.179 -3.229 -8.096 1.00 74.44 343 SER A O 1
ATOM 2651 N N . THR A 1 344 ? 16.052 -1.451 -7.304 1.00 72.75 344 THR A N 1
ATOM 2652 C CA . THR A 1 344 ? 14.907 -1.523 -8.217 1.00 72.75 344 THR A CA 1
ATOM 2653 C C . THR A 1 344 ? 15.327 -1.473 -9.690 1.00 72.75 344 THR A C 1
ATOM 2655 O O . THR A 1 344 ? 14.875 -2.284 -10.497 1.00 72.75 344 THR A O 1
ATOM 2658 N N . LEU A 1 345 ? 16.224 -0.560 -10.072 1.00 77.19 345 LEU A N 1
ATOM 2659 C CA . LEU A 1 345 ? 16.716 -0.480 -11.449 1.00 77.19 345 LEU A CA 1
ATOM 2660 C C . LEU A 1 345 ? 17.486 -1.745 -11.836 1.00 77.19 345 LEU A C 1
ATOM 2662 O O . LEU A 1 345 ? 17.241 -2.319 -12.895 1.00 77.19 345 LEU A O 1
ATOM 2666 N N . LEU A 1 346 ? 18.391 -2.212 -10.973 1.00 78.69 346 LEU A N 1
ATOM 2667 C CA . LEU A 1 346 ? 19.157 -3.439 -11.211 1.00 78.69 346 LEU A CA 1
ATOM 2668 C C . LEU A 1 346 ? 18.257 -4.673 -11.326 1.00 78.69 346 LEU A C 1
ATOM 2670 O O . LEU A 1 346 ? 18.519 -5.551 -12.144 1.00 78.69 346 LEU A O 1
ATOM 2674 N N . MET A 1 347 ? 17.193 -4.712 -10.532 1.00 72.50 347 MET A N 1
ATOM 2675 C CA . MET A 1 347 ? 16.137 -5.714 -10.563 1.00 72.50 347 MET A CA 1
ATOM 2676 C C . MET A 1 347 ? 15.423 -5.759 -11.922 1.00 72.50 347 MET A C 1
ATOM 2678 O O . MET A 1 347 ? 15.313 -6.826 -12.519 1.00 72.50 347 MET A O 1
ATOM 2682 N N . VAL A 1 348 ? 15.027 -4.604 -12.468 1.00 75.19 348 VAL A N 1
ATOM 2683 C CA . VAL A 1 348 ? 14.387 -4.520 -13.795 1.00 75.19 348 VAL A CA 1
ATOM 2684 C C . VAL A 1 348 ? 15.297 -5.074 -14.899 1.00 75.19 348 VAL A C 1
ATOM 2686 O O . VAL A 1 348 ? 14.825 -5.765 -15.803 1.00 75.19 348 VAL A O 1
ATOM 2689 N N . PHE A 1 349 ? 16.607 -4.820 -14.824 1.00 80.25 349 PHE A N 1
ATOM 2690 C CA . PHE A 1 349 ? 17.559 -5.338 -15.812 1.00 80.25 349 PHE A CA 1
ATOM 2691 C C . PHE A 1 349 ? 17.887 -6.824 -15.623 1.00 80.25 349 PHE A C 1
ATOM 2693 O O . PHE A 1 349 ? 18.110 -7.530 -16.607 1.00 80.25 349 PHE A O 1
ATOM 2700 N N . ASN A 1 350 ? 17.886 -7.315 -14.384 1.00 77.62 350 ASN A N 1
ATOM 2701 C CA . ASN A 1 350 ? 18.202 -8.698 -14.055 1.00 77.62 350 ASN A CA 1
ATOM 2702 C C . ASN A 1 350 ? 16.942 -9.427 -13.595 1.00 77.62 350 ASN A C 1
ATOM 2704 O O . ASN A 1 350 ? 16.679 -9.524 -12.395 1.00 77.62 350 ASN A O 1
ATOM 2708 N N . LYS A 1 351 ? 16.201 -10.008 -14.551 1.00 76.06 351 LYS A N 1
ATOM 2709 C CA . LYS A 1 351 ? 15.136 -10.977 -14.251 1.00 76.06 351 LYS A CA 1
ATOM 2710 C C . LYS A 1 351 ? 15.716 -12.126 -13.434 1.00 76.06 351 LYS A C 1
ATOM 2712 O O . LYS A 1 351 ? 16.285 -13.064 -13.987 1.00 76.06 351 LYS A O 1
ATOM 2717 N N . SER A 1 352 ? 15.615 -12.017 -12.112 1.00 76.06 352 SER A N 1
ATOM 2718 C CA . SER A 1 352 ? 16.156 -13.018 -11.209 1.00 76.06 352 SER A CA 1
ATOM 2719 C C . SER A 1 352 ? 15.316 -14.285 -11.346 1.00 76.06 352 SER A C 1
ATOM 2721 O O . SER A 1 352 ? 14.114 -14.234 -11.074 1.00 76.06 352 SER A O 1
ATOM 2723 N N . PRO A 1 353 ? 15.907 -15.431 -11.729 1.00 82.00 353 PRO A N 1
ATOM 2724 C CA . PRO A 1 353 ? 15.182 -16.701 -11.757 1.00 82.00 353 PRO A CA 1
ATOM 2725 C C . PRO A 1 353 ? 14.703 -17.125 -10.359 1.00 82.00 353 PRO A C 1
ATOM 2727 O O . PRO A 1 353 ? 13.838 -17.984 -10.241 1.00 82.00 353 PRO A O 1
ATOM 2730 N N . ASN A 1 354 ? 15.227 -16.489 -9.307 1.00 89.25 354 ASN A N 1
ATOM 2731 C CA . ASN A 1 354 ? 14.942 -16.796 -7.911 1.00 89.25 354 ASN A CA 1
ATOM 2732 C C . ASN A 1 354 ? 13.979 -15.787 -7.274 1.00 89.25 354 ASN A C 1
ATOM 2734 O O . ASN A 1 354 ? 14.088 -15.519 -6.080 1.00 89.25 354 ASN A O 1
ATOM 2738 N N . ALA A 1 355 ? 13.089 -15.165 -8.047 1.00 92.38 355 ALA A N 1
ATOM 2739 C CA . ALA A 1 355 ? 12.130 -14.225 -7.486 1.00 92.38 355 ALA A CA 1
ATOM 2740 C C . ALA A 1 355 ? 11.090 -14.961 -6.617 1.00 92.38 355 ALA A C 1
ATOM 2742 O O . ALA A 1 355 ? 10.497 -15.964 -7.028 1.00 92.38 355 ALA A O 1
ATOM 2743 N N . GLN A 1 356 ? 10.885 -14.456 -5.405 1.00 95.75 356 GLN A N 1
ATOM 2744 C CA . GLN A 1 356 ? 10.069 -15.059 -4.358 1.00 95.75 356 GLN A CA 1
ATOM 2745 C C . GLN A 1 356 ? 8.890 -14.152 -3.995 1.00 95.75 356 GLN A C 1
ATOM 2747 O O . GLN A 1 356 ? 8.968 -12.940 -4.206 1.00 95.75 356 GLN A O 1
ATOM 2752 N N . PRO A 1 357 ? 7.792 -14.705 -3.456 1.00 96.94 357 PRO A N 1
ATOM 2753 C CA . PRO A 1 357 ? 6.703 -13.902 -2.919 1.00 96.94 357 PRO A CA 1
ATOM 2754 C C . PRO A 1 357 ? 7.186 -12.962 -1.819 1.00 96.94 357 PRO A C 1
ATOM 2756 O O . PRO A 1 357 ? 7.944 -13.363 -0.929 1.00 96.94 357 PRO A O 1
ATOM 2759 N N . TYR A 1 358 ? 6.709 -11.726 -1.878 1.00 96.69 358 TYR A N 1
ATOM 2760 C CA . TYR A 1 358 ? 7.132 -10.653 -0.998 1.00 96.69 358 TYR A CA 1
ATOM 2761 C C . TYR A 1 358 ? 5.926 -9.874 -0.472 1.00 96.69 358 TYR A C 1
ATOM 2763 O O . TYR A 1 358 ? 5.069 -9.475 -1.255 1.00 96.69 358 TYR A O 1
ATOM 2771 N N . LEU A 1 359 ? 5.863 -9.649 0.841 1.00 97.38 359 LEU A N 1
ATOM 2772 C CA . LEU A 1 359 ? 4.837 -8.842 1.500 1.00 97.38 359 LEU A CA 1
ATOM 2773 C C . LEU A 1 359 ? 5.376 -7.436 1.790 1.00 97.38 359 LEU A C 1
ATOM 2775 O O . LEU A 1 359 ? 6.424 -7.269 2.419 1.00 97.38 359 LEU A O 1
ATOM 2779 N N . GLN A 1 360 ? 4.636 -6.424 1.351 1.00 95.31 360 GLN A N 1
ATOM 2780 C CA . GLN A 1 360 ? 4.993 -5.009 1.438 1.00 95.31 360 GLN A CA 1
ATOM 2781 C C . GLN A 1 360 ? 3.794 -4.174 1.876 1.00 95.31 360 GLN A C 1
ATOM 2783 O O . GLN A 1 360 ? 2.658 -4.653 1.893 1.00 95.31 360 GLN A O 1
ATOM 2788 N N . ASN A 1 361 ? 4.057 -2.912 2.230 1.00 95.00 361 ASN A N 1
ATOM 2789 C CA . ASN A 1 361 ? 3.029 -1.908 2.518 1.00 95.00 361 ASN A CA 1
ATOM 2790 C C . ASN A 1 361 ? 1.959 -2.393 3.514 1.00 95.00 361 ASN A C 1
ATOM 2792 O O . ASN A 1 361 ? 0.800 -1.993 3.451 1.00 95.00 361 ASN A O 1
ATOM 2796 N N . PHE A 1 362 ? 2.349 -3.283 4.433 1.00 96.94 362 PHE A N 1
ATOM 2797 C CA . PHE A 1 362 ? 1.442 -3.916 5.376 1.00 96.94 362 PHE A CA 1
ATOM 2798 C C . PHE A 1 362 ? 1.058 -2.927 6.473 1.00 96.94 362 PHE A C 1
ATOM 2800 O O . PHE A 1 362 ? 1.907 -2.484 7.253 1.00 96.94 362 PHE A O 1
ATOM 2807 N N . CYS A 1 363 ? -0.227 -2.601 6.569 1.00 96.75 363 CYS A N 1
ATOM 2808 C CA . CYS A 1 363 ? -0.718 -1.673 7.567 1.00 96.75 363 CYS A CA 1
ATOM 2809 C C . CYS A 1 363 ? -2.136 -1.985 8.057 1.00 96.75 363 CYS A C 1
ATOM 2811 O O . CYS A 1 363 ? -2.949 -2.632 7.398 1.00 96.75 363 CYS A O 1
ATOM 2813 N N . VAL A 1 364 ? -2.428 -1.488 9.259 1.00 97.44 364 VAL A N 1
ATOM 2814 C CA . VAL A 1 364 ? -3.759 -1.493 9.871 1.00 97.44 364 VAL A CA 1
ATOM 2815 C C . VAL A 1 364 ? -4.042 -0.078 10.351 1.00 97.44 364 VAL A C 1
ATOM 2817 O O . VAL A 1 364 ? -3.223 0.501 11.083 1.00 97.44 364 VAL A O 1
ATOM 2820 N N . ALA A 1 365 ? -5.213 0.440 9.974 1.00 96.94 365 ALA A N 1
ATOM 2821 C CA . ALA A 1 365 ? -5.690 1.762 10.350 1.00 96.94 365 ALA A CA 1
ATOM 2822 C C . ALA A 1 365 ? -5.530 1.961 11.866 1.00 96.94 365 ALA A C 1
ATOM 2824 O O . ALA A 1 365 ? -5.910 1.063 12.628 1.00 96.94 365 ALA A O 1
ATOM 2825 N N . PRO A 1 366 ? -4.995 3.102 12.344 1.00 95.50 366 PRO A N 1
ATOM 2826 C CA . PRO A 1 366 ? -4.737 3.317 13.769 1.00 95.50 366 PRO A CA 1
ATOM 2827 C C . PRO A 1 366 ? -5.939 3.012 14.671 1.00 95.50 366 PRO A C 1
ATOM 2829 O O . PRO A 1 366 ? -5.787 2.329 15.687 1.00 95.50 366 PRO A O 1
ATOM 2832 N N . ALA A 1 367 ? -7.138 3.424 14.248 1.00 96.19 367 ALA A N 1
ATOM 2833 C CA . ALA A 1 367 ? -8.390 3.186 14.961 1.00 96.19 367 ALA A CA 1
ATOM 2834 C C . ALA A 1 367 ? -8.781 1.702 15.068 1.00 96.19 367 ALA A C 1
ATOM 2836 O O . ALA A 1 367 ? -9.579 1.364 15.935 1.00 96.19 367 ALA A O 1
ATOM 2837 N N . TRP A 1 368 ? -8.220 0.822 14.231 1.00 97.12 368 TRP A N 1
ATOM 2838 C CA . TRP A 1 368 ? -8.541 -0.607 14.123 1.00 97.12 368 TRP A CA 1
ATOM 2839 C C . TRP A 1 368 ? -7.445 -1.553 14.628 1.00 97.12 368 TRP A C 1
ATOM 2841 O O . TRP A 1 368 ? -7.579 -2.781 14.574 1.00 97.12 368 TRP A O 1
ATOM 2851 N N . ARG A 1 369 ? -6.354 -1.004 15.166 1.00 95.50 369 ARG A N 1
ATOM 2852 C CA . ARG A 1 369 ? -5.278 -1.799 15.768 1.00 95.50 369 ARG A CA 1
ATOM 2853 C C . ARG A 1 369 ? -5.777 -2.542 17.011 1.00 95.50 369 ARG A C 1
ATOM 2855 O O . ARG A 1 369 ? -6.725 -2.129 17.671 1.00 95.50 369 ARG A O 1
ATOM 2862 N N . ARG A 1 370 ? -5.094 -3.640 17.357 1.00 95.31 370 ARG A N 1
ATOM 2863 C CA . ARG A 1 370 ? -5.424 -4.536 18.491 1.00 95.31 370 ARG A CA 1
ATOM 2864 C C . ARG A 1 370 ? -6.751 -5.301 18.364 1.00 95.31 370 ARG A C 1
ATOM 2866 O O . ARG A 1 370 ? -7.165 -5.941 19.319 1.00 95.31 370 ARG A O 1
ATOM 2873 N N . ARG A 1 371 ? -7.364 -5.321 17.177 1.00 95.94 371 ARG A N 1
ATOM 2874 C CA . ARG A 1 371 ? -8.558 -6.128 16.858 1.00 95.94 371 ARG A CA 1
ATOM 2875 C C . ARG A 1 371 ? -8.239 -7.373 16.023 1.00 95.94 371 ARG A C 1
ATOM 2877 O O . ARG A 1 371 ? -9.042 -7.818 15.215 1.00 95.94 371 ARG A O 1
ATOM 2884 N N . SER A 1 372 ? -7.011 -7.882 16.135 1.00 95.88 372 SER A N 1
ATOM 2885 C CA . SER A 1 372 ? -6.492 -9.026 15.361 1.00 95.88 372 SER A CA 1
ATOM 2886 C C . SER A 1 372 ? -6.541 -8.893 13.826 1.00 95.88 372 SER A C 1
ATOM 2888 O O . SER A 1 372 ? -6.188 -9.848 13.138 1.00 95.88 372 SER A O 1
ATOM 2890 N N . LEU A 1 373 ? -6.885 -7.718 13.275 1.00 97.00 373 LEU A N 1
ATOM 2891 C CA . LEU A 1 373 ? -6.937 -7.487 11.825 1.00 97.00 373 LEU A CA 1
ATOM 2892 C C . LEU A 1 373 ? -5.610 -7.780 11.131 1.00 97.00 373 LEU A C 1
ATOM 2894 O O . LEU A 1 373 ? -5.601 -8.432 10.097 1.00 97.00 373 LEU A O 1
ATOM 2898 N N . GLY A 1 374 ? -4.491 -7.350 11.722 1.00 96.94 374 GLY A N 1
ATOM 2899 C CA . GLY A 1 374 ? -3.169 -7.617 11.156 1.00 96.94 374 GLY A CA 1
ATOM 2900 C C . GLY A 1 374 ? -2.882 -9.117 11.053 1.00 96.94 374 GLY A C 1
ATOM 2901 O O . GLY A 1 374 ? -2.437 -9.589 10.017 1.00 96.94 374 GLY A O 1
ATOM 2902 N N . ARG A 1 375 ? -3.224 -9.897 12.086 1.00 97.19 375 ARG A N 1
ATOM 2903 C CA . ARG A 1 375 ? -3.056 -11.357 12.050 1.00 97.19 375 ARG A CA 1
ATOM 2904 C C . ARG A 1 375 ? -3.921 -11.995 10.962 1.00 97.19 375 ARG A C 1
ATOM 2906 O O . ARG A 1 375 ? -3.439 -12.863 10.250 1.00 97.19 375 ARG A O 1
ATOM 2913 N N . LYS A 1 376 ? -5.174 -11.552 10.819 1.00 97.19 376 LYS A N 1
ATOM 2914 C CA . LYS A 1 376 ? -6.090 -12.067 9.793 1.00 97.19 376 LYS A CA 1
ATOM 2915 C C . LYS A 1 376 ? -5.639 -11.706 8.375 1.00 97.19 376 LYS A C 1
ATOM 2917 O O . LYS A 1 376 ? -5.623 -12.578 7.519 1.00 97.19 376 LYS A O 1
ATOM 2922 N N . LEU A 1 377 ? -5.217 -10.460 8.141 1.00 97.94 377 LEU A N 1
ATOM 2923 C CA . LEU A 1 377 ? -4.690 -10.028 6.843 1.00 97.94 377 LEU A CA 1
ATOM 2924 C C . LEU A 1 377 ? -3.389 -10.759 6.480 1.00 97.94 377 LEU A C 1
ATOM 2926 O O . LEU A 1 377 ? -3.222 -11.172 5.339 1.00 97.94 377 LEU A O 1
ATOM 2930 N N . LEU A 1 378 ? -2.490 -10.950 7.450 1.00 98.06 378 LEU A N 1
ATOM 2931 C CA . LEU A 1 378 ? -1.258 -11.712 7.251 1.00 98.06 378 LEU A CA 1
ATOM 2932 C C . LEU A 1 378 ? -1.556 -13.180 6.914 1.00 98.06 378 LEU A C 1
ATOM 2934 O O . LEU A 1 378 ? -1.018 -13.693 5.941 1.00 98.06 378 LEU A O 1
ATOM 2938 N N . GLY A 1 379 ? -2.467 -13.822 7.653 1.00 97.31 379 GLY A N 1
ATOM 2939 C CA . GLY A 1 379 ? -2.904 -15.190 7.360 1.00 97.31 379 GLY A CA 1
ATOM 2940 C C . GLY A 1 379 ? -3.547 -15.325 5.976 1.00 97.31 379 GLY A C 1
ATOM 2941 O O . GLY A 1 379 ? -3.262 -16.279 5.259 1.00 97.31 379 GLY A O 1
ATOM 2942 N N . LEU A 1 380 ? -4.347 -14.338 5.555 1.00 97.38 380 LEU A N 1
ATOM 2943 C CA . LEU A 1 380 ? -4.913 -14.306 4.204 1.00 97.38 380 LEU A CA 1
ATOM 2944 C C . LEU A 1 380 ? -3.814 -14.206 3.138 1.00 97.38 380 LEU A C 1
ATOM 2946 O O . LEU A 1 380 ? -3.845 -14.934 2.150 1.00 97.38 380 LEU A O 1
ATOM 2950 N N . ALA A 1 381 ? -2.830 -13.328 3.340 1.00 98.12 381 ALA A N 1
ATOM 2951 C CA . ALA A 1 381 ? -1.701 -13.190 2.427 1.00 98.12 381 ALA A CA 1
ATOM 2952 C C . ALA A 1 381 ? -0.891 -14.497 2.317 1.00 98.12 381 ALA A C 1
ATOM 2954 O O . ALA A 1 381 ? -0.544 -14.919 1.215 1.00 98.12 381 ALA A O 1
ATOM 2955 N N . GLU A 1 382 ? -0.650 -15.176 3.441 1.00 97.81 382 GLU A N 1
ATOM 2956 C CA . GLU A 1 382 ? 0.016 -16.483 3.489 1.00 97.81 382 GLU A CA 1
ATOM 2957 C C . GLU A 1 382 ? -0.770 -17.563 2.736 1.00 97.81 382 GLU A C 1
ATOM 2959 O O . GLU A 1 382 ? -0.182 -18.286 1.929 1.00 97.81 382 GLU A O 1
ATOM 2964 N N . GLN A 1 383 ? -2.092 -17.641 2.927 1.00 96.25 383 GLN A N 1
ATOM 2965 C CA . GLN A 1 383 ? -2.947 -18.583 2.196 1.00 96.25 383 GLN A CA 1
ATOM 2966 C C . GLN A 1 383 ? -2.941 -18.315 0.689 1.00 96.25 383 GLN A C 1
ATOM 2968 O O . GLN A 1 383 ? -2.790 -19.253 -0.092 1.00 96.25 383 GLN A O 1
ATOM 2973 N N . VAL A 1 384 ? -3.025 -17.051 0.257 1.00 96.81 384 VAL A N 1
ATOM 2974 C CA . VAL A 1 384 ? -2.924 -16.694 -1.169 1.00 96.81 384 VAL A CA 1
ATOM 2975 C C . VAL A 1 384 ? -1.593 -17.176 -1.752 1.00 96.81 384 VAL A C 1
ATOM 2977 O O . VAL A 1 384 ? -1.567 -17.833 -2.796 1.00 96.81 384 VAL A O 1
ATOM 2980 N N . VAL A 1 385 ? -0.481 -16.917 -1.065 1.00 97.31 385 VAL A N 1
ATOM 2981 C CA . VAL A 1 385 ? 0.851 -17.332 -1.523 1.00 97.31 385 VAL A CA 1
ATOM 2982 C C . VAL A 1 385 ? 0.989 -18.861 -1.566 1.00 97.31 385 VAL A C 1
ATOM 2984 O O . VAL A 1 385 ? 1.509 -19.417 -2.538 1.00 97.31 385 VAL A O 1
ATOM 2987 N N . ARG A 1 386 ? 0.487 -19.560 -0.550 1.00 96.12 386 ARG A N 1
ATOM 2988 C CA . ARG A 1 386 ? 0.574 -21.020 -0.455 1.00 96.12 386 ARG A CA 1
ATOM 2989 C C . ARG A 1 386 ? -0.332 -21.722 -1.465 1.00 96.12 386 ARG A C 1
ATOM 2991 O O . ARG A 1 386 ? 0.128 -22.542 -2.253 1.00 96.12 386 ARG A O 1
ATOM 2998 N N . GLU A 1 387 ? -1.620 -21.404 -1.464 1.00 95.62 387 GLU A N 1
ATOM 2999 C CA . GLU A 1 387 ? -2.650 -22.172 -2.175 1.00 95.62 387 GLU A CA 1
ATOM 3000 C C . GLU A 1 387 ? -2.828 -21.694 -3.620 1.00 95.62 387 GLU A C 1
ATOM 3002 O O . GLU A 1 387 ? -2.965 -22.502 -4.548 1.00 95.62 387 GLU A O 1
ATOM 3007 N N . VAL A 1 388 ? -2.760 -20.378 -3.847 1.00 95.88 388 VAL A N 1
ATOM 3008 C CA . VAL A 1 388 ? -2.955 -19.795 -5.180 1.00 95.88 388 VAL A CA 1
ATOM 3009 C C . VAL A 1 388 ? -1.635 -19.737 -5.946 1.00 95.88 388 VAL A C 1
ATOM 3011 O O . VAL A 1 388 ? -1.582 -20.189 -7.097 1.00 95.88 388 VAL A O 1
ATOM 3014 N N . TRP A 1 389 ? -0.572 -19.206 -5.324 1.00 96.69 389 TRP A N 1
ATOM 3015 C CA . TRP A 1 389 ? 0.732 -19.013 -5.979 1.00 96.69 389 TRP A CA 1
ATOM 3016 C C . TRP A 1 389 ? 1.631 -20.251 -5.921 1.00 96.69 389 TRP A C 1
ATOM 3018 O O . TRP A 1 389 ? 2.599 -20.311 -6.684 1.00 96.69 389 TRP A O 1
ATOM 3028 N N . ARG A 1 390 ? 1.288 -21.240 -5.078 1.00 96.06 390 ARG A N 1
ATOM 3029 C CA . ARG A 1 390 ? 2.029 -22.499 -4.890 1.00 96.06 390 ARG A CA 1
ATOM 3030 C C . ARG A 1 390 ? 3.491 -22.267 -4.517 1.00 96.06 390 ARG A C 1
ATOM 3032 O O . ARG A 1 390 ? 4.383 -22.896 -5.079 1.00 96.06 390 ARG A O 1
ATOM 3039 N N . SER A 1 391 ? 3.718 -21.322 -3.609 1.00 96.06 391 SER A N 1
ATOM 3040 C CA . SER A 1 391 ? 5.039 -21.047 -3.049 1.00 96.06 391 SER A CA 1
ATOM 3041 C C . SER A 1 391 ? 5.128 -21.560 -1.617 1.00 96.06 391 SER A C 1
ATOM 3043 O O . SER A 1 391 ? 4.177 -21.455 -0.845 1.00 96.06 391 SER A O 1
ATOM 3045 N N . ASP A 1 392 ? 6.295 -22.077 -1.259 1.00 96.31 392 ASP A N 1
ATOM 3046 C CA . ASP A 1 392 ? 6.639 -22.619 0.056 1.00 96.31 392 ASP A CA 1
ATOM 3047 C C . ASP A 1 392 ? 7.165 -21.549 1.022 1.00 96.31 392 ASP A C 1
ATOM 3049 O O . ASP A 1 392 ? 7.471 -21.840 2.180 1.00 96.31 392 ASP A O 1
ATOM 3053 N N . ARG A 1 393 ? 7.322 -20.310 0.550 1.00 97.31 393 ARG A N 1
ATOM 3054 C CA . ARG A 1 393 ? 7.970 -19.241 1.305 1.00 97.31 393 ARG A CA 1
ATOM 3055 C C . ARG A 1 393 ? 7.393 -17.864 0.998 1.00 97.31 393 ARG A C 1
ATOM 3057 O O . ARG A 1 393 ? 7.029 -17.578 -0.144 1.00 97.31 393 ARG A O 1
ATOM 3064 N N . LEU A 1 394 ? 7.374 -17.014 2.025 1.00 97.94 394 LEU A N 1
ATOM 3065 C CA . LEU A 1 394 ? 7.024 -15.594 1.952 1.00 97.94 394 LEU A CA 1
ATOM 3066 C C . LEU A 1 394 ? 8.083 -14.756 2.680 1.00 97.94 394 LEU A C 1
ATOM 3068 O O . LEU A 1 394 ? 8.493 -15.094 3.794 1.00 97.94 394 LEU A O 1
ATOM 3072 N N . TYR A 1 395 ? 8.524 -13.678 2.036 1.00 97.75 395 TYR A N 1
ATOM 3073 C CA . TYR A 1 395 ? 9.514 -12.731 2.552 1.00 97.75 395 TYR A CA 1
ATOM 3074 C C . TYR A 1 395 ? 8.881 -11.379 2.883 1.00 97.75 395 TYR A C 1
ATOM 3076 O O . TYR A 1 395 ? 7.867 -11.010 2.294 1.00 97.75 395 TYR A O 1
ATOM 3084 N N . LEU A 1 396 ? 9.478 -10.638 3.820 1.00 97.06 396 LEU A N 1
ATOM 3085 C CA . LEU A 1 396 ? 9.070 -9.274 4.162 1.00 97.06 396 LEU A CA 1
ATOM 3086 C C . LEU A 1 396 ? 10.203 -8.454 4.789 1.00 97.06 396 LEU A C 1
ATOM 3088 O O . LEU A 1 396 ? 11.178 -8.999 5.316 1.00 97.06 396 LEU A O 1
ATOM 3092 N N . HIS A 1 397 ? 10.010 -7.134 4.811 1.00 94.75 397 HIS A N 1
ATOM 3093 C CA . HIS A 1 397 ? 10.775 -6.207 5.644 1.00 94.75 397 HIS A CA 1
ATOM 3094 C C . HIS A 1 397 ? 9.928 -5.741 6.833 1.00 94.75 397 HIS A C 1
ATOM 3096 O O . HIS A 1 397 ? 8.860 -5.150 6.667 1.00 94.75 397 HIS A O 1
ATOM 3102 N N . ALA A 1 398 ? 10.422 -5.953 8.051 1.00 92.25 398 ALA A N 1
ATOM 3103 C CA . ALA A 1 398 ? 9.840 -5.374 9.254 1.00 92.25 398 ALA A CA 1
ATOM 3104 C C . ALA A 1 398 ? 10.477 -3.998 9.518 1.00 92.25 398 ALA A C 1
ATOM 3106 O O . ALA A 1 398 ? 11.476 -3.892 10.227 1.00 92.25 398 ALA A O 1
ATOM 3107 N N . GLY A 1 399 ? 9.901 -2.956 8.904 1.00 80.62 399 GLY A N 1
ATOM 3108 C CA . GLY A 1 399 ? 10.367 -1.560 8.988 1.00 80.62 399 GLY A CA 1
ATOM 3109 C C . GLY A 1 399 ? 9.562 -0.628 9.913 1.00 80.62 399 GLY A C 1
ATOM 3110 O O . GLY A 1 399 ? 9.844 0.560 9.958 1.00 80.62 399 GLY A O 1
ATOM 3111 N N . GLY A 1 400 ? 8.565 -1.128 10.654 1.00 67.88 400 GLY A N 1
ATOM 3112 C CA . GLY A 1 400 ? 7.583 -0.313 11.405 1.00 67.88 400 GLY A CA 1
ATOM 3113 C C . GLY A 1 400 ? 7.683 -0.405 12.933 1.00 67.88 400 GLY A C 1
ATOM 3114 O O . GLY A 1 400 ? 6.666 -0.455 13.628 1.00 67.88 400 GLY A O 1
ATOM 3115 N N . GLY A 1 401 ? 8.898 -0.548 13.464 1.00 81.06 401 GLY A N 1
ATOM 3116 C CA . GLY A 1 401 ? 9.143 -0.665 14.903 1.00 81.06 401 GLY A CA 1
ATOM 3117 C C . GLY A 1 401 ? 8.762 -2.018 15.526 1.00 81.06 401 GLY A C 1
ATOM 3118 O O . GLY A 1 401 ? 8.403 -2.989 14.858 1.00 81.06 401 GLY A O 1
ATOM 3119 N N . LYS A 1 402 ? 8.844 -2.089 16.864 1.00 90.31 402 LYS A N 1
ATOM 3120 C CA . LYS A 1 402 ? 8.743 -3.346 17.638 1.00 90.31 402 LYS A CA 1
ATOM 3121 C C . LYS A 1 402 ? 7.402 -4.073 17.488 1.00 90.31 402 LYS A C 1
ATOM 3123 O O . LYS A 1 402 ? 7.344 -5.284 17.665 1.00 90.31 402 LYS A O 1
ATOM 3128 N N . ALA A 1 403 ? 6.316 -3.355 17.196 1.00 90.62 403 ALA A N 1
ATOM 3129 C CA . ALA A 1 403 ? 4.986 -3.955 17.095 1.00 90.62 403 ALA A CA 1
ATOM 3130 C C . ALA A 1 403 ? 4.857 -4.870 15.867 1.00 90.62 403 ALA A C 1
ATOM 3132 O O . ALA A 1 403 ? 4.331 -5.977 15.987 1.00 90.62 403 ALA A O 1
ATOM 3133 N N . ALA A 1 404 ? 5.367 -4.429 14.712 1.00 92.12 404 ALA A N 1
ATOM 3134 C CA . ALA A 1 404 ? 5.390 -5.231 13.492 1.00 92.12 404 ALA A CA 1
ATOM 3135 C C . ALA A 1 404 ? 6.301 -6.457 13.659 1.00 92.12 404 ALA A C 1
ATOM 3137 O O . ALA A 1 404 ? 5.892 -7.575 13.368 1.00 92.12 404 ALA A O 1
ATOM 3138 N N . GLU A 1 405 ? 7.495 -6.269 14.227 1.00 94.31 405 GLU A N 1
ATOM 3139 C CA . GLU A 1 405 ? 8.433 -7.361 14.516 1.00 94.31 405 GLU A CA 1
ATOM 3140 C C . GLU A 1 405 ? 7.814 -8.437 15.425 1.00 94.31 405 GLU A C 1
ATOM 3142 O O . GLU A 1 405 ? 7.917 -9.628 15.135 1.00 94.31 405 GLU A O 1
ATOM 3147 N N . VAL A 1 406 ? 7.126 -8.034 16.501 1.00 95.19 406 VAL A N 1
ATOM 3148 C CA . VAL A 1 406 ? 6.429 -8.971 17.396 1.00 95.19 406 VAL A CA 1
ATOM 3149 C C . VAL A 1 406 ? 5.306 -9.702 16.662 1.00 95.19 406 VAL A C 1
ATOM 3151 O O . VAL A 1 406 ? 5.186 -10.914 16.823 1.00 95.19 406 VAL A O 1
ATOM 3154 N N . LEU A 1 407 ? 4.509 -9.005 15.842 1.00 95.56 407 LEU A N 1
ATOM 3155 C CA . LEU A 1 407 ? 3.465 -9.635 15.028 1.00 95.56 407 LEU A CA 1
ATOM 3156 C C . LEU A 1 407 ? 4.053 -10.722 14.120 1.00 95.56 407 LEU A C 1
ATOM 3158 O O . LEU A 1 407 ? 3.555 -11.846 14.133 1.00 95.56 407 LEU A O 1
ATOM 3162 N N . TYR A 1 408 ? 5.113 -10.405 13.374 1.00 97.44 408 TYR A N 1
ATOM 3163 C CA . TYR A 1 408 ? 5.722 -11.341 12.431 1.00 97.44 408 TYR A CA 1
ATOM 3164 C C . TYR A 1 408 ? 6.401 -12.514 13.141 1.00 97.44 408 TYR A C 1
ATOM 3166 O O . TYR A 1 408 ? 6.205 -13.660 12.746 1.00 97.44 408 TYR A O 1
ATOM 3174 N N . ARG A 1 409 ? 7.117 -12.284 14.247 1.00 96.88 409 ARG A N 1
ATOM 3175 C CA . ARG A 1 409 ? 7.698 -13.384 15.037 1.00 96.88 409 ARG A CA 1
ATOM 3176 C C . ARG A 1 409 ? 6.636 -14.320 15.602 1.00 96.88 409 ARG A C 1
ATOM 3178 O O . ARG A 1 409 ? 6.792 -15.532 15.519 1.00 96.88 409 ARG A O 1
ATOM 3185 N N . LEU A 1 410 ? 5.540 -13.775 16.136 1.00 96.56 410 LEU A N 1
ATOM 3186 C CA . LEU A 1 410 ? 4.410 -14.579 16.616 1.00 96.56 410 LEU A CA 1
ATOM 3187 C C . LEU A 1 410 ? 3.712 -15.354 15.492 1.00 96.56 410 LEU A C 1
ATOM 3189 O O . LEU A 1 410 ? 3.085 -16.371 15.767 1.00 96.56 410 LEU A O 1
ATOM 3193 N N . ALA A 1 411 ? 3.808 -14.880 14.249 1.00 96.75 411 ALA A N 1
ATOM 3194 C CA . ALA A 1 411 ? 3.313 -15.577 13.067 1.00 96.75 411 ALA A CA 1
ATOM 3195 C C . ALA A 1 411 ? 4.311 -16.606 12.498 1.00 96.75 411 ALA A C 1
ATOM 3197 O O . ALA A 1 411 ? 3.983 -17.281 11.525 1.00 96.75 411 ALA A O 1
ATOM 3198 N N . GLY A 1 412 ? 5.505 -16.746 13.091 1.00 97.12 412 GLY A N 1
ATOM 3199 C CA . GLY A 1 412 ? 6.524 -17.716 12.679 1.00 97.12 412 GLY A CA 1
ATOM 3200 C C . GLY A 1 412 ? 7.541 -17.198 11.657 1.00 97.12 412 GLY A C 1
ATOM 3201 O O . GLY A 1 412 ? 8.235 -18.000 11.040 1.00 97.12 412 GLY A O 1
ATOM 3202 N N . TYR A 1 413 ? 7.644 -15.881 11.455 1.00 97.69 413 TYR A N 1
ATOM 3203 C CA . TYR A 1 413 ? 8.702 -15.312 10.618 1.00 97.69 413 TYR A CA 1
ATOM 3204 C C . TYR A 1 413 ? 10.026 -15.252 11.374 1.00 97.69 413 TYR A C 1
ATOM 3206 O O . TYR A 1 413 ? 10.101 -14.793 12.519 1.00 97.69 413 TYR A O 1
ATOM 3214 N N . GLU A 1 414 ? 11.092 -15.619 10.675 1.00 97.06 414 GLU A N 1
ATOM 3215 C CA . GLU A 1 414 ? 12.459 -15.627 11.179 1.00 97.06 414 GLU A CA 1
ATOM 3216 C C . GLU A 1 414 ? 13.307 -14.598 10.430 1.00 97.06 414 GLU A C 1
ATOM 3218 O O . GLU A 1 414 ? 13.133 -14.383 9.229 1.00 97.06 414 GLU A O 1
ATOM 3223 N N . ALA A 1 415 ? 14.232 -13.943 11.134 1.00 96.44 415 ALA A N 1
ATOM 3224 C CA . ALA A 1 415 ? 15.166 -13.015 10.507 1.00 96.44 415 ALA A CA 1
ATOM 3225 C C . ALA A 1 415 ? 16.159 -13.783 9.625 1.00 96.44 415 ALA A C 1
ATOM 3227 O O . ALA A 1 415 ? 16.770 -14.750 10.074 1.00 96.44 415 ALA A O 1
ATOM 3228 N N . THR A 1 416 ? 16.371 -13.331 8.390 1.00 96.38 416 THR A N 1
ATOM 3229 C CA . THR A 1 416 ? 17.261 -14.035 7.452 1.00 96.38 416 THR A CA 1
ATOM 3230 C C . THR A 1 416 ? 18.734 -13.657 7.620 1.00 96.38 416 THR A C 1
ATOM 3232 O O . THR A 1 416 ? 19.594 -14.262 6.988 1.00 96.38 416 THR A O 1
ATOM 3235 N N . GLY A 1 417 ? 19.031 -12.596 8.382 1.00 93.62 417 GLY A N 1
ATOM 3236 C CA . GLY A 1 417 ? 20.381 -12.031 8.511 1.00 93.62 417 GLY A CA 1
ATOM 3237 C C . GLY A 1 417 ? 20.897 -11.289 7.269 1.00 93.62 417 GLY A C 1
ATOM 3238 O O . GLY A 1 417 ? 22.059 -10.904 7.246 1.00 93.62 417 GLY A O 1
ATOM 3239 N N . LEU A 1 418 ? 20.056 -11.076 6.249 1.00 90.75 418 LEU A N 1
ATOM 3240 C CA . LEU A 1 418 ? 20.442 -10.442 4.974 1.00 90.75 418 LEU A CA 1
ATOM 3241 C C . LEU A 1 418 ? 20.124 -8.942 4.908 1.00 90.75 418 LEU A C 1
ATOM 3243 O O . LEU A 1 418 ? 20.307 -8.327 3.863 1.00 90.75 418 LEU A O 1
ATOM 3247 N N . ALA A 1 419 ? 19.610 -8.351 5.988 1.00 84.19 419 ALA A N 1
ATOM 3248 C CA . ALA A 1 419 ? 19.232 -6.945 5.982 1.00 84.19 419 ALA A CA 1
ATOM 3249 C C . ALA A 1 419 ? 20.442 -6.045 5.686 1.00 84.19 419 ALA A C 1
ATOM 3251 O O . ALA A 1 419 ? 21.451 -6.099 6.388 1.00 84.19 419 ALA A O 1
ATOM 3252 N N . VAL A 1 420 ? 20.317 -5.208 4.653 1.00 82.44 420 VAL A N 1
ATOM 3253 C CA . VAL A 1 420 ? 21.351 -4.229 4.284 1.00 82.44 420 VAL A CA 1
ATOM 3254 C C . VAL A 1 420 ? 21.339 -3.026 5.230 1.00 82.44 420 VAL A C 1
ATOM 3256 O O . VAL A 1 420 ? 22.392 -2.489 5.570 1.00 82.44 420 VAL A O 1
ATOM 3259 N N . GLU A 1 421 ? 20.153 -2.610 5.675 1.00 81.56 421 GLU A N 1
ATOM 3260 C CA . GLU A 1 421 ? 19.987 -1.461 6.562 1.00 81.56 421 GLU A CA 1
ATOM 3261 C C . GLU A 1 421 ? 19.910 -1.886 8.037 1.00 81.56 421 GLU A C 1
ATOM 3263 O O . GLU A 1 421 ? 19.174 -2.820 8.359 1.00 81.56 421 GLU A O 1
ATOM 3268 N N . PRO A 1 422 ? 20.579 -1.177 8.969 1.00 80.88 422 PRO A N 1
ATOM 3269 C CA . PRO A 1 422 ? 20.575 -1.537 10.392 1.00 80.88 422 PRO A CA 1
ATOM 3270 C C . PRO A 1 422 ? 19.192 -1.475 11.053 1.00 80.88 422 PRO A C 1
ATOM 3272 O O . PRO A 1 422 ? 18.972 -2.088 12.095 1.00 80.88 422 PRO A O 1
ATOM 3275 N N . THR A 1 423 ? 18.283 -0.679 10.492 1.00 82.31 423 THR A N 1
ATOM 3276 C CA . THR A 1 423 ? 16.971 -0.357 11.067 1.00 82.31 423 THR A CA 1
ATOM 3277 C C . THR A 1 423 ? 15.837 -1.227 10.538 1.00 82.31 423 THR A C 1
ATOM 3279 O O . THR A 1 423 ? 14.735 -1.162 11.077 1.00 82.31 423 THR A O 1
ATOM 3282 N N . SER A 1 424 ? 16.085 -2.037 9.508 1.00 86.62 424 SER A N 1
ATOM 3283 C CA . SER A 1 424 ? 15.083 -2.899 8.880 1.00 86.62 424 SER A CA 1
ATOM 3284 C C . SER A 1 424 ? 15.459 -4.359 9.087 1.00 86.62 424 SER A C 1
ATOM 3286 O O . SER A 1 424 ? 16.600 -4.750 8.861 1.00 86.62 424 SER A O 1
ATOM 3288 N N . LEU A 1 425 ? 14.509 -5.193 9.511 1.00 93.06 425 LEU A N 1
ATOM 3289 C CA . LEU A 1 425 ? 14.727 -6.636 9.603 1.00 93.06 425 LEU A CA 1
ATOM 3290 C C . LEU A 1 425 ? 14.148 -7.317 8.367 1.00 93.06 425 LEU A C 1
ATOM 3292 O O . LEU A 1 425 ? 12.939 -7.292 8.146 1.00 93.06 425 LEU A O 1
ATOM 3296 N N . HIS A 1 426 ? 15.012 -7.959 7.584 1.00 95.56 426 HIS A N 1
ATOM 3297 C CA . HIS A 1 426 ? 14.583 -8.864 6.525 1.00 95.56 426 HIS A CA 1
ATOM 3298 C C . HIS A 1 426 ? 14.181 -10.207 7.140 1.00 95.56 426 HIS A C 1
ATOM 3300 O O . HIS A 1 426 ? 14.989 -10.840 7.831 1.00 95.56 426 HIS A O 1
ATOM 3306 N N . MET A 1 427 ? 12.936 -10.626 6.921 1.00 97.44 427 MET A N 1
ATOM 3307 C CA . MET A 1 427 ? 12.359 -11.818 7.538 1.00 97.44 427 MET A CA 1
ATOM 3308 C C . MET A 1 427 ? 11.716 -12.738 6.499 1.00 97.44 427 MET A C 1
ATOM 3310 O O . MET A 1 427 ? 11.289 -12.292 5.435 1.00 97.44 427 MET A O 1
ATOM 3314 N N . SER A 1 428 ? 11.622 -14.027 6.818 1.00 97.62 428 SER A N 1
ATOM 3315 C CA . SER A 1 428 ? 10.935 -15.016 5.984 1.00 97.62 428 SER A CA 1
ATOM 3316 C C . SER A 1 428 ? 10.211 -16.067 6.816 1.00 97.62 428 SER A C 1
ATOM 3318 O O . SER A 1 428 ? 10.661 -16.388 7.915 1.00 97.62 428 SER A O 1
ATOM 3320 N N . LYS A 1 429 ? 9.140 -16.640 6.266 1.00 97.50 429 LYS A N 1
ATOM 3321 C CA . LYS A 1 429 ? 8.413 -17.787 6.830 1.00 97.50 429 LYS A CA 1
ATOM 3322 C C . LYS A 1 429 ? 8.321 -18.903 5.789 1.00 97.50 429 LYS A C 1
ATOM 3324 O O . LYS A 1 429 ? 8.032 -18.630 4.625 1.00 97.50 429 LYS A O 1
ATOM 3329 N N . SER A 1 430 ? 8.563 -20.146 6.210 1.00 96.88 430 SER A N 1
ATOM 3330 C CA . SER A 1 430 ? 8.239 -21.341 5.417 1.00 96.88 430 SER A CA 1
ATOM 3331 C C . SER A 1 430 ? 6.768 -21.706 5.624 1.00 96.88 430 SER A C 1
ATOM 3333 O O . SER A 1 430 ? 6.306 -21.780 6.760 1.00 96.88 430 SER A O 1
ATOM 3335 N N . LEU A 1 431 ? 6.042 -21.918 4.530 1.00 95.62 431 LEU A N 1
ATOM 3336 C CA . LEU A 1 431 ? 4.602 -22.181 4.489 1.00 95.62 431 LEU A CA 1
ATOM 3337 C C . LEU A 1 431 ? 4.265 -23.680 4.358 1.00 95.62 431 LEU A C 1
ATOM 3339 O O . LEU A 1 431 ? 3.092 -24.039 4.401 1.00 95.62 431 LEU A O 1
ATOM 3343 N N . GLU A 1 432 ? 5.270 -24.554 4.217 1.00 89.19 432 GLU A N 1
ATOM 3344 C CA . GLU A 1 432 ? 5.093 -26.016 4.113 1.00 89.19 432 GLU A CA 1
ATOM 3345 C C . GLU A 1 432 ? 4.774 -26.679 5.461 1.00 89.19 432 GLU A C 1
ATOM 3347 O O . GLU A 1 432 ? 3.944 -27.582 5.533 1.00 89.19 432 GLU A O 1
ATOM 3352 N N . LYS A 1 433 ? 5.404 -26.215 6.548 1.00 65.44 433 LYS A N 1
ATOM 3353 C CA . LYS A 1 433 ? 5.413 -26.911 7.850 1.00 65.44 433 LYS A CA 1
ATOM 3354 C C . LYS A 1 433 ? 4.091 -26.891 8.625 1.00 65.44 433 LYS A C 1
ATOM 3356 O O . LYS A 1 433 ? 3.974 -27.590 9.624 1.00 65.44 433 LYS A O 1
ATOM 3361 N N . GLU A 1 434 ? 3.104 -26.098 8.216 1.00 62.38 434 GLU A N 1
ATOM 3362 C CA . GLU A 1 434 ? 1.839 -25.991 8.959 1.00 62.38 434 GLU A CA 1
ATOM 3363 C C . GLU A 1 434 ? 0.884 -27.171 8.723 1.00 62.38 434 GLU A C 1
ATOM 3365 O O . GLU A 1 434 ? 0.078 -27.457 9.603 1.00 62.38 434 GLU A O 1
ATOM 3370 N N . LEU A 1 435 ? 0.991 -27.889 7.597 1.00 55.97 435 LEU A N 1
ATOM 3371 C CA . LEU A 1 435 ? 0.118 -29.040 7.316 1.00 55.97 435 LEU A CA 1
ATOM 3372 C C . LEU A 1 435 ? 0.419 -30.223 8.245 1.00 55.97 435 LEU A C 1
ATOM 3374 O O . LEU A 1 435 ? -0.494 -30.836 8.786 1.00 55.97 435 LEU A O 1
ATOM 3378 N N . GLU A 1 436 ? 1.700 -30.481 8.518 1.00 55.94 436 GLU A N 1
ATOM 3379 C CA . GLU A 1 436 ? 2.114 -31.593 9.386 1.00 55.94 436 GLU A CA 1
ATOM 3380 C C . GLU A 1 436 ? 1.692 -31.402 10.853 1.00 55.94 436 GLU A C 1
ATOM 3382 O O . GLU A 1 436 ? 1.581 -32.378 11.587 1.00 55.94 436 GLU A O 1
ATOM 3387 N N . LEU A 1 437 ? 1.451 -30.158 11.282 1.00 57.31 437 LEU A N 1
ATOM 3388 C CA . LEU A 1 437 ? 1.042 -29.811 12.649 1.00 57.31 437 LEU A CA 1
ATOM 3389 C C . LEU A 1 437 ? -0.476 -29.666 12.824 1.00 57.31 437 LEU A C 1
ATOM 3391 O O . LEU A 1 437 ? -0.931 -29.600 13.961 1.00 57.31 437 LEU A O 1
ATOM 3395 N N . GLN A 1 438 ? -1.253 -29.562 11.741 1.00 55.09 438 GLN A N 1
ATOM 3396 C CA . GLN A 1 438 ? -2.722 -29.565 11.812 1.00 55.09 438 GLN A CA 1
ATOM 3397 C C . GLN A 1 438 ? -3.308 -30.979 11.711 1.00 55.09 438 GLN A C 1
ATOM 3399 O O . GLN A 1 438 ? -4.394 -31.216 12.238 1.00 55.09 438 GLN A O 1
ATOM 3404 N N . ASP A 1 439 ? -2.579 -31.906 11.081 1.00 52.22 439 ASP A N 1
ATOM 3405 C CA . ASP A 1 439 ? -2.959 -33.319 10.963 1.00 52.22 439 ASP A CA 1
ATOM 3406 C C . ASP A 1 439 ? -2.451 -34.201 12.129 1.00 52.22 439 ASP A C 1
ATOM 3408 O O . ASP A 1 439 ? -2.833 -35.371 12.221 1.00 52.22 439 ASP A O 1
ATOM 3412 N N . ALA A 1 440 ? -1.603 -33.659 13.014 1.00 48.84 440 ALA A N 1
ATOM 3413 C CA . ALA A 1 440 ? -1.069 -34.318 14.215 1.00 48.84 440 ALA A CA 1
ATOM 3414 C C . ALA A 1 440 ? -1.730 -33.782 15.491 1.00 48.84 440 ALA A C 1
ATOM 3416 O O . ALA A 1 440 ? -2.021 -34.611 16.388 1.00 48.84 440 ALA A O 1
#

Organism: NCBI:txid2562239

Radius of gyration: 30.17 Å; chains: 1; bounding box: 60×101×64 Å

Sequence (440 aa):
MVGASGLVVLSGSLVSSAVPGDVVVLGPGLKGGVLRFRWPAGGGRRLCVRLVVEANDLRPLNQARVARMAPKPTANFLAASGTDRFSWRRALIRAVAPHLQGLEVPKLAVLLVLLGEKEDDTCTERRWSHFDTFKESGARTRLGVDGNGSIGDPGTGKTQLLQALLGATGFACWHLKCQDSESFPRSRARRRVFPARLAEGNERLQDESLLSFDVEADGETVTVEAMLPQERDLDLISRLLAESFMETLQPWMLPEQLGLLAKAWNWLVFEWERQIILAALNVNYKKILTAPSLRRPIGWQFEGESLALLLVARRGNGDQEAVAFCELSVLPPDGRPPDDMLSTLLMVFNKSPNAQPYLQNFCVAPAWRRRSLGRKLLGLAEQVVREVWRSDRLYLHAGGGKAAEVLYRLAGYEATGLAVEPTSLHMSKSLEKELELQDA

Foldseek 3Di:
DPDDDAAEDEDDPRPPQDDPPFDKDQDPDVQSFDWDWDDPPDPDPDPDTGIYTYGNDMHGPVVVVVVVPDDPPDVVVVVVCVPDPVVVLQVQLCVQLVVDPDPSVVSVVLVDVLVDDDPPPDDDDDDDPPPPPPPPDPDDPDPPDDDDDDDDPPPPCPVVSVVSSCVSVVDPDDDDDDDDDDDDPDPPPQDDFAQQCNAALVVQQPDCCLQWDWFDAPNDTWIKGKGFGALVCLLQLLLQLLQFVCVVLVVQADDCVVPPVRVVRSVVSSVVSSVVSSVLLCQQQVPCNVHPHLAAFPDFSNNNGKTKMWMWIQDPVSDIHTFWIKIKTWADLQQDDCPPVVNVVVCNVDVDPRTAIEIDSTGGRPSCPPRCPSVSVVVVSLSSCCRRHVDQKYKYKPQRPDVSVVSCVVVPWDFPPNHPDPRITIIMHGSPPVVVVVVD

Secondary structure (DSSP, 8-state):
------EEE--GGGTTS--TT--EEEPSGGGTEEEEEE--SS--SS--PEEEEEES-EEEHHHHHHHHH-----HHHHHGGGS-HHHHHHHHHHHSSTTS-S-HHHHHHHHHHHH----------S------S-TT-----------------TTSSHHHHHHHHHHHH-------------------PPP--EEGGGSBTGGG-S-GGGTEEEEEETTEEEEEEEEE--GGGHHHHHHHHHHHTHHHHGGGSPPGGGTHHHHHHHHHHHHHHHHHHHHHHHHHTTTTTTS-B-SPPSS-GGGTT-EEEEEEEE-TTS-EEEEEEEEEEEE-SSS--TT-HHHHHHHHHS--TT-EEEEEEEEE-GGGTTSSHHHHHHHHHHHIIIIIS--SEEEEEE-SHHHHHHHHHHTT-EE-S--SSTT-EEEEEESSTHHHHH--

InterPro domains:
  IPR000182 GNAT domain [PF00583] (312-412)
  IPR000182 GNAT domain [PS51186] (244-432)
  IPR016181 Acyl-CoA N-acyltransferase [SSF55729] (292-418)
  IPR027417 P-loop containing nucleoside triphosphate hydrolase [G3DSA:3.40.50.300] (82-172)